Protein AF-A0A2V6HCP4-F1 (afdb_monomer_lite)

Sequence (494 aa):
MQSINIIKKHWSAFLPAAAAILTLVLLTASSTFAGSATWKASPATDDWNTAANWTPRTVPNGPADTATFASSHQTGVFITLDTEVNGIVFKPRASAFTIASEPTLTPAVTISGVGVTNNSGILQNFVINSGGAQIFFLNSATAGSLTAFTSAGTISFGGTSTAGNAAFTNNNLLKFANTSTAGDATFTNNSVLIFEDSSTARNGTFTNAGGLVIFSGIADILTPTAGNGTFTNSGNIFAKGFIIFNSGTAGNATLTNNSGAVSGEFPGETLFNPGDAGNATLIANGGLDGADGGLIVFSSAGGVSTGGTARVEVFGNGKLDISQQSASGLTTGSIAGDGLVFLGANKLTVGANNLSTTFCGLIQDGGIGGGTGGSLTKTGNSELSLTEANTYTGGTILEAGTLLVKNETDSATGSGAVQVNAGTLGGTGKIAGAVTVGTGISIGAFLSPGNSATEPGTLTIDNNTLTFNSASTYKCALDRTTVTASQVTAKGVT

Secondary structure (DSSP, 8-state):
-----SSSSSSTTTHHHHHHHHHHHHHH--------EEE-SS-SSSBTT-GGGEESS----EEEEEEEE-S-S--EEEE-S-EEEEEEEEPTT----EEEE-TT---EEEEEEEEEEE-SSS-EEEEE-STT-EEEE-TT-B--EEEEEEESSEEEE-TT-B-TEEEEEESSEEEE-TT-B-TT-EEEESSEEE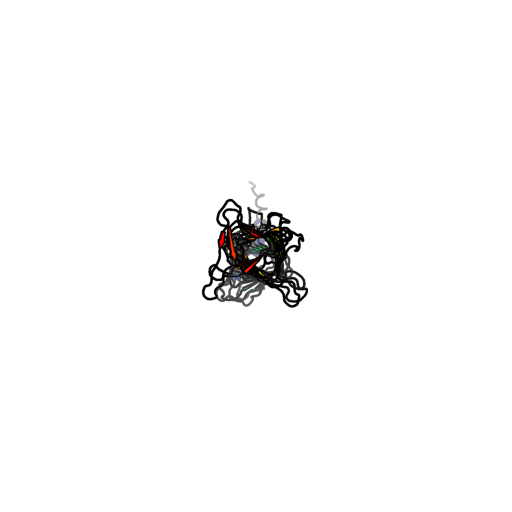EETT-B-TT-EEEEES-EEEEE-BTTTB--B-TT-EEEEE--SS--EEEEEESEE-TT-EEEEPPPSSTT---EEEEESSEE-TT-EEEEPPPSTTPPPPEEEE--TTS--BEEEEEEEE-TT-EEE-TTS-TT-EEEEEEEBSSEEE-TTPEEEE-TT---EEE-SEEES-STT--S--EEEE-SSSEEEE-S-----S-EEE-SSEEEE--SSS-TT-SS-EEESSEEEEESSEE-S-EEE--SS-S-EEEEEBSBTTB--EEEETTSEEEE-TT-EE---EETTTTEE-EEE-SEE-

Foldseek 3Di:
DDDDDDPPPPPPVPVVVVVVVVVVCVVPPPVQPAAAWEFDQEAPDQEQCQLSRTVVSHHNADLDYEYEFAHHPRQEHEYAAAGEHCEYEYDAQGDAHEYEYDQVHAYEYEHAHAAYHYNHPAAHEYEYNYQNHEYEYHAAYEPYASYEYEDSYEYEYYHQYEPAAYEYEAPHEYEYDDAYEPHQYEYEANEEYEYEFQYEPAAYEYEQEQYEYEFAYDAPGGAYEPHQYEYDWFYALPHGREYEYHNYEPAAYEHAWAWHAEANTHIHEYECAPYEPAQYEAEWECYPHNTAIGEYEYAQPRHAHEQHLYEYEAEDAGEYEQLRGDAAAYEYNAYEYAYEYEQAQHEYEYNNVVDAYEHNYEYAHQDPNGHAQYAYEYDHAYEYEQAADYAGAHFYEYPYHEYEDNYPDDASGHQEAYEYQAYEYEYAHEHAHEYEFHPLPDAHTEYEYAPDLAGAHEYEHDAHEYEYHPNYYYRKRAHPVVRDIHYYHYNYYD

Structure (mmCIF, N/CA/C/O backbone):
data_AF-A0A2V6HCP4-F1
#
_entry.id   AF-A0A2V6HCP4-F1
#
loop_
_atom_site.group_PDB
_atom_site.id
_atom_site.type_symbol
_atom_site.label_atom_id
_atom_site.label_alt_id
_atom_site.label_comp_id
_atom_site.label_asym_id
_atom_site.label_entity_id
_atom_site.label_seq_id
_atom_site.pdbx_PDB_ins_code
_atom_site.Cartn_x
_atom_site.Cartn_y
_atom_site.Cartn_z
_atom_site.occupancy
_atom_site.B_iso_or_equiv
_atom_site.auth_seq_id
_atom_site.auth_comp_id
_atom_site.auth_asym_id
_atom_site.auth_atom_id
_atom_site.pdbx_PDB_model_num
ATOM 1 N N . MET A 1 1 ? 28.209 47.543 -85.846 1.00 45.28 1 MET A N 1
ATOM 2 C CA . MET A 1 1 ? 29.571 46.979 -85.725 1.00 45.28 1 MET A CA 1
ATOM 3 C C . MET A 1 1 ? 30.007 47.143 -84.273 1.00 45.28 1 MET A C 1
ATOM 5 O O . MET A 1 1 ? 29.881 48.252 -83.781 1.00 45.28 1 MET A O 1
ATOM 9 N N . GLN A 1 2 ? 30.445 46.051 -83.628 1.00 42.25 2 GLN A N 1
ATOM 10 C CA . GLN A 1 2 ? 30.962 45.930 -82.244 1.00 42.25 2 GLN A CA 1
ATOM 11 C C . GLN A 1 2 ? 29.915 46.061 -81.109 1.00 42.25 2 GLN A C 1
ATOM 13 O O . GLN A 1 2 ? 29.686 47.139 -80.584 1.00 42.25 2 GLN A O 1
ATOM 18 N N . SER A 1 3 ? 29.100 45.033 -80.818 1.00 38.09 3 SER A N 1
ATOM 19 C CA . SER A 1 3 ? 29.410 43.758 -80.111 1.00 38.09 3 SER A CA 1
ATOM 20 C C . SER A 1 3 ? 29.662 43.984 -78.608 1.00 38.09 3 SER A C 1
ATOM 22 O O . SER A 1 3 ? 30.752 44.375 -78.218 1.00 38.09 3 SER A O 1
ATOM 24 N N . ILE A 1 4 ? 28.673 43.848 -77.712 1.00 45.84 4 ILE A N 1
ATOM 25 C CA . ILE A 1 4 ? 28.060 42.582 -77.230 1.00 45.84 4 ILE A CA 1
ATOM 26 C C . ILE A 1 4 ? 29.123 41.521 -76.890 1.00 45.84 4 ILE A C 1
ATOM 28 O O . ILE A 1 4 ? 29.093 40.427 -77.435 1.00 45.84 4 ILE A O 1
ATOM 32 N N . ASN A 1 5 ? 30.103 41.826 -76.026 1.00 43.44 5 ASN A N 1
ATOM 33 C CA . ASN A 1 5 ? 31.057 40.792 -75.584 1.00 43.44 5 ASN A CA 1
ATOM 34 C C . ASN A 1 5 ? 31.627 40.899 -74.157 1.00 43.44 5 ASN A C 1
ATOM 36 O O . ASN A 1 5 ? 32.555 40.164 -73.835 1.00 43.44 5 ASN A O 1
ATOM 40 N N . ILE A 1 6 ? 31.071 41.724 -73.260 1.00 42.31 6 ILE A N 1
ATOM 41 C CA . ILE A 1 6 ? 31.643 41.874 -71.899 1.00 42.31 6 ILE A CA 1
ATOM 42 C C . ILE A 1 6 ? 30.834 41.159 -70.794 1.00 42.31 6 ILE A C 1
ATOM 44 O O . ILE A 1 6 ? 31.314 41.026 -69.677 1.00 42.31 6 ILE A O 1
ATOM 48 N N . ILE A 1 7 ? 29.670 40.561 -71.088 1.00 42.03 7 ILE A N 1
ATOM 49 C CA . ILE A 1 7 ? 28.835 39.910 -70.045 1.00 42.03 7 ILE A CA 1
ATOM 50 C C . ILE A 1 7 ? 28.928 38.365 -70.055 1.00 42.03 7 ILE A C 1
ATOM 52 O O . ILE A 1 7 ? 28.408 37.699 -69.170 1.00 42.03 7 ILE A O 1
ATOM 56 N N . LYS A 1 8 ? 29.662 37.744 -70.993 1.00 40.03 8 LYS A N 1
ATOM 57 C CA . LYS A 1 8 ? 29.755 36.267 -71.072 1.00 40.03 8 LYS A CA 1
ATOM 58 C C . LYS A 1 8 ? 30.960 35.626 -70.370 1.00 40.03 8 LYS A C 1
ATOM 60 O O . LYS A 1 8 ? 31.006 34.404 -70.289 1.00 40.03 8 LYS A O 1
ATOM 65 N N . LYS A 1 9 ? 31.925 36.395 -69.845 1.00 38.38 9 LYS A N 1
ATOM 66 C CA . LYS A 1 9 ? 33.209 35.826 -69.373 1.00 38.38 9 LYS A CA 1
ATOM 67 C C . LYS A 1 9 ? 33.309 35.545 -67.865 1.00 38.38 9 LYS A C 1
ATOM 69 O O . LYS A 1 9 ? 34.293 34.953 -67.442 1.00 38.38 9 LYS A O 1
ATOM 74 N N . HIS A 1 10 ? 32.300 35.896 -67.063 1.00 39.25 10 HIS A N 1
ATOM 75 C CA . HIS A 1 10 ? 32.323 35.663 -65.606 1.00 39.25 10 HIS A CA 1
ATOM 76 C C . HIS A 1 10 ? 31.348 34.583 -65.106 1.00 39.25 10 HIS A C 1
ATOM 78 O O . HIS A 1 10 ? 31.346 34.281 -63.917 1.00 39.25 10 HIS A O 1
ATOM 84 N N . TRP A 1 11 ? 30.562 33.948 -65.984 1.00 38.25 11 TRP A N 1
ATOM 85 C CA . TRP A 1 11 ? 29.607 32.897 -65.583 1.00 38.25 11 TRP A CA 1
ATOM 86 C C . TRP A 1 11 ? 30.026 31.467 -65.939 1.00 38.25 11 TRP A C 1
ATOM 88 O O . TRP A 1 11 ? 29.417 30.518 -65.459 1.00 38.25 11 TRP A O 1
ATOM 98 N N . SER A 1 12 ? 31.105 31.271 -66.700 1.00 47.03 12 SER A N 1
ATOM 99 C CA . SER A 1 12 ? 31.586 29.928 -67.062 1.00 47.03 12 SER A CA 1
ATOM 100 C C . SER A 1 12 ? 32.581 29.313 -66.067 1.00 47.03 12 SER A C 1
ATOM 102 O O . SER A 1 12 ? 32.943 28.153 -66.228 1.00 47.03 12 SER A O 1
ATOM 104 N N . ALA A 1 13 ? 33.005 30.044 -65.029 1.00 45.97 13 ALA A N 1
ATOM 105 C CA . ALA A 1 13 ? 33.904 29.525 -63.986 1.00 45.97 13 ALA A CA 1
ATOM 106 C C . ALA A 1 13 ? 33.199 29.204 -62.653 1.00 45.97 13 ALA A C 1
ATOM 108 O O . ALA A 1 13 ? 33.786 28.543 -61.803 1.00 45.97 13 ALA A O 1
ATOM 109 N N . PHE A 1 14 ? 31.937 29.614 -62.474 1.00 45.28 14 PHE A N 1
ATOM 110 C CA . PHE A 1 14 ? 31.196 29.373 -61.228 1.00 45.28 14 PHE A CA 1
ATOM 111 C C . PHE A 1 14 ? 30.300 28.128 -61.255 1.00 45.28 14 PHE A C 1
ATOM 113 O O . PHE A 1 14 ? 30.007 27.583 -60.195 1.00 45.28 14 PHE A O 1
ATOM 120 N N . LEU A 1 15 ? 29.915 27.615 -62.429 1.00 44.56 15 LEU A N 1
ATOM 121 C CA . LEU A 1 15 ? 29.103 26.394 -62.505 1.00 44.56 15 LEU A CA 1
ATOM 122 C C . LEU A 1 15 ? 29.860 25.081 -62.211 1.00 44.56 15 LEU A C 1
ATOM 124 O O . LEU A 1 15 ? 29.283 24.253 -61.510 1.00 44.56 15 LEU A O 1
ATOM 128 N N . PRO A 1 16 ? 31.119 24.847 -62.646 1.00 48.47 16 PRO A N 1
ATOM 129 C CA . PRO A 1 16 ? 31.791 23.585 -62.329 1.00 48.47 16 PRO A CA 1
ATOM 130 C C . PRO A 1 16 ? 32.318 23.550 -60.888 1.00 48.47 16 PRO A C 1
ATOM 132 O O . PRO A 1 16 ? 32.374 22.478 -60.299 1.00 48.47 16 PRO A O 1
ATOM 135 N N . ALA A 1 17 ? 32.639 24.704 -60.287 1.00 48.44 17 ALA A N 1
ATOM 136 C CA . ALA A 1 17 ? 33.059 24.786 -58.887 1.00 48.44 17 ALA A CA 1
ATOM 137 C C . ALA A 1 17 ? 31.874 24.636 -57.918 1.00 48.44 17 ALA A C 1
ATOM 139 O O . ALA A 1 17 ? 31.987 23.914 -56.932 1.00 48.44 17 ALA A O 1
ATOM 140 N N . ALA A 1 18 ? 30.715 25.234 -58.222 1.00 51.00 18 ALA A N 1
ATOM 141 C CA . ALA A 1 18 ? 29.503 25.040 -57.427 1.00 51.00 18 ALA A CA 1
ATOM 142 C C . ALA A 1 18 ? 28.939 23.617 -57.573 1.00 51.00 18 ALA A C 1
ATOM 144 O O . ALA A 1 18 ? 28.524 23.037 -56.577 1.00 51.00 18 ALA A O 1
ATOM 145 N N . ALA A 1 19 ? 28.986 23.020 -58.771 1.00 51.88 19 ALA A N 1
ATOM 146 C CA . ALA A 1 19 ? 28.588 21.628 -58.970 1.00 51.88 19 ALA A CA 1
ATOM 147 C C . ALA A 1 19 ? 29.555 20.652 -58.287 1.00 51.88 19 ALA A C 1
ATOM 149 O O . ALA A 1 19 ? 29.080 19.734 -57.636 1.00 51.88 19 ALA A O 1
ATOM 150 N N . ALA A 1 20 ? 30.876 20.880 -58.355 1.00 52.78 20 ALA A N 1
ATOM 151 C CA . ALA A 1 20 ? 31.873 20.042 -57.688 1.00 52.78 20 ALA A CA 1
ATOM 152 C C . ALA A 1 20 ? 31.802 20.148 -56.158 1.00 52.78 20 ALA A C 1
ATOM 154 O O . ALA A 1 20 ? 31.901 19.124 -55.491 1.00 52.78 20 ALA A O 1
ATOM 155 N N . ILE A 1 21 ? 31.569 21.342 -55.600 1.00 53.03 21 ILE A N 1
ATOM 156 C CA . ILE A 1 21 ? 31.361 21.537 -54.156 1.00 53.03 21 ILE A CA 1
ATOM 157 C C . ILE A 1 21 ? 30.007 20.956 -53.725 1.00 53.03 21 ILE A C 1
ATOM 159 O O . ILE A 1 21 ? 29.946 20.316 -52.685 1.00 53.03 21 ILE A O 1
ATOM 163 N N . LEU A 1 22 ? 28.949 21.061 -54.537 1.00 46.12 22 LEU A N 1
ATOM 164 C CA . LEU A 1 22 ? 27.655 20.434 -54.250 1.00 46.12 22 LEU A CA 1
ATOM 165 C C . LEU A 1 22 ? 27.746 18.898 -54.323 1.00 46.12 22 LEU A C 1
ATOM 167 O O . LEU A 1 22 ? 27.269 18.237 -53.409 1.00 46.12 22 LEU A O 1
ATOM 171 N N . THR A 1 23 ? 28.434 18.309 -55.312 1.00 50.53 23 THR A N 1
ATOM 172 C CA . THR A 1 23 ? 28.681 16.853 -55.369 1.00 50.53 23 THR A CA 1
ATOM 173 C C . THR A 1 23 ? 29.664 16.365 -54.308 1.00 50.53 23 THR A C 1
ATOM 175 O O . THR A 1 23 ? 29.481 15.264 -53.809 1.00 50.53 23 THR A O 1
ATOM 178 N N . LEU A 1 24 ? 30.669 17.154 -53.909 1.00 45.69 24 LEU A N 1
ATOM 179 C CA . LEU A 1 24 ? 31.612 16.794 -52.839 1.00 45.69 24 LEU A CA 1
ATOM 180 C C . LEU A 1 24 ? 30.962 16.914 -51.447 1.00 45.69 24 LEU A C 1
ATOM 182 O O . LEU A 1 24 ? 31.249 16.103 -50.570 1.00 45.69 24 LEU A O 1
ATOM 186 N N . VAL A 1 25 ? 30.024 17.851 -51.267 1.00 47.53 25 VAL A N 1
ATOM 187 C CA . VAL A 1 25 ? 29.156 17.940 -50.079 1.00 47.53 25 VAL A CA 1
ATOM 188 C C . VAL A 1 25 ? 28.094 16.827 -50.088 1.00 47.53 25 VAL A C 1
ATOM 190 O O . VAL A 1 25 ? 27.834 16.254 -49.039 1.00 47.53 25 VAL A O 1
ATOM 193 N N . LEU A 1 26 ? 27.562 16.409 -51.245 1.00 46.66 26 LEU A N 1
ATOM 194 C CA . LEU A 1 26 ? 26.655 15.246 -51.368 1.00 46.66 26 LEU A CA 1
ATOM 195 C C . LEU A 1 26 ? 27.365 13.880 -51.250 1.00 46.66 26 LEU A C 1
ATOM 197 O O . LEU A 1 26 ? 26.729 12.905 -50.864 1.00 46.66 26 LEU A O 1
ATOM 201 N N . LEU A 1 27 ? 28.668 13.795 -51.544 1.00 42.97 27 LEU A N 1
ATOM 202 C CA . LEU A 1 27 ? 29.486 12.579 -51.377 1.00 42.97 27 LEU A CA 1
ATOM 203 C C . LEU A 1 27 ? 30.044 12.417 -49.952 1.00 42.97 27 LEU A C 1
ATOM 205 O O . LEU A 1 27 ? 30.457 11.318 -49.590 1.00 42.97 27 LEU A O 1
ATOM 209 N N . THR A 1 28 ? 30.052 13.483 -49.144 1.00 43.91 28 THR A N 1
ATOM 210 C CA . THR A 1 28 ? 30.519 13.458 -47.741 1.00 43.91 28 THR A CA 1
ATOM 211 C C . THR A 1 28 ? 29.385 13.600 -46.724 1.00 43.91 28 THR A C 1
ATOM 213 O O . THR A 1 28 ? 29.520 13.129 -45.597 1.00 43.91 28 THR A O 1
ATOM 216 N N . ALA A 1 29 ? 28.230 14.144 -47.118 1.00 41.81 29 ALA A N 1
ATOM 217 C CA . ALA A 1 29 ? 27.015 14.140 -46.314 1.00 41.81 29 ALA A CA 1
ATOM 218 C C . ALA A 1 29 ? 26.173 12.890 -46.605 1.00 41.81 29 ALA A C 1
ATOM 220 O O . ALA A 1 29 ? 25.046 12.980 -47.091 1.00 41.81 29 ALA A O 1
ATOM 221 N N . SER A 1 30 ? 26.658 11.710 -46.211 1.00 42.69 30 SER A N 1
ATOM 222 C CA . SER A 1 30 ? 25.732 10.651 -45.795 1.00 42.69 30 SER A CA 1
ATOM 223 C C . SER A 1 30 ? 25.109 11.070 -44.461 1.00 42.69 30 SER A C 1
ATOM 225 O O . SER A 1 30 ? 25.419 10.511 -43.413 1.00 42.69 30 SER A O 1
ATOM 227 N N . SER A 1 31 ? 24.269 12.107 -44.504 1.00 43.94 31 SER A N 1
ATOM 228 C CA . SER A 1 31 ? 23.292 12.377 -43.458 1.00 43.94 31 SER A CA 1
ATOM 229 C C . SER A 1 31 ? 22.307 11.219 -43.523 1.00 43.94 31 SER A C 1
ATOM 231 O O . SER A 1 31 ? 21.381 11.185 -44.328 1.00 43.94 31 SER A O 1
ATOM 233 N N . THR A 1 32 ? 22.581 10.168 -42.757 1.00 54.41 32 THR A N 1
ATOM 234 C CA . THR A 1 32 ? 21.597 9.114 -42.567 1.00 54.41 32 THR A CA 1
ATOM 235 C C . THR A 1 32 ? 20.488 9.733 -41.733 1.00 54.41 32 THR A C 1
ATOM 237 O O . THR A 1 32 ? 20.649 9.891 -40.525 1.00 54.41 32 THR A O 1
ATOM 240 N N . PHE A 1 33 ? 19.407 10.160 -42.386 1.00 71.00 33 PHE A N 1
ATOM 241 C CA . PHE A 1 33 ? 18.178 10.548 -41.701 1.00 71.00 33 PHE A CA 1
ATOM 242 C C . PHE A 1 33 ? 17.774 9.433 -40.744 1.00 71.00 33 PHE A C 1
ATOM 244 O O . PHE A 1 33 ? 17.957 8.261 -41.088 1.00 71.00 33 PHE A O 1
ATOM 251 N N . ALA A 1 34 ? 17.249 9.800 -39.575 1.00 79.38 34 ALA A N 1
ATOM 252 C CA . ALA A 1 34 ? 16.634 8.847 -38.667 1.00 79.38 34 ALA A CA 1
ATOM 253 C C . ALA A 1 34 ? 15.572 8.027 -39.416 1.00 79.38 34 ALA A C 1
ATOM 255 O O . ALA A 1 34 ? 14.873 8.550 -40.293 1.00 79.38 34 ALA A O 1
ATOM 256 N N . GLY A 1 35 ? 15.544 6.727 -39.155 1.00 92.31 35 GLY A N 1
ATOM 257 C CA . GLY A 1 35 ? 14.671 5.803 -39.853 1.00 92.31 35 GLY A CA 1
ATOM 258 C C . GLY A 1 35 ? 14.575 4.455 -39.155 1.00 92.31 35 GLY A C 1
ATOM 259 O O . GLY A 1 35 ? 15.523 3.968 -38.539 1.00 92.31 35 GLY A O 1
ATOM 260 N N . SER A 1 36 ? 13.423 3.805 -39.308 1.00 97.81 36 SER A N 1
ATOM 261 C CA . SER A 1 36 ? 13.220 2.428 -38.851 1.00 97.81 36 SER A CA 1
ATOM 262 C C . SER A 1 36 ? 14.224 1.470 -39.499 1.00 97.81 36 SER A C 1
ATOM 264 O O . SER A 1 36 ? 14.379 1.450 -40.724 1.00 97.81 36 SER A O 1
ATOM 266 N N . ALA A 1 37 ? 14.869 0.624 -38.694 1.00 98.25 37 ALA A N 1
ATOM 267 C CA . ALA A 1 37 ? 15.871 -0.318 -39.182 1.00 98.25 37 ALA A CA 1
ATOM 268 C C . ALA A 1 37 ? 16.022 -1.559 -38.297 1.00 98.25 37 ALA A C 1
ATOM 270 O O . ALA A 1 37 ? 15.570 -1.613 -37.154 1.00 98.25 37 ALA A O 1
ATOM 271 N N . THR A 1 38 ? 16.669 -2.586 -38.855 1.00 98.69 38 THR A N 1
ATOM 272 C CA . THR A 1 38 ? 16.996 -3.843 -38.170 1.00 98.69 38 THR A CA 1
ATOM 273 C C . THR A 1 38 ? 18.487 -3.930 -37.848 1.00 98.69 38 THR A C 1
ATOM 275 O O . THR A 1 38 ? 19.313 -3.740 -38.745 1.00 98.69 38 THR A O 1
ATOM 278 N N . TRP A 1 39 ? 18.829 -4.252 -36.598 1.00 98.69 39 TRP A N 1
ATOM 279 C CA . TRP A 1 39 ? 20.203 -4.515 -36.165 1.00 98.69 39 TRP A CA 1
ATOM 280 C C . TRP A 1 39 ? 20.770 -5.709 -36.935 1.00 98.69 39 TRP A C 1
ATOM 282 O O . TRP A 1 39 ? 20.108 -6.742 -37.084 1.00 98.69 39 TRP A O 1
ATOM 292 N N . LYS A 1 40 ? 21.975 -5.562 -37.487 1.00 98.31 40 LYS A N 1
ATOM 293 C CA . LYS A 1 40 ? 22.576 -6.583 -38.354 1.00 98.31 40 LYS A CA 1
ATOM 294 C C . LYS A 1 40 ? 22.913 -7.856 -37.584 1.00 98.31 40 LYS A C 1
ATOM 296 O O . LYS A 1 40 ? 23.234 -7.818 -36.406 1.00 98.31 40 LYS A O 1
ATOM 301 N N . ALA A 1 41 ? 22.952 -8.980 -38.303 1.00 97.75 41 ALA A N 1
ATOM 302 C CA . ALA A 1 41 ? 23.457 -10.239 -37.754 1.00 97.75 41 ALA A CA 1
ATOM 303 C C . ALA A 1 41 ? 24.957 -10.171 -37.389 1.00 97.75 41 ALA A C 1
ATOM 305 O O . ALA A 1 41 ? 25.438 -10.905 -36.529 1.00 97.75 41 ALA A O 1
ATOM 306 N N . SER A 1 42 ? 25.703 -9.289 -38.057 1.00 97.00 42 SER A N 1
ATOM 307 C CA . SER A 1 42 ? 27.111 -8.984 -37.789 1.00 97.00 42 SER A CA 1
ATOM 308 C C . SER A 1 42 ? 27.331 -7.477 -37.994 1.00 97.00 42 SER A C 1
ATOM 310 O O . SER A 1 42 ? 27.652 -7.055 -39.109 1.00 97.00 42 SER A O 1
ATOM 312 N N . PRO A 1 43 ? 27.033 -6.643 -36.982 1.00 97.19 43 PRO A N 1
ATOM 313 C CA . PRO A 1 43 ? 27.287 -5.205 -37.037 1.00 97.19 43 PRO A CA 1
ATOM 314 C C . PRO A 1 43 ? 28.797 -4.917 -36.972 1.00 97.19 43 PRO A C 1
ATOM 316 O O . PRO A 1 43 ? 29.591 -5.787 -36.620 1.00 97.19 43 PRO A O 1
ATOM 319 N N . ALA A 1 44 ? 29.198 -3.706 -37.357 1.00 93.94 44 ALA A N 1
ATOM 320 C CA . ALA A 1 44 ? 30.600 -3.290 -37.352 1.00 93.94 44 ALA A CA 1
ATOM 321 C C . ALA A 1 44 ? 31.098 -2.934 -35.942 1.00 93.94 44 ALA A C 1
ATOM 323 O O . ALA A 1 44 ? 32.270 -3.141 -35.637 1.00 93.94 44 ALA A O 1
ATOM 324 N N . THR A 1 45 ? 30.210 -2.399 -35.104 1.00 97.00 45 THR A N 1
ATOM 325 C CA . THR A 1 45 ? 30.451 -2.066 -33.695 1.00 97.00 45 THR A CA 1
ATOM 326 C C . THR A 1 45 ? 29.232 -2.464 -32.856 1.00 97.00 45 THR A C 1
ATOM 328 O O . THR A 1 45 ? 28.240 -2.977 -33.378 1.00 97.00 45 THR A O 1
ATOM 331 N N . ASP A 1 46 ? 29.302 -2.239 -31.551 1.00 97.38 46 ASP A N 1
ATOM 332 C CA . ASP A 1 46 ? 28.212 -2.397 -30.587 1.00 97.38 46 ASP A CA 1
ATOM 333 C C . ASP A 1 46 ? 27.380 -1.118 -30.381 1.00 97.38 46 ASP A C 1
ATOM 335 O O . ASP A 1 46 ? 26.357 -1.155 -29.709 1.00 97.38 46 ASP A O 1
ATOM 339 N N . ASP A 1 47 ? 27.762 0.002 -30.992 1.00 97.44 47 ASP A N 1
ATOM 340 C CA . ASP A 1 47 ? 27.079 1.288 -30.832 1.00 97.44 47 ASP A CA 1
ATOM 341 C C . ASP A 1 47 ? 25.761 1.370 -31.633 1.00 97.44 47 ASP A C 1
ATOM 343 O O . ASP A 1 47 ? 25.739 1.240 -32.866 1.00 97.44 47 ASP A O 1
ATOM 347 N N . TRP A 1 48 ? 24.654 1.640 -30.936 1.00 98.06 48 TRP A N 1
ATOM 348 C CA . TRP A 1 48 ? 23.328 1.909 -31.499 1.00 98.06 48 TRP A CA 1
ATOM 349 C C . TRP A 1 48 ? 23.383 3.065 -32.491 1.00 98.06 48 TRP A C 1
ATOM 351 O O . TRP A 1 48 ? 22.755 3.013 -33.549 1.00 98.06 48 TRP A O 1
ATOM 361 N N . ASN A 1 49 ? 24.145 4.111 -32.175 1.00 95.75 49 ASN A N 1
ATOM 362 C CA . ASN A 1 49 ? 24.144 5.356 -32.933 1.00 95.75 49 ASN A CA 1
ATOM 363 C C . ASN A 1 49 ? 25.010 5.286 -34.210 1.00 95.75 49 ASN A C 1
ATOM 365 O O . ASN A 1 49 ? 25.053 6.240 -34.991 1.00 95.75 49 ASN A O 1
ATOM 369 N N . THR A 1 50 ? 25.619 4.131 -34.505 1.00 96.31 50 THR A N 1
ATOM 370 C CA . THR A 1 50 ? 26.390 3.885 -35.728 1.00 96.31 50 THR A CA 1
ATOM 371 C C . THR A 1 50 ? 25.510 3.300 -36.844 1.00 96.31 50 THR A C 1
ATOM 373 O O . THR A 1 50 ? 25.191 2.110 -36.872 1.00 96.31 50 THR A O 1
ATOM 376 N N . ALA A 1 51 ? 25.182 4.107 -37.864 1.00 96.44 51 ALA A N 1
ATOM 377 C CA . ALA A 1 51 ? 24.314 3.706 -38.988 1.00 96.44 51 ALA A CA 1
ATOM 378 C C . ALA A 1 51 ? 24.778 2.443 -39.744 1.00 96.44 51 ALA A C 1
ATOM 380 O O . ALA A 1 51 ? 23.974 1.742 -40.359 1.00 96.44 51 ALA A O 1
ATOM 381 N N . ALA A 1 52 ? 26.082 2.139 -39.728 1.00 96.56 52 ALA A N 1
ATOM 382 C CA . ALA A 1 52 ? 26.635 0.942 -40.361 1.00 96.56 52 ALA A CA 1
ATOM 383 C C . ALA A 1 52 ? 26.176 -0.371 -39.695 1.00 96.56 52 ALA A C 1
ATOM 385 O O . ALA A 1 52 ? 26.262 -1.418 -40.342 1.00 96.56 52 ALA A O 1
ATOM 386 N N . ASN A 1 53 ? 25.650 -0.326 -38.469 1.00 97.69 53 ASN A N 1
ATOM 387 C CA . ASN A 1 53 ? 25.175 -1.492 -37.718 1.00 97.69 53 ASN A CA 1
ATOM 388 C C . ASN A 1 53 ? 23.729 -1.890 -38.049 1.00 97.69 53 ASN A C 1
ATOM 390 O O . ASN A 1 53 ? 23.277 -2.969 -37.668 1.00 97.69 53 ASN A O 1
ATOM 394 N N . TRP A 1 54 ? 23.029 -1.065 -38.829 1.00 98.25 54 TRP A N 1
ATOM 395 C CA . TRP A 1 54 ? 21.607 -1.199 -39.124 1.00 98.25 54 TRP A CA 1
ATOM 396 C C . TRP A 1 54 ? 21.333 -1.486 -40.607 1.00 98.25 54 TRP A C 1
ATOM 398 O O . TRP A 1 54 ? 22.135 -1.161 -41.490 1.00 98.25 54 TRP A O 1
ATOM 408 N N . THR A 1 55 ? 20.197 -2.132 -40.889 1.00 96.88 55 THR A N 1
ATOM 409 C CA . THR A 1 55 ? 19.672 -2.372 -42.245 1.00 96.88 55 THR A CA 1
ATOM 410 C C . THR A 1 55 ? 18.207 -1.911 -42.349 1.00 96.88 55 THR A C 1
ATOM 412 O O . THR A 1 55 ? 17.376 -2.452 -41.615 1.00 96.88 55 THR A O 1
ATOM 415 N N . PRO A 1 56 ? 17.857 -0.972 -43.256 1.00 96.56 56 PRO A N 1
ATOM 416 C CA . PRO A 1 56 ? 18.764 -0.203 -44.120 1.00 96.56 56 PRO A CA 1
ATOM 417 C C . PRO A 1 56 ? 19.769 0.628 -43.303 1.00 96.56 56 PRO A C 1
ATOM 419 O O . PRO A 1 56 ? 19.648 0.716 -42.086 1.00 96.56 56 PRO A O 1
ATOM 422 N N . ARG A 1 57 ? 20.797 1.187 -43.958 1.00 95.00 57 ARG A N 1
ATOM 423 C CA . ARG A 1 57 ? 21.877 1.949 -43.300 1.00 95.00 57 ARG A CA 1
ATOM 424 C C . ARG A 1 57 ? 21.366 3.313 -42.801 1.00 95.00 57 ARG A C 1
ATOM 426 O O . ARG A 1 57 ? 21.660 4.345 -43.395 1.00 95.00 57 ARG A O 1
ATOM 433 N N . THR A 1 58 ? 20.578 3.284 -41.736 1.00 95.25 58 THR A N 1
ATOM 434 C CA . THR A 1 58 ? 19.990 4.407 -40.995 1.00 95.25 58 THR A CA 1
ATOM 435 C C . THR A 1 58 ? 19.987 4.057 -39.506 1.00 95.25 58 THR A C 1
ATOM 437 O O . THR A 1 58 ? 20.108 2.887 -39.160 1.00 95.25 58 THR A O 1
ATOM 440 N N . VAL A 1 59 ? 19.894 5.048 -38.626 1.00 96.81 59 VAL A N 1
ATOM 441 C CA . VAL A 1 59 ? 19.796 4.839 -37.178 1.00 96.81 59 VAL A CA 1
ATOM 442 C C . VAL A 1 59 ? 18.344 5.078 -36.764 1.00 96.81 59 VAL A C 1
ATOM 444 O O . VAL A 1 59 ? 17.842 6.171 -37.031 1.00 96.81 59 VAL A O 1
ATOM 447 N N . PRO A 1 60 ? 17.678 4.123 -36.093 1.00 98.06 60 PRO A N 1
ATOM 448 C CA . PRO A 1 60 ? 16.408 4.389 -35.427 1.00 98.06 60 PRO A CA 1
ATOM 449 C C . PRO A 1 60 ? 16.619 5.450 -34.341 1.00 98.06 60 PRO A C 1
ATOM 451 O O . PRO A 1 60 ? 17.258 5.169 -33.323 1.00 98.06 60 PRO A O 1
ATOM 454 N N . ASN A 1 61 ? 16.164 6.675 -34.607 1.00 96.94 61 ASN A N 1
ATOM 455 C CA . ASN A 1 61 ? 16.330 7.826 -33.718 1.00 96.94 61 ASN A CA 1
ATOM 456 C C . ASN A 1 61 ? 15.283 8.919 -34.020 1.00 96.94 61 ASN A C 1
ATOM 458 O O . ASN A 1 61 ? 15.616 10.068 -34.320 1.00 96.94 61 ASN A O 1
ATOM 462 N N . GLY A 1 62 ? 14.010 8.538 -34.016 1.00 96.19 62 GLY A N 1
ATOM 463 C CA . GLY A 1 62 ? 12.885 9.440 -34.194 1.00 96.19 62 GLY A CA 1
ATOM 464 C C . GLY A 1 62 ? 11.575 8.855 -33.652 1.00 96.19 62 GLY A C 1
ATOM 465 O O . GLY A 1 62 ? 11.418 7.635 -33.564 1.00 96.19 62 GLY A O 1
ATOM 466 N N . PRO A 1 63 ? 10.572 9.701 -33.354 1.00 96.38 63 PRO A N 1
ATOM 467 C CA . PRO A 1 63 ? 9.299 9.294 -32.735 1.00 96.38 63 PRO A CA 1
ATOM 468 C C . PRO A 1 63 ? 8.443 8.343 -33.593 1.00 96.38 63 PRO A C 1
ATOM 470 O O . PRO A 1 63 ? 7.494 7.728 -33.102 1.00 96.38 63 PRO A O 1
ATOM 473 N N . ALA A 1 64 ? 8.759 8.222 -34.886 1.00 96.50 64 ALA A N 1
ATOM 474 C CA . ALA A 1 64 ? 8.120 7.295 -35.820 1.00 96.50 64 ALA A CA 1
ATOM 475 C C . ALA A 1 64 ? 8.945 6.017 -36.066 1.00 96.50 64 ALA A C 1
ATOM 477 O O . ALA A 1 64 ? 8.469 5.100 -36.736 1.00 96.50 64 ALA A O 1
ATOM 478 N N . ASP A 1 65 ? 10.166 5.935 -35.534 1.00 98.12 65 ASP A N 1
ATOM 479 C CA . ASP A 1 65 ? 11.101 4.874 -35.878 1.00 98.12 65 ASP A CA 1
ATOM 480 C C . ASP A 1 65 ? 10.925 3.629 -35.018 1.00 98.12 65 ASP A C 1
ATOM 482 O O . ASP A 1 65 ? 10.799 3.692 -33.798 1.00 98.12 65 ASP A O 1
ATOM 486 N N . THR A 1 66 ? 10.977 2.468 -35.663 1.00 98.44 66 THR A N 1
ATOM 487 C CA . THR A 1 66 ? 11.029 1.171 -34.994 1.00 98.44 66 THR A CA 1
ATOM 488 C C . THR A 1 66 ? 12.428 0.580 -35.108 1.00 98.44 66 THR A C 1
ATOM 490 O O . THR A 1 66 ? 12.909 0.294 -36.210 1.00 98.44 66 THR A O 1
ATOM 493 N N . ALA A 1 67 ? 13.059 0.332 -33.964 1.00 98.75 67 ALA A N 1
ATOM 494 C CA . ALA A 1 67 ? 14.302 -0.422 -33.880 1.00 98.75 67 ALA A CA 1
ATOM 495 C C . ALA A 1 67 ? 14.002 -1.919 -33.784 1.00 98.75 67 ALA A C 1
ATOM 497 O O . ALA A 1 67 ? 13.299 -2.369 -32.880 1.00 98.75 67 ALA A O 1
ATOM 498 N N . THR A 1 68 ? 14.514 -2.708 -34.724 1.00 98.81 68 THR A N 1
ATOM 499 C CA . THR A 1 68 ? 14.200 -4.138 -34.817 1.00 98.81 68 THR A CA 1
ATOM 500 C C . THR A 1 68 ? 15.422 -5.004 -34.530 1.00 98.81 68 THR A C 1
ATOM 502 O O . THR A 1 68 ? 16.475 -4.828 -35.135 1.00 98.81 68 THR A O 1
ATOM 505 N N . PHE A 1 69 ? 15.259 -6.012 -33.679 1.00 98.81 69 PHE A N 1
ATOM 506 C CA . PHE A 1 69 ? 16.300 -6.953 -33.279 1.00 98.81 69 PHE A CA 1
ATOM 507 C C . PHE A 1 69 ? 15.937 -8.384 -33.695 1.00 98.81 69 PHE A C 1
ATOM 509 O O . PHE A 1 69 ? 14.792 -8.822 -33.573 1.00 98.81 69 PHE A O 1
ATOM 516 N N . ALA A 1 70 ? 16.918 -9.113 -34.226 1.00 98.44 70 ALA A N 1
ATOM 517 C CA . ALA A 1 70 ? 16.793 -10.489 -34.713 1.00 98.44 70 ALA A CA 1
ATOM 518 C C . ALA A 1 70 ? 17.995 -11.326 -34.235 1.00 98.44 70 ALA A C 1
ATOM 520 O O . ALA A 1 70 ? 18.621 -10.991 -33.238 1.00 98.44 70 ALA A O 1
ATOM 521 N N . SER A 1 71 ? 18.337 -12.424 -34.911 1.00 97.88 71 SER A N 1
ATOM 522 C CA . SER A 1 71 ? 19.581 -13.145 -34.610 1.00 97.88 71 SER A CA 1
ATOM 523 C C . SER A 1 71 ? 20.799 -12.265 -34.910 1.00 97.88 71 SER A C 1
ATOM 525 O O . SER A 1 71 ? 20.917 -11.740 -36.017 1.00 97.88 71 SER A O 1
ATOM 527 N N . SER A 1 72 ? 21.708 -12.137 -33.946 1.00 98.44 72 SER A N 1
ATOM 528 C CA . SER A 1 72 ? 22.959 -11.380 -34.070 1.00 98.44 72 SER A CA 1
ATOM 529 C C . SER A 1 72 ? 24.095 -12.037 -33.293 1.00 98.44 72 SER A C 1
ATOM 531 O O . SER A 1 72 ? 23.860 -12.635 -32.241 1.00 98.44 72 SER A O 1
ATOM 533 N N . HIS A 1 73 ? 25.316 -11.905 -33.815 1.00 96.31 73 HIS A N 1
ATOM 534 C CA . HIS A 1 73 ? 26.560 -12.259 -33.123 1.00 96.31 73 HIS A CA 1
ATOM 535 C C . HIS A 1 73 ? 27.004 -11.174 -32.129 1.00 96.31 73 HIS A C 1
ATOM 537 O O . HIS A 1 73 ? 27.788 -11.460 -31.233 1.00 96.31 73 HIS A O 1
ATOM 543 N N . GLN A 1 74 ? 26.490 -9.950 -32.274 1.00 98.19 74 GLN A N 1
ATOM 544 C CA . GLN A 1 74 ? 26.694 -8.842 -31.344 1.00 98.19 74 GLN A CA 1
ATOM 545 C C . GLN A 1 74 ? 25.371 -8.543 -30.643 1.00 98.19 74 GLN A C 1
ATOM 547 O O . GLN A 1 74 ? 24.434 -8.031 -31.269 1.00 98.19 74 GLN A O 1
ATOM 552 N N . THR A 1 75 ? 25.294 -8.898 -29.365 1.00 98.19 75 THR A N 1
ATOM 553 C CA . THR A 1 75 ? 24.071 -8.795 -28.560 1.00 98.19 75 THR A CA 1
ATOM 554 C C . THR A 1 75 ? 24.152 -7.744 -27.458 1.00 98.19 75 THR A C 1
ATOM 556 O O . THR A 1 75 ? 23.113 -7.317 -26.963 1.00 98.19 75 THR A O 1
ATOM 559 N N . GLY A 1 76 ? 25.357 -7.289 -27.107 1.00 98.25 76 GLY A N 1
ATOM 560 C CA . GLY A 1 76 ? 25.549 -6.048 -26.361 1.00 98.25 76 GLY A CA 1
ATOM 561 C C . GLY A 1 76 ? 25.414 -4.865 -27.312 1.00 98.25 76 GLY A C 1
ATOM 562 O O . GLY A 1 76 ? 26.098 -4.838 -28.337 1.00 98.25 76 GLY A O 1
ATOM 563 N N . VAL A 1 77 ? 24.516 -3.937 -26.999 1.00 98.50 77 VAL A N 1
ATOM 564 C CA . VAL A 1 77 ? 24.259 -2.741 -27.804 1.00 98.50 77 VAL A CA 1
ATOM 565 C C . VAL A 1 77 ? 24.323 -1.525 -26.896 1.00 98.50 77 VAL A C 1
ATOM 567 O O . VAL A 1 77 ? 23.532 -1.428 -25.959 1.00 98.50 77 VAL A O 1
ATOM 570 N N . PHE A 1 78 ? 25.244 -0.607 -27.165 1.00 97.44 78 PHE A N 1
ATOM 571 C CA . PHE A 1 78 ? 25.437 0.594 -26.360 1.00 97.44 78 PHE A CA 1
ATOM 572 C C . PHE A 1 78 ? 24.807 1.811 -27.021 1.00 97.44 78 PHE A C 1
ATOM 574 O O . PHE A 1 78 ? 24.947 2.024 -28.219 1.00 97.44 78 PHE A O 1
ATOM 581 N N . ILE A 1 79 ? 24.103 2.615 -26.235 1.00 96.75 79 ILE A N 1
ATOM 582 C CA . ILE A 1 79 ? 23.550 3.897 -26.658 1.00 96.75 79 ILE A CA 1
ATOM 583 C C . ILE A 1 79 ? 24.497 4.982 -26.159 1.00 96.75 79 ILE A C 1
ATOM 585 O O . ILE A 1 79 ? 24.761 5.081 -24.957 1.00 96.75 79 ILE A O 1
ATOM 589 N N . THR A 1 80 ? 25.013 5.780 -27.088 1.00 95.31 80 THR A N 1
ATOM 590 C CA . THR A 1 80 ? 26.026 6.809 -26.823 1.00 95.31 80 THR A CA 1
ATOM 591 C C . THR A 1 80 ? 25.469 8.228 -26.935 1.00 95.31 80 THR A C 1
ATOM 593 O O . THR A 1 80 ? 26.059 9.161 -26.393 1.00 95.31 80 THR A O 1
ATOM 596 N N . LEU A 1 81 ? 24.314 8.398 -27.587 1.00 95.25 81 LEU A N 1
ATOM 597 C CA . LEU A 1 81 ? 23.639 9.680 -27.795 1.00 95.25 81 LEU A CA 1
ATOM 598 C C . LEU A 1 81 ? 22.157 9.599 -27.425 1.00 95.25 81 LEU A C 1
ATOM 600 O O . LEU A 1 81 ? 21.568 8.515 -27.399 1.00 95.25 81 LEU A O 1
ATOM 604 N N . ASP A 1 82 ? 21.542 10.764 -27.218 1.00 96.62 82 ASP A N 1
ATOM 605 C CA . ASP A 1 82 ? 20.094 10.867 -27.056 1.00 96.62 82 ASP A CA 1
ATOM 606 C C . ASP A 1 82 ? 19.382 10.195 -28.231 1.00 96.62 82 ASP A C 1
ATOM 608 O O . ASP A 1 82 ? 19.680 10.443 -29.408 1.00 96.62 82 ASP A O 1
ATOM 612 N N . THR A 1 83 ? 18.476 9.285 -27.886 1.00 96.88 83 THR A N 1
ATOM 613 C CA . THR A 1 83 ? 17.825 8.394 -28.837 1.00 96.88 83 THR A CA 1
ATOM 614 C C . THR A 1 83 ? 16.330 8.363 -28.574 1.00 96.88 83 THR A C 1
ATOM 616 O O . THR A 1 83 ? 15.906 7.992 -27.484 1.00 96.88 83 THR A O 1
ATOM 619 N N . GLU A 1 84 ? 15.515 8.700 -29.569 1.00 97.81 84 GLU A N 1
ATOM 620 C CA . GLU A 1 84 ? 14.063 8.525 -29.516 1.00 97.81 84 GLU A CA 1
ATOM 621 C C . GLU A 1 84 ? 13.610 7.417 -30.471 1.00 97.81 84 GLU A C 1
ATOM 623 O O . GLU A 1 84 ? 14.101 7.308 -31.588 1.00 97.81 84 GLU A O 1
ATOM 628 N N . VAL A 1 85 ? 12.654 6.588 -30.064 1.00 98.50 85 VAL A N 1
ATOM 629 C CA . VAL A 1 85 ? 12.014 5.601 -30.939 1.00 98.50 85 VAL A CA 1
ATOM 630 C C . VAL A 1 85 ? 10.516 5.527 -30.678 1.00 98.50 85 VAL A C 1
ATOM 632 O O . VAL A 1 85 ? 10.041 5.690 -29.553 1.00 98.50 85 VAL A O 1
ATOM 635 N N . ASN A 1 86 ? 9.760 5.184 -31.717 1.00 98.31 86 ASN A N 1
ATOM 636 C CA . ASN A 1 86 ? 8.381 4.741 -31.565 1.00 98.31 86 ASN A CA 1
ATOM 637 C C . ASN A 1 86 ? 8.314 3.441 -30.752 1.00 98.31 86 ASN A C 1
ATOM 639 O O . ASN A 1 86 ? 7.490 3.292 -29.849 1.00 98.31 86 ASN A O 1
ATOM 643 N N . GLY A 1 87 ? 9.193 2.493 -31.070 1.00 98.31 87 GLY A N 1
ATOM 644 C CA . GLY A 1 87 ? 9.214 1.203 -30.406 1.00 98.31 87 GLY A CA 1
ATOM 645 C C . GLY A 1 87 ? 10.450 0.371 -30.707 1.00 98.31 87 GLY A C 1
ATOM 646 O O . GLY A 1 87 ? 11.210 0.630 -31.643 1.00 98.31 87 GLY A O 1
ATOM 647 N N . ILE A 1 88 ? 10.625 -0.662 -29.890 1.00 98.88 88 ILE A N 1
ATOM 648 C CA . ILE A 1 88 ? 11.711 -1.636 -29.994 1.00 98.88 88 ILE A CA 1
ATOM 649 C C . ILE A 1 88 ? 11.080 -3.014 -30.160 1.00 98.88 88 ILE A C 1
ATOM 651 O O . ILE A 1 88 ? 10.284 -3.441 -29.327 1.00 98.88 88 ILE A O 1
ATOM 655 N N . VAL A 1 89 ? 11.420 -3.719 -31.235 1.00 98.88 89 VAL A N 1
ATOM 656 C CA . VAL A 1 89 ? 10.803 -5.004 -31.583 1.00 98.88 89 VAL A CA 1
ATOM 657 C C . VAL A 1 89 ? 11.855 -6.101 -31.636 1.00 98.88 89 VAL A C 1
ATOM 659 O O . VAL A 1 89 ? 12.724 -6.092 -32.506 1.00 98.88 89 VAL A O 1
ATOM 662 N N . PHE A 1 90 ? 11.730 -7.107 -30.772 1.00 98.88 90 PHE A N 1
ATOM 663 C CA . PHE A 1 90 ? 12.495 -8.350 -30.875 1.00 98.88 90 PHE A CA 1
ATOM 664 C C . PHE A 1 90 ? 11.686 -9.376 -31.660 1.00 98.88 90 PHE A C 1
ATOM 666 O O . PHE A 1 90 ? 10.580 -9.755 -31.265 1.00 98.88 90 PHE A O 1
ATOM 673 N N . LYS A 1 91 ? 12.225 -9.824 -32.794 1.00 98.62 91 LYS A N 1
ATOM 674 C CA . LYS A 1 91 ? 11.598 -10.844 -33.644 1.00 98.62 91 LYS A CA 1
ATOM 675 C C . LYS A 1 91 ? 11.581 -12.216 -32.954 1.00 98.62 91 LYS A C 1
ATOM 677 O O . LYS A 1 91 ? 12.395 -12.460 -32.061 1.00 98.62 91 LYS A O 1
ATOM 682 N N . PRO A 1 92 ? 10.713 -13.145 -33.397 1.00 98.44 92 PRO A N 1
ATOM 683 C CA . PRO A 1 92 ? 10.792 -14.543 -32.990 1.00 98.44 92 PRO A CA 1
ATOM 684 C C . PRO A 1 92 ? 12.214 -15.086 -33.091 1.00 98.44 92 PRO A C 1
ATOM 686 O O . PRO A 1 92 ? 12.866 -14.920 -34.124 1.00 98.44 92 PRO A O 1
ATOM 689 N N . ARG A 1 93 ? 12.681 -15.739 -32.018 1.00 95.81 93 ARG A N 1
ATOM 690 C CA . ARG A 1 93 ? 14.029 -16.321 -31.914 1.00 95.81 93 ARG A CA 1
ATOM 691 C C . ARG A 1 93 ? 15.175 -15.305 -32.063 1.00 95.81 93 ARG A C 1
ATOM 693 O O . ARG A 1 93 ? 16.271 -15.693 -32.465 1.00 95.81 93 ARG A O 1
ATOM 700 N N . ALA A 1 94 ? 14.939 -14.020 -31.787 1.00 98.56 94 ALA A N 1
ATOM 701 C CA . ALA A 1 94 ? 16.029 -13.057 -31.653 1.00 98.56 94 ALA A CA 1
ATOM 702 C C . ALA A 1 94 ? 17.022 -13.515 -30.572 1.00 98.56 94 ALA A C 1
ATOM 704 O O . ALA A 1 94 ? 16.638 -14.213 -29.632 1.00 98.56 94 ALA A O 1
ATOM 705 N N . SER A 1 95 ? 18.291 -13.122 -30.709 1.00 98.69 95 SER A N 1
ATOM 706 C CA . SER A 1 95 ? 19.298 -13.377 -29.674 1.00 98.69 95 SER A CA 1
ATOM 707 C C . SER A 1 95 ? 18.907 -12.703 -28.347 1.00 98.69 95 SER A C 1
ATOM 709 O O . SER A 1 95 ? 18.065 -11.805 -28.324 1.00 98.69 95 SER A O 1
ATOM 711 N N . ALA A 1 96 ? 19.513 -13.118 -27.232 1.00 98.44 96 ALA A N 1
ATOM 712 C CA . ALA A 1 96 ? 19.363 -12.419 -25.955 1.00 98.44 96 ALA A CA 1
ATOM 713 C C . ALA A 1 96 ? 20.202 -11.134 -25.989 1.00 98.44 96 ALA A C 1
ATOM 715 O O . ALA A 1 96 ? 21.426 -11.202 -25.862 1.00 98.44 96 ALA A O 1
ATOM 716 N N . PHE A 1 97 ? 19.564 -9.988 -26.214 1.00 98.81 97 PHE A N 1
ATOM 717 C CA . PHE A 1 97 ? 20.224 -8.689 -26.239 1.00 98.81 97 PHE A CA 1
ATOM 718 C C . PHE A 1 97 ? 20.310 -8.069 -24.848 1.00 98.81 97 PHE A C 1
ATOM 720 O O . PHE A 1 97 ? 19.431 -8.239 -23.997 1.00 98.81 97 PHE A O 1
ATOM 727 N N . THR A 1 98 ? 21.365 -7.282 -24.681 1.00 98.56 98 THR A N 1
ATOM 728 C CA . THR A 1 98 ? 21.511 -6.298 -23.618 1.00 98.56 98 THR A CA 1
ATOM 729 C C . THR A 1 98 ? 21.686 -4.941 -24.282 1.00 98.56 98 THR A C 1
ATOM 731 O O . THR A 1 98 ? 22.732 -4.673 -24.870 1.00 98.56 98 THR A O 1
ATOM 734 N N . ILE A 1 99 ? 20.657 -4.101 -24.207 1.00 98.44 99 ILE A N 1
ATOM 735 C CA . ILE A 1 99 ? 20.696 -2.716 -24.680 1.00 98.44 99 ILE A CA 1
ATOM 736 C C . ILE A 1 99 ? 21.034 -1.838 -23.478 1.00 98.44 99 ILE A C 1
ATOM 738 O O . ILE A 1 99 ? 20.297 -1.830 -22.493 1.00 98.44 99 ILE A O 1
ATOM 742 N N . ALA A 1 100 ? 22.151 -1.123 -23.527 1.00 97.19 100 ALA A N 1
ATOM 743 C CA . ALA A 1 100 ? 22.670 -0.396 -22.379 1.00 97.19 100 ALA A CA 1
ATOM 744 C C . ALA A 1 100 ? 23.059 1.046 -22.714 1.00 97.19 100 ALA A C 1
ATOM 746 O O . ALA A 1 100 ? 23.468 1.337 -23.832 1.00 97.19 100 ALA A O 1
ATOM 747 N N . SER A 1 101 ? 22.979 1.956 -21.744 1.00 95.38 101 SER A N 1
ATOM 748 C CA . SER A 1 101 ? 23.638 3.261 -21.868 1.00 95.38 101 SER A CA 1
ATOM 749 C C . SER A 1 101 ? 25.154 3.089 -21.758 1.00 95.38 101 SER A C 1
ATOM 751 O O . SER A 1 101 ? 25.623 2.299 -20.933 1.00 95.38 101 SER A O 1
ATOM 753 N N . GLU A 1 102 ? 25.932 3.863 -22.505 1.00 92.50 102 GLU A N 1
ATOM 754 C CA . GLU A 1 102 ? 27.389 3.846 -22.356 1.00 92.50 102 GLU A CA 1
ATOM 755 C C . GLU A 1 102 ? 27.806 4.245 -20.918 1.00 92.50 102 GLU A C 1
ATOM 757 O O . GLU A 1 102 ? 27.287 5.238 -20.398 1.00 92.50 102 GLU A O 1
ATOM 762 N N . PRO A 1 103 ? 28.712 3.514 -20.233 1.00 89.75 103 PRO A N 1
ATOM 763 C CA . PRO A 1 103 ? 28.993 3.731 -18.806 1.00 89.75 103 PRO A CA 1
ATOM 764 C C . PRO A 1 103 ? 29.537 5.115 -18.436 1.00 89.75 103 PRO A C 1
ATOM 766 O O . PRO A 1 103 ? 29.381 5.551 -17.298 1.00 89.75 103 PRO A O 1
ATOM 769 N N . THR A 1 104 ? 30.193 5.799 -19.374 1.00 90.69 104 THR A N 1
ATOM 770 C CA . THR A 1 104 ? 30.825 7.111 -19.154 1.00 90.69 104 THR A CA 1
ATOM 771 C C . THR A 1 104 ? 29.984 8.282 -19.660 1.00 90.69 104 THR A C 1
ATOM 773 O O . THR A 1 104 ? 30.381 9.434 -19.486 1.00 90.69 104 THR A O 1
ATOM 776 N N . LEU A 1 105 ? 28.826 8.004 -20.266 1.00 94.12 105 LEU A N 1
ATOM 777 C CA . LEU A 1 105 ? 27.934 9.004 -20.850 1.00 94.12 105 LEU A CA 1
ATOM 778 C C . LEU A 1 105 ? 26.588 9.028 -20.113 1.00 94.12 105 LEU A C 1
ATOM 780 O O . LEU A 1 105 ? 26.282 8.169 -19.285 1.00 94.12 105 LEU A O 1
ATOM 784 N N . THR A 1 106 ? 25.775 10.041 -20.404 1.00 96.06 106 THR A N 1
ATOM 785 C CA . THR A 1 106 ? 24.453 10.246 -19.790 1.00 96.06 106 THR A CA 1
ATOM 786 C C . THR A 1 106 ? 23.358 10.425 -20.847 1.00 96.06 106 THR A C 1
ATOM 788 O O . THR A 1 106 ? 22.694 11.460 -20.845 1.00 96.06 106 THR A O 1
ATOM 791 N N . PRO A 1 107 ? 23.187 9.483 -21.794 1.00 96.31 107 PRO A N 1
ATOM 792 C CA . PRO A 1 107 ? 22.175 9.622 -22.835 1.00 96.31 107 PRO A CA 1
ATOM 793 C C . PRO A 1 107 ? 20.759 9.495 -22.261 1.00 96.31 107 PRO A C 1
ATOM 795 O O . PRO A 1 107 ? 20.526 8.760 -21.291 1.00 96.31 107 PRO A O 1
ATOM 798 N N . ALA A 1 108 ? 19.807 10.157 -22.913 1.00 96.50 108 ALA A N 1
ATOM 799 C CA . ALA A 1 108 ? 18.380 9.938 -22.722 1.00 96.50 108 ALA A CA 1
ATOM 800 C C . ALA A 1 108 ? 17.815 9.041 -23.834 1.00 96.50 108 ALA A C 1
ATOM 802 O O . ALA A 1 108 ? 17.923 9.346 -25.023 1.00 96.50 108 ALA A O 1
ATOM 803 N N . VAL A 1 109 ? 17.166 7.942 -23.449 1.00 96.94 109 VAL A N 1
ATOM 804 C CA . VAL A 1 109 ? 16.452 7.049 -24.369 1.00 96.94 109 VAL A CA 1
ATOM 805 C C . VAL A 1 109 ? 14.958 7.264 -24.205 1.00 96.94 109 VAL A C 1
ATOM 807 O O . VAL A 1 109 ? 14.392 6.938 -23.166 1.00 96.94 109 VAL A O 1
ATOM 810 N N . THR A 1 110 ? 14.298 7.791 -25.225 1.00 98.38 110 THR A N 1
ATOM 811 C CA . THR A 1 110 ? 12.855 8.031 -25.213 1.00 98.38 110 THR A CA 1
ATOM 812 C C . THR A 1 110 ? 12.139 7.003 -26.076 1.00 98.38 110 THR A C 1
ATOM 814 O O . THR A 1 110 ? 12.436 6.840 -27.254 1.00 98.38 110 THR A O 1
ATOM 817 N N . ILE A 1 111 ? 11.162 6.316 -25.499 1.00 98.62 111 ILE A N 1
ATOM 818 C CA . ILE A 1 111 ? 10.247 5.420 -26.195 1.00 98.62 111 ILE A CA 1
ATOM 819 C C . ILE A 1 111 ? 8.867 6.074 -26.134 1.00 98.62 111 ILE A C 1
ATOM 821 O O . ILE A 1 111 ? 8.187 6.032 -25.106 1.00 98.62 111 ILE A O 1
ATOM 825 N N . SER A 1 112 ? 8.476 6.742 -27.217 1.00 96.12 112 SER A N 1
ATOM 826 C CA . SER A 1 112 ? 7.312 7.640 -27.244 1.00 96.12 112 SER A CA 1
ATOM 827 C C . SER A 1 112 ? 6.096 7.077 -27.980 1.00 96.12 112 SER A C 1
ATOM 829 O O . SER A 1 112 ? 5.048 7.721 -28.007 1.00 96.12 112 SER A O 1
ATOM 831 N N . GLY A 1 113 ? 6.203 5.887 -28.572 1.00 95.06 113 GLY A N 1
ATOM 832 C CA . GLY A 1 113 ? 5.142 5.274 -29.369 1.00 95.06 113 GLY A CA 1
ATOM 833 C C . GLY A 1 113 ? 4.566 4.002 -28.757 1.00 95.06 113 GLY A C 1
ATOM 834 O O . GLY A 1 113 ? 4.005 4.013 -27.665 1.00 95.06 113 GLY A O 1
ATOM 835 N N . VAL A 1 114 ? 4.670 2.899 -29.500 1.00 97.19 114 VAL A N 1
ATOM 836 C CA . VAL A 1 114 ? 4.139 1.583 -29.118 1.00 97.19 114 VAL A CA 1
ATOM 837 C C . VAL A 1 114 ? 4.829 1.022 -27.872 1.00 97.19 114 VAL A C 1
ATOM 839 O O . VAL A 1 114 ? 4.168 0.403 -27.043 1.00 97.19 114 VAL A O 1
ATOM 842 N N . GLY A 1 115 ? 6.135 1.239 -27.702 1.00 98.50 115 GLY A N 1
ATOM 843 C CA . GLY A 1 115 ? 6.897 0.607 -26.623 1.00 98.50 115 GLY A CA 1
ATOM 844 C C . GLY A 1 115 ? 7.765 -0.567 -27.076 1.00 98.50 115 GLY A C 1
ATOM 845 O O . GLY A 1 115 ? 8.172 -0.665 -28.235 1.00 98.50 115 GLY A O 1
ATOM 846 N N . VAL A 1 116 ? 8.057 -1.477 -26.149 1.00 98.81 116 VAL A N 1
ATOM 847 C CA . VAL A 1 116 ? 8.860 -2.679 -26.390 1.00 98.81 116 VAL A CA 1
ATOM 848 C C . VAL A 1 116 ? 7.952 -3.873 -26.675 1.00 98.81 116 VAL A C 1
ATOM 850 O O . VAL A 1 116 ? 7.122 -4.258 -25.855 1.00 98.81 116 VAL A O 1
ATOM 853 N N . THR A 1 117 ? 8.138 -4.501 -27.834 1.00 98.69 117 THR A N 1
ATOM 854 C CA . THR A 1 117 ? 7.465 -5.747 -28.216 1.00 98.69 117 THR A CA 1
ATOM 855 C C . THR A 1 117 ? 8.488 -6.872 -28.285 1.00 98.69 117 THR A C 1
ATOM 857 O O . THR A 1 117 ? 9.311 -6.919 -29.202 1.00 98.69 117 THR A O 1
ATOM 860 N N . ASN A 1 118 ? 8.438 -7.803 -27.334 1.00 98.62 118 ASN A N 1
ATOM 861 C CA . ASN A 1 118 ? 9.341 -8.947 -27.308 1.00 98.62 118 ASN A CA 1
ATOM 862 C C . ASN A 1 118 ? 8.645 -10.232 -27.781 1.00 98.62 118 ASN A C 1
ATOM 864 O O . ASN A 1 118 ? 7.979 -10.910 -27.007 1.00 98.62 118 ASN A O 1
ATOM 868 N N . ASN A 1 119 ? 8.859 -10.601 -29.045 1.00 98.44 119 ASN A N 1
ATOM 869 C CA . ASN A 1 119 ? 8.366 -11.864 -29.602 1.00 98.44 119 ASN A CA 1
ATOM 870 C C . ASN A 1 119 ? 9.431 -12.972 -29.588 1.00 98.44 119 ASN A C 1
ATOM 872 O O . ASN A 1 119 ? 9.208 -14.034 -30.165 1.00 98.44 119 ASN A O 1
ATOM 876 N N . SER A 1 120 ? 10.604 -12.738 -28.987 1.00 98.44 120 SER A N 1
ATOM 877 C CA . SER A 1 120 ? 11.746 -13.659 -29.079 1.00 98.44 120 SER A CA 1
ATOM 878 C C . SER A 1 120 ? 11.546 -14.972 -28.320 1.00 98.44 120 SER A C 1
ATOM 880 O O . SER A 1 120 ? 12.143 -15.979 -28.699 1.00 98.44 120 SER A O 1
ATOM 882 N N . GLY A 1 121 ? 10.688 -14.968 -27.294 1.00 97.69 121 GLY A N 1
ATOM 883 C CA . GLY A 1 121 ? 10.482 -16.091 -26.375 1.00 97.69 121 GLY A CA 1
ATOM 884 C C . GLY A 1 121 ? 11.530 -16.191 -25.260 1.00 97.69 121 GLY A C 1
ATOM 885 O O . GLY A 1 121 ? 11.491 -17.145 -24.491 1.00 97.69 121 GLY A O 1
ATOM 886 N N . ILE A 1 122 ? 12.454 -15.228 -25.162 1.00 98.44 122 ILE A N 1
ATOM 887 C CA . ILE A 1 122 ? 13.499 -15.163 -24.131 1.00 98.44 122 ILE A CA 1
ATOM 888 C C . ILE A 1 122 ? 13.590 -13.755 -23.531 1.00 98.44 122 ILE A C 1
ATOM 890 O O . ILE A 1 122 ? 13.114 -12.787 -24.128 1.00 98.44 122 ILE A O 1
ATOM 894 N N . LEU A 1 123 ? 14.202 -13.648 -22.349 1.00 98.56 123 LEU A N 1
ATOM 895 C CA . LEU A 1 123 ? 14.392 -12.381 -21.641 1.00 98.56 123 LEU A CA 1
ATOM 896 C C . LEU A 1 123 ? 15.313 -11.434 -22.428 1.00 98.56 123 LEU A C 1
ATOM 898 O O . LEU A 1 123 ? 16.378 -11.848 -22.889 1.00 98.56 123 LEU A O 1
ATOM 902 N N . GLN A 1 124 ? 14.915 -10.167 -22.538 1.00 98.81 124 GLN A N 1
ATOM 903 C CA . GLN A 1 124 ? 15.718 -9.087 -23.125 1.00 98.81 124 GLN A CA 1
ATOM 904 C C . GLN A 1 124 ? 16.081 -8.071 -22.041 1.00 98.81 124 GLN A C 1
ATOM 906 O O . GLN A 1 124 ? 15.228 -7.709 -21.228 1.00 98.81 124 GLN A O 1
ATOM 911 N N . ASN A 1 125 ? 17.333 -7.617 -22.018 1.00 98.56 125 ASN A N 1
ATOM 912 C CA . ASN A 1 125 ? 17.846 -6.776 -20.938 1.00 98.56 125 ASN A CA 1
ATOM 913 C C . ASN A 1 125 ? 18.039 -5.329 -21.398 1.00 98.56 125 ASN A C 1
ATOM 915 O O . ASN A 1 125 ? 18.602 -5.071 -22.462 1.00 98.56 125 ASN A O 1
ATOM 919 N N . PHE A 1 126 ? 17.630 -4.397 -20.546 1.00 98.50 126 PHE A N 1
ATOM 920 C CA . PHE A 1 126 ? 17.863 -2.966 -20.665 1.00 98.50 126 PHE A CA 1
ATOM 921 C C . PHE A 1 126 ? 18.639 -2.492 -19.435 1.00 98.50 126 PHE A C 1
ATOM 923 O O . PHE A 1 126 ? 18.232 -2.760 -18.302 1.00 98.50 126 PHE A O 1
ATOM 930 N N . VAL A 1 127 ? 19.767 -1.811 -19.633 1.00 97.56 127 VAL A N 1
ATOM 931 C CA . VAL A 1 127 ? 20.655 -1.411 -18.531 1.00 97.56 127 VAL A CA 1
ATOM 932 C C . VAL A 1 127 ? 20.995 0.072 -18.612 1.00 97.56 127 VAL A C 1
ATOM 934 O O . VAL A 1 127 ? 21.537 0.544 -19.606 1.00 97.56 127 VAL A O 1
ATOM 937 N N . ILE A 1 128 ? 20.732 0.813 -17.539 1.00 95.31 128 ILE A N 1
ATOM 938 C CA . ILE A 1 128 ? 21.214 2.190 -17.394 1.00 95.31 128 ILE A CA 1
ATOM 939 C C . ILE A 1 128 ? 22.429 2.166 -16.469 1.00 95.31 128 ILE A C 1
ATOM 941 O O . ILE A 1 128 ? 22.282 1.949 -15.268 1.00 95.31 128 ILE A O 1
ATOM 945 N N . ASN A 1 129 ? 23.622 2.361 -17.032 1.00 90.75 129 ASN A N 1
ATOM 946 C CA . ASN A 1 129 ? 24.898 2.230 -16.317 1.00 90.75 129 ASN A CA 1
ATOM 947 C C . ASN A 1 129 ? 25.296 3.490 -15.530 1.00 90.75 129 ASN A C 1
ATOM 949 O O . ASN A 1 129 ? 25.964 3.386 -14.506 1.00 90.75 129 ASN A O 1
ATOM 953 N N . SER A 1 130 ? 24.908 4.675 -16.005 1.00 89.38 130 SER A N 1
ATOM 954 C CA . SER A 1 130 ? 25.307 5.961 -15.423 1.00 89.38 130 SER A CA 1
ATOM 955 C C . SER A 1 130 ? 24.170 6.597 -14.626 1.00 89.38 130 SER A C 1
ATOM 957 O O . SER A 1 130 ? 23.019 6.572 -15.060 1.00 89.38 130 SER A O 1
ATOM 959 N N . GLY A 1 131 ? 24.497 7.235 -13.496 1.00 84.62 131 GLY A N 1
ATOM 960 C CA . GLY A 1 131 ? 23.527 7.925 -12.636 1.00 84.62 131 GLY A CA 1
ATOM 961 C C . GLY A 1 131 ? 22.755 9.054 -13.324 1.00 84.62 131 GLY A C 1
ATOM 962 O O . GLY A 1 131 ? 21.623 9.340 -12.941 1.00 84.62 131 GLY A O 1
ATOM 963 N N . GLY A 1 132 ? 23.349 9.668 -14.354 1.00 90.75 132 GLY A N 1
ATOM 964 C CA . GLY A 1 132 ? 22.719 10.733 -15.138 1.00 90.75 132 GLY A CA 1
ATOM 965 C C . GLY A 1 132 ? 22.000 10.263 -16.406 1.00 90.75 132 GLY A C 1
ATOM 966 O O . GLY A 1 132 ? 21.315 11.068 -17.024 1.00 90.75 132 GLY A O 1
ATOM 967 N N . ALA A 1 133 ? 22.154 9.000 -16.816 1.00 95.25 133 ALA A N 1
ATOM 968 C CA . ALA A 1 133 ? 21.460 8.462 -17.987 1.00 95.25 133 ALA A CA 1
ATOM 969 C C . ALA A 1 133 ? 19.983 8.169 -17.671 1.00 95.25 133 ALA A C 1
ATOM 971 O O . ALA A 1 133 ? 19.609 7.947 -16.512 1.00 95.25 133 ALA A O 1
ATOM 972 N N . GLN A 1 134 ? 19.131 8.188 -18.699 1.00 96.31 134 GLN A N 1
ATOM 973 C CA . GLN A 1 134 ? 17.678 8.134 -18.515 1.00 96.31 134 GLN A CA 1
ATOM 974 C C . GLN A 1 134 ? 16.981 7.250 -19.555 1.00 96.31 134 GLN A C 1
ATOM 976 O O . GLN A 1 134 ? 17.388 7.206 -20.715 1.00 96.31 134 GLN A O 1
ATOM 981 N N . ILE A 1 135 ? 15.889 6.590 -19.155 1.00 98.00 135 ILE A N 1
ATOM 982 C CA . ILE A 1 135 ? 14.898 5.998 -20.065 1.00 98.00 135 ILE A CA 1
ATOM 983 C C . ILE A 1 135 ? 13.531 6.630 -19.788 1.00 98.00 135 ILE A C 1
ATOM 985 O O . ILE A 1 135 ? 13.053 6.627 -18.653 1.00 98.00 135 ILE A O 1
ATOM 989 N N . PHE A 1 136 ? 12.871 7.112 -20.836 1.00 98.50 136 PHE A N 1
ATOM 990 C CA . PHE A 1 136 ? 11.517 7.651 -20.794 1.00 98.50 136 PHE A CA 1
ATOM 991 C C . PHE A 1 136 ? 10.561 6.769 -21.595 1.00 98.50 136 PHE A C 1
ATOM 993 O O . PHE A 1 136 ? 10.783 6.520 -22.775 1.00 98.50 136 PHE A O 1
ATOM 1000 N N . PHE A 1 137 ? 9.461 6.351 -20.977 1.00 98.81 137 PHE A N 1
ATOM 1001 C CA . PHE A 1 137 ? 8.282 5.813 -21.646 1.00 98.81 137 PHE A CA 1
ATOM 1002 C C . PHE A 1 137 ? 7.211 6.898 -21.654 1.00 98.81 137 PHE A C 1
ATOM 1004 O O . PHE A 1 137 ? 6.730 7.308 -20.599 1.00 98.81 137 PHE A O 1
ATOM 1011 N N . LEU A 1 138 ? 6.846 7.389 -22.834 1.00 98.31 138 LEU A N 1
ATOM 1012 C CA . LEU A 1 138 ? 5.887 8.486 -22.982 1.00 98.31 138 LEU A CA 1
ATOM 1013 C C . LEU A 1 138 ? 4.629 8.022 -23.716 1.00 98.31 138 LEU A C 1
ATOM 1015 O O . LEU A 1 138 ? 4.578 6.930 -24.283 1.00 98.31 138 LEU A O 1
ATOM 1019 N N . ASN A 1 139 ? 3.605 8.874 -23.717 1.00 96.88 139 ASN A N 1
ATOM 1020 C CA . ASN A 1 139 ? 2.334 8.627 -24.395 1.00 96.88 139 ASN A CA 1
ATOM 1021 C C . ASN A 1 139 ? 1.708 7.295 -23.955 1.00 96.88 139 ASN A C 1
ATOM 1023 O O . ASN A 1 139 ? 1.324 7.167 -22.799 1.00 96.88 139 ASN A O 1
ATOM 1027 N N . SER A 1 140 ? 1.579 6.312 -24.842 1.00 96.94 140 SER A N 1
ATOM 1028 C CA . SER A 1 140 ? 1.005 4.994 -24.542 1.00 96.94 140 SER A CA 1
ATOM 1029 C C . SER A 1 140 ? 2.046 3.871 -24.535 1.00 96.94 140 SER A C 1
ATOM 1031 O O . SER A 1 140 ? 1.673 2.702 -24.627 1.00 96.94 140 SER A O 1
ATOM 1033 N N . ALA A 1 141 ? 3.340 4.198 -24.473 1.00 98.62 141 ALA A N 1
ATOM 1034 C CA . ALA A 1 141 ? 4.405 3.214 -24.607 1.00 98.62 141 ALA A CA 1
ATOM 1035 C C . ALA A 1 141 ? 4.360 2.161 -23.490 1.00 98.62 141 ALA A C 1
ATOM 1037 O O . ALA A 1 141 ? 4.149 2.482 -22.318 1.00 98.62 141 ALA A O 1
ATOM 1038 N N . THR A 1 142 ? 4.596 0.897 -23.849 1.00 98.75 142 THR A N 1
ATOM 1039 C CA . THR A 1 142 ? 4.772 -0.195 -22.883 1.00 98.75 142 THR A CA 1
ATOM 1040 C C . THR A 1 142 ? 6.239 -0.604 -22.732 1.00 98.75 142 THR A C 1
ATOM 1042 O O . THR A 1 142 ? 6.975 -0.648 -23.716 1.00 98.75 142 THR A O 1
ATOM 1045 N N . ALA A 1 143 ? 6.671 -0.976 -21.526 1.00 98.69 143 ALA A N 1
ATOM 1046 C CA . ALA A 1 143 ? 7.944 -1.678 -21.316 1.00 98.69 143 ALA A CA 1
ATOM 1047 C C . ALA A 1 143 ? 7.903 -3.156 -21.761 1.00 98.69 143 ALA A C 1
ATOM 1049 O O . ALA A 1 143 ? 8.939 -3.827 -21.807 1.00 98.69 143 ALA A O 1
ATOM 1050 N N . GLY A 1 144 ? 6.722 -3.646 -22.147 1.00 97.94 144 GLY A N 1
ATOM 1051 C CA . GLY A 1 144 ? 6.516 -4.963 -22.728 1.00 97.94 144 GLY A CA 1
ATOM 1052 C C . GLY A 1 144 ? 6.424 -6.082 -21.695 1.00 97.94 144 GLY A C 1
ATOM 1053 O O . GLY A 1 144 ? 6.050 -5.879 -20.541 1.00 97.94 144 GLY A O 1
ATOM 1054 N N . SER A 1 145 ? 6.726 -7.292 -22.153 1.00 98.06 145 SER A N 1
ATOM 1055 C CA . SER A 1 145 ? 6.828 -8.503 -21.336 1.00 98.06 145 SER A CA 1
ATOM 1056 C C . SER A 1 145 ? 8.115 -9.239 -21.688 1.00 98.06 145 SER A C 1
ATOM 1058 O O . SER A 1 145 ? 8.678 -9.015 -22.764 1.00 98.06 145 SER A O 1
ATOM 1060 N N . LEU A 1 146 ? 8.592 -10.107 -20.788 1.00 98.38 146 LEU A N 1
ATOM 1061 C CA . LEU A 1 146 ? 9.896 -10.773 -20.930 1.00 98.38 146 LEU A CA 1
ATOM 1062 C C . LEU A 1 146 ? 11.032 -9.765 -21.180 1.00 98.38 146 LEU A C 1
ATOM 1064 O O . LEU A 1 146 ? 11.937 -9.995 -21.983 1.00 98.38 146 LEU A O 1
ATOM 1068 N N . THR A 1 147 ? 10.972 -8.631 -20.495 1.00 98.81 147 THR A N 1
ATOM 1069 C CA . THR A 1 147 ? 11.997 -7.590 -20.492 1.00 98.81 147 THR A CA 1
ATOM 1070 C C . THR A 1 147 ? 12.430 -7.334 -19.054 1.00 98.81 147 THR A C 1
ATOM 1072 O O . THR A 1 147 ? 11.619 -7.419 -18.130 1.00 98.81 147 THR A O 1
ATOM 1075 N N . ALA A 1 148 ? 13.715 -7.054 -18.856 1.00 98.75 148 ALA A N 1
ATOM 1076 C CA . ALA A 1 148 ? 14.273 -6.672 -17.565 1.00 98.75 148 ALA A CA 1
ATOM 1077 C C . ALA A 1 148 ? 14.999 -5.334 -17.683 1.00 98.75 148 ALA A C 1
ATOM 1079 O O . ALA A 1 148 ? 15.787 -5.138 -18.607 1.00 98.75 148 ALA A O 1
ATOM 1080 N N . PHE A 1 149 ? 14.752 -4.437 -16.736 1.00 98.62 149 PHE A N 1
ATOM 1081 C CA . PHE A 1 149 ? 15.354 -3.113 -16.657 1.00 98.62 149 PHE A CA 1
ATOM 1082 C C . PHE A 1 149 ? 16.162 -2.999 -15.369 1.00 98.62 149 PHE A C 1
ATOM 1084 O O . PHE A 1 149 ? 15.599 -3.060 -14.278 1.00 98.62 149 PHE A O 1
ATOM 1091 N N . THR A 1 150 ? 17.470 -2.791 -15.482 1.00 97.31 150 THR A N 1
ATOM 1092 C CA . THR A 1 150 ? 18.347 -2.523 -14.333 1.00 97.31 150 THR A CA 1
ATOM 1093 C C . THR A 1 150 ? 18.837 -1.089 -14.423 1.00 97.31 150 THR A C 1
ATOM 1095 O O . THR A 1 150 ? 19.535 -0.736 -15.374 1.00 97.31 150 THR A O 1
ATOM 1098 N N . SER A 1 151 ? 18.468 -0.254 -13.453 1.00 93.12 151 SER A N 1
ATOM 1099 C CA . SER A 1 151 ? 18.711 1.187 -13.535 1.00 93.12 151 SER A CA 1
ATOM 1100 C C . SER A 1 151 ? 19.606 1.704 -12.422 1.00 93.12 151 SER A C 1
ATOM 1102 O O . SER A 1 151 ? 19.176 1.762 -11.272 1.00 93.12 151 SER A O 1
ATOM 1104 N N . ALA A 1 152 ? 20.821 2.137 -12.771 1.00 94.12 152 ALA A N 1
ATOM 1105 C CA . ALA A 1 152 ? 21.603 3.069 -11.959 1.00 94.12 152 ALA A CA 1
ATOM 1106 C C . ALA A 1 152 ? 21.238 4.537 -12.254 1.00 94.12 152 ALA A C 1
ATOM 1108 O O . ALA A 1 152 ? 21.593 5.418 -11.478 1.00 94.12 152 ALA A O 1
ATOM 1109 N N . GLY A 1 153 ? 20.516 4.808 -13.348 1.00 94.38 153 GLY A N 1
ATOM 1110 C CA . GLY A 1 153 ? 19.994 6.128 -13.716 1.00 94.38 153 GLY A CA 1
ATOM 1111 C C . GLY A 1 153 ? 18.489 6.267 -13.469 1.00 94.38 153 GLY A C 1
ATOM 1112 O O . GLY A 1 153 ? 17.921 5.583 -12.613 1.00 94.38 153 GLY A O 1
ATOM 1113 N N . THR A 1 154 ? 17.823 7.145 -14.219 1.00 97.19 154 THR A N 1
ATOM 1114 C CA . THR A 1 154 ? 16.374 7.375 -14.066 1.00 97.19 154 THR A CA 1
ATOM 1115 C C . THR A 1 154 ? 15.557 6.592 -15.093 1.00 97.19 154 THR A C 1
ATOM 1117 O O . THR A 1 154 ? 15.837 6.662 -16.286 1.00 97.19 154 THR A O 1
ATOM 1120 N N . ILE A 1 155 ? 14.490 5.922 -14.659 1.00 98.44 155 ILE A N 1
ATOM 1121 C CA . ILE A 1 155 ? 13.425 5.431 -15.547 1.00 98.44 155 ILE A CA 1
ATOM 1122 C C . ILE A 1 155 ? 12.148 6.212 -15.240 1.00 98.44 155 ILE A C 1
ATOM 1124 O O . ILE A 1 155 ? 11.779 6.379 -14.080 1.00 98.44 155 ILE A O 1
ATOM 1128 N N . SER A 1 156 ? 11.459 6.714 -16.261 1.00 98.50 156 SER A N 1
ATOM 1129 C CA . SER A 1 156 ? 10.227 7.491 -16.091 1.00 98.50 156 SER A CA 1
ATOM 1130 C C . SER A 1 156 ? 9.130 7.056 -17.056 1.00 98.50 156 SER A C 1
ATOM 1132 O O . SER A 1 156 ? 9.365 6.929 -18.253 1.00 98.50 156 SER A O 1
ATOM 1134 N N . PHE A 1 157 ? 7.922 6.881 -16.529 1.00 98.88 157 PHE A N 1
ATOM 1135 C CA . PHE A 1 157 ? 6.687 6.609 -17.257 1.00 98.88 157 PHE A CA 1
ATOM 1136 C C . PHE A 1 157 ? 5.779 7.844 -17.190 1.00 98.88 157 PHE A C 1
ATOM 1138 O O . PHE A 1 157 ? 5.408 8.292 -16.105 1.00 98.88 157 PHE A O 1
ATOM 1145 N N . GLY A 1 158 ? 5.433 8.411 -18.346 1.00 98.31 158 GLY A N 1
ATOM 1146 C CA . GLY A 1 158 ? 4.555 9.578 -18.491 1.00 98.31 158 GLY A CA 1
ATOM 1147 C C . GLY A 1 158 ? 3.353 9.314 -19.403 1.00 98.31 158 GLY A C 1
ATOM 1148 O O . GLY A 1 158 ? 3.300 8.308 -20.117 1.00 98.31 158 GLY A O 1
ATOM 1149 N N . GLY A 1 159 ? 2.369 10.215 -19.386 1.00 97.56 159 GLY A N 1
ATOM 1150 C CA . GLY A 1 159 ? 1.125 10.074 -20.149 1.00 97.56 159 GLY A CA 1
ATOM 1151 C C . GLY A 1 159 ? 0.249 8.913 -19.661 1.00 97.56 159 GLY A C 1
ATOM 1152 O O . GLY A 1 159 ? -0.183 8.875 -18.511 1.00 97.56 159 GLY A O 1
ATOM 1153 N N . THR A 1 160 ? -0.028 7.969 -20.552 1.00 97.94 160 THR A N 1
ATOM 1154 C CA . THR A 1 160 ? -0.795 6.728 -20.319 1.00 97.94 160 THR A CA 1
ATOM 1155 C C . THR A 1 160 ? 0.088 5.472 -20.398 1.00 97.94 160 THR A C 1
ATOM 1157 O O . THR A 1 160 ? -0.419 4.365 -20.569 1.00 97.94 160 THR A O 1
ATOM 1160 N N . SER A 1 161 ? 1.414 5.635 -20.347 1.00 98.81 161 SER A N 1
ATOM 1161 C CA . SER A 1 161 ? 2.385 4.550 -20.530 1.00 98.81 161 SER A CA 1
ATOM 1162 C C . SER A 1 161 ? 2.290 3.481 -19.439 1.00 98.81 161 SER A C 1
ATOM 1164 O O . SER A 1 161 ? 1.721 3.697 -18.364 1.00 98.81 161 SER A O 1
ATOM 1166 N N . THR A 1 162 ? 2.845 2.298 -19.711 1.00 98.81 162 THR A N 1
ATOM 1167 C CA . THR A 1 162 ? 2.783 1.169 -18.780 1.00 98.81 162 THR A CA 1
ATOM 1168 C C . THR A 1 162 ? 4.089 0.394 -18.667 1.00 98.81 162 THR A C 1
ATOM 1170 O O . THR A 1 162 ? 4.732 0.080 -19.665 1.00 98.81 162 THR A O 1
ATOM 1173 N N . ALA A 1 163 ? 4.439 -0.018 -17.449 1.00 98.75 163 ALA A N 1
ATOM 1174 C CA . ALA A 1 163 ? 5.525 -0.967 -17.213 1.00 98.75 163 ALA A CA 1
ATOM 1175 C C . ALA A 1 163 ? 5.194 -2.400 -17.692 1.00 98.75 163 ALA A C 1
ATOM 1177 O O . ALA A 1 163 ? 6.068 -3.264 -17.698 1.00 98.75 163 ALA A O 1
ATOM 1178 N N . GLY A 1 164 ? 3.957 -2.651 -18.143 1.00 98.25 164 GLY A N 1
ATOM 1179 C CA . GLY A 1 164 ? 3.546 -3.925 -18.728 1.00 98.25 164 GLY A CA 1
ATOM 1180 C C . GLY A 1 164 ? 3.682 -5.080 -17.737 1.00 98.25 164 GLY A C 1
ATOM 1181 O O . GLY A 1 164 ? 3.152 -5.013 -16.634 1.00 98.25 164 GLY A O 1
ATOM 1182 N N . ASN A 1 165 ? 4.390 -6.128 -18.154 1.00 98.25 165 ASN A N 1
ATOM 1183 C CA . ASN A 1 165 ? 4.762 -7.291 -17.342 1.00 98.25 165 ASN A CA 1
ATOM 1184 C C . ASN A 1 165 ? 6.289 -7.487 -17.425 1.00 98.25 165 ASN A C 1
ATOM 1186 O O . ASN A 1 165 ? 6.802 -8.550 -17.781 1.00 98.25 165 ASN A O 1
ATOM 1190 N N . ALA A 1 166 ? 7.019 -6.389 -17.239 1.00 98.69 166 ALA A N 1
ATOM 1191 C CA . ALA A 1 166 ? 8.474 -6.379 -17.199 1.00 98.69 166 ALA A CA 1
ATOM 1192 C C . ALA A 1 166 ? 8.986 -6.576 -15.761 1.00 98.69 166 ALA A C 1
ATOM 1194 O O . ALA A 1 166 ? 8.227 -6.490 -14.795 1.00 98.69 166 ALA A O 1
ATOM 1195 N N . ALA A 1 167 ? 10.286 -6.826 -15.624 1.00 98.75 167 ALA A N 1
ATOM 1196 C CA . ALA A 1 167 ? 10.983 -6.830 -14.342 1.00 98.75 167 ALA A CA 1
ATOM 1197 C C . ALA A 1 167 ? 11.858 -5.577 -14.212 1.00 98.75 167 ALA A C 1
ATOM 1199 O O . ALA A 1 167 ? 12.574 -5.220 -15.149 1.00 98.75 167 ALA A O 1
ATOM 1200 N N . PHE A 1 168 ? 11.841 -4.925 -13.053 1.00 98.69 168 PHE A N 1
ATOM 1201 C CA . PHE A 1 168 ? 12.621 -3.719 -12.782 1.00 98.69 168 PHE A CA 1
ATOM 1202 C C . PHE A 1 168 ? 13.478 -3.890 -11.532 1.00 98.69 168 PHE A C 1
ATOM 1204 O O . PHE A 1 168 ? 12.961 -4.169 -10.455 1.00 98.69 168 PHE A O 1
ATOM 1211 N N . THR A 1 169 ? 14.772 -3.618 -11.658 1.00 98.06 169 THR A N 1
ATOM 1212 C CA . THR A 1 169 ? 15.688 -3.397 -10.536 1.00 98.06 169 THR A CA 1
ATOM 1213 C C . THR A 1 169 ? 16.040 -1.916 -10.510 1.00 98.06 169 THR A C 1
ATOM 1215 O O . THR A 1 169 ? 16.857 -1.440 -11.306 1.00 98.06 169 THR A O 1
ATOM 1218 N N . ASN A 1 170 ? 15.395 -1.169 -9.617 1.00 97.00 170 ASN A N 1
ATOM 1219 C CA . ASN A 1 170 ? 15.618 0.263 -9.456 1.00 97.00 170 ASN A CA 1
ATOM 1220 C C . ASN A 1 170 ? 16.690 0.525 -8.393 1.00 97.00 170 ASN A C 1
ATOM 1222 O O . ASN A 1 170 ? 16.432 0.344 -7.204 1.00 97.00 170 ASN A O 1
ATOM 1226 N N . ASN A 1 171 ? 17.862 1.003 -8.815 1.00 95.62 171 ASN A N 1
ATOM 1227 C CA . ASN A 1 171 ? 18.962 1.389 -7.926 1.00 95.62 171 ASN A CA 1
ATOM 1228 C C . ASN A 1 171 ? 19.150 2.914 -7.839 1.00 95.62 171 ASN A C 1
ATOM 1230 O O . ASN A 1 171 ? 20.120 3.368 -7.238 1.00 95.62 171 ASN A O 1
ATOM 1234 N N . ASN A 1 172 ? 18.255 3.712 -8.432 1.00 96.19 172 ASN A N 1
ATOM 1235 C CA . ASN A 1 172 ? 18.312 5.172 -8.365 1.00 96.19 172 ASN A CA 1
ATOM 1236 C C . ASN A 1 172 ? 16.901 5.784 -8.343 1.00 96.19 172 ASN A C 1
ATOM 1238 O O . ASN A 1 172 ? 16.307 5.855 -7.270 1.00 96.19 172 ASN A O 1
ATOM 1242 N N . LEU A 1 173 ? 16.337 6.182 -9.488 1.00 97.38 173 LEU A N 1
ATOM 1243 C CA . LEU A 1 173 ? 14.993 6.760 -9.548 1.00 97.38 173 LEU A CA 1
ATOM 1244 C C . LEU A 1 173 ? 14.123 6.040 -10.581 1.00 97.38 173 LEU A C 1
ATOM 1246 O O . LEU A 1 173 ? 14.454 5.995 -11.766 1.00 97.38 173 LEU A O 1
ATOM 1250 N N . LEU A 1 174 ? 12.965 5.553 -10.142 1.00 98.50 174 LEU A N 1
ATOM 1251 C CA . LEU A 1 174 ? 11.887 5.082 -11.008 1.00 98.50 174 LEU A CA 1
ATOM 1252 C C . LEU A 1 174 ? 10.635 5.920 -10.736 1.00 98.50 174 LEU A C 1
ATOM 1254 O O . LEU A 1 174 ? 10.223 6.065 -9.588 1.00 98.50 174 LEU A O 1
ATOM 1258 N N . LYS A 1 175 ? 10.028 6.484 -11.779 1.00 98.56 175 LYS A N 1
ATOM 1259 C CA . LYS A 1 175 ? 8.894 7.404 -11.641 1.00 98.56 175 LYS A CA 1
ATOM 1260 C C . LYS A 1 175 ? 7.733 7.043 -12.563 1.00 98.56 175 LYS A C 1
ATOM 1262 O O . LYS A 1 175 ? 7.941 6.785 -13.744 1.00 98.56 175 LYS A O 1
ATOM 1267 N N . PHE A 1 176 ? 6.517 7.108 -12.032 1.00 98.88 176 PHE A N 1
ATOM 1268 C CA . PHE A 1 176 ? 5.253 7.068 -12.763 1.00 98.88 176 PHE A CA 1
ATOM 1269 C C . PHE A 1 176 ? 4.526 8.401 -12.565 1.00 98.88 176 PHE A C 1
ATOM 1271 O O . PHE A 1 176 ? 4.329 8.839 -11.435 1.00 98.88 176 PHE A O 1
ATOM 1278 N N . ALA A 1 177 ? 4.142 9.058 -13.657 1.00 97.88 177 ALA A N 1
ATOM 1279 C CA . ALA A 1 177 ? 3.432 10.337 -13.649 1.00 97.88 177 ALA A CA 1
ATOM 1280 C C . ALA A 1 177 ? 2.189 10.305 -14.553 1.00 97.88 177 ALA A C 1
ATOM 1282 O O . ALA A 1 177 ? 1.948 9.339 -15.288 1.00 97.88 177 ALA A O 1
ATOM 1283 N N . ASN A 1 178 ? 1.402 11.377 -14.515 1.00 96.81 178 ASN A N 1
ATOM 1284 C CA . ASN A 1 178 ? 0.129 11.538 -15.211 1.00 96.81 178 ASN A CA 1
ATOM 1285 C C . ASN A 1 178 ? -0.868 10.409 -14.905 1.00 96.81 178 ASN A C 1
ATOM 1287 O O . ASN A 1 178 ? -1.344 10.304 -13.785 1.00 96.81 178 ASN A O 1
ATOM 1291 N N . THR A 1 179 ? -1.205 9.577 -15.887 1.00 97.56 179 THR A N 1
ATOM 1292 C CA . THR A 1 179 ? -2.114 8.423 -15.752 1.00 97.56 179 THR A CA 1
ATOM 1293 C C . THR A 1 179 ? -1.398 7.107 -16.062 1.00 97.56 179 THR A C 1
ATOM 1295 O O . THR A 1 179 ? -2.028 6.108 -16.407 1.00 97.56 179 THR A O 1
ATOM 1298 N N . SER A 1 180 ? -0.063 7.111 -16.001 1.00 98.75 180 SER A N 1
ATOM 1299 C CA . SER A 1 180 ? 0.756 5.934 -16.279 1.00 98.75 180 SER A CA 1
ATOM 1300 C C . SER A 1 180 ? 0.577 4.851 -15.217 1.00 98.75 180 SER A C 1
ATOM 1302 O O . SER A 1 180 ? 0.024 5.076 -14.133 1.00 98.75 180 SER A O 1
ATOM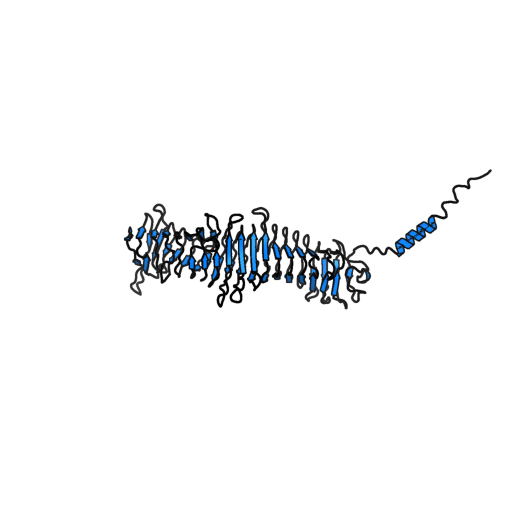 1304 N N . THR A 1 181 ? 1.035 3.640 -15.531 1.00 98.81 181 THR A N 1
ATOM 1305 C CA . THR A 1 181 ? 0.845 2.510 -14.631 1.00 98.81 181 THR A CA 1
ATOM 1306 C C . THR A 1 181 ? 1.992 1.514 -14.565 1.00 98.81 181 THR A C 1
ATOM 1308 O O . THR A 1 181 ? 2.575 1.137 -15.578 1.00 98.81 181 THR A O 1
ATOM 1311 N N . ALA A 1 182 ? 2.230 0.984 -13.365 1.00 98.69 182 ALA A N 1
ATOM 1312 C CA . ALA A 1 182 ? 3.112 -0.157 -13.154 1.00 98.69 182 ALA A CA 1
ATOM 1313 C C . ALA A 1 182 ? 2.610 -1.465 -13.805 1.00 98.69 182 ALA A C 1
ATOM 1315 O O . ALA A 1 182 ? 3.391 -2.396 -13.963 1.00 98.69 182 ALA A O 1
ATOM 1316 N N . GLY A 1 183 ? 1.342 -1.542 -14.231 1.00 98.25 183 GLY A N 1
ATOM 1317 C CA . GLY A 1 183 ? 0.795 -2.738 -14.878 1.00 98.25 183 GLY A CA 1
ATOM 1318 C C . GLY A 1 183 ? 0.788 -3.952 -13.945 1.00 98.25 183 GLY A C 1
ATOM 1319 O O . GLY A 1 183 ? 0.325 -3.852 -12.809 1.00 98.25 183 GLY A O 1
ATOM 1320 N N . ASP A 1 184 ? 1.298 -5.075 -14.447 1.00 98.56 184 ASP A N 1
ATOM 1321 C CA . ASP A 1 184 ? 1.492 -6.339 -13.722 1.00 98.56 184 ASP A CA 1
ATOM 1322 C C . ASP A 1 184 ? 2.997 -6.635 -13.522 1.00 98.56 184 ASP A C 1
ATOM 1324 O O . ASP A 1 184 ? 3.401 -7.781 -13.333 1.00 98.56 184 ASP A O 1
ATOM 1328 N N . ALA A 1 185 ? 3.849 -5.611 -13.632 1.00 98.75 185 ALA A N 1
ATOM 1329 C CA . ALA A 1 185 ? 5.299 -5.747 -13.559 1.00 98.75 185 ALA A CA 1
ATOM 1330 C C . ALA A 1 185 ? 5.800 -6.068 -12.140 1.00 98.75 185 ALA A C 1
ATOM 1332 O O . ALA A 1 185 ? 5.123 -5.831 -11.132 1.00 98.75 185 ALA A O 1
ATOM 1333 N N . THR A 1 186 ? 7.027 -6.585 -12.068 1.00 98.75 186 THR A N 1
ATOM 1334 C CA . THR A 1 186 ? 7.730 -6.862 -10.811 1.00 98.75 186 THR A CA 1
ATOM 1335 C C . THR A 1 186 ? 8.841 -5.844 -10.582 1.00 98.75 186 THR A C 1
ATOM 1337 O O . THR A 1 186 ? 9.572 -5.479 -11.502 1.00 98.75 186 THR A O 1
ATOM 1340 N N . PHE A 1 187 ? 8.971 -5.367 -9.347 1.00 98.62 187 PHE A N 1
ATOM 1341 C CA . PHE A 1 187 ? 9.887 -4.292 -8.984 1.00 98.62 187 PHE A CA 1
ATOM 1342 C C . PHE A 1 187 ? 10.698 -4.679 -7.753 1.00 98.62 187 PHE A C 1
ATOM 1344 O O . PHE A 1 187 ? 10.147 -4.914 -6.681 1.00 98.62 187 PHE A O 1
ATOM 1351 N N . THR A 1 188 ? 12.017 -4.669 -7.884 1.00 97.75 188 THR A N 1
ATOM 1352 C CA . THR A 1 188 ? 12.952 -4.587 -6.764 1.00 97.75 188 THR A CA 1
ATOM 1353 C C . THR A 1 188 ? 13.390 -3.135 -6.636 1.00 97.75 188 THR A C 1
ATOM 1355 O O . THR A 1 188 ? 14.105 -2.611 -7.494 1.00 97.75 188 THR A O 1
ATOM 1358 N N . ASN A 1 189 ? 12.922 -2.465 -5.587 1.00 96.75 189 ASN A N 1
ATOM 1359 C CA . ASN A 1 189 ? 13.244 -1.073 -5.309 1.00 96.75 189 ASN A CA 1
ATOM 1360 C C . ASN A 1 189 ? 14.334 -0.982 -4.235 1.00 96.75 189 ASN A C 1
ATOM 1362 O O . ASN A 1 189 ? 14.078 -1.253 -3.062 1.00 96.75 189 ASN A O 1
ATOM 1366 N N . ASN A 1 190 ? 15.533 -0.571 -4.650 1.00 94.44 190 ASN A N 1
ATOM 1367 C CA . ASN A 1 190 ? 16.701 -0.381 -3.782 1.00 94.44 190 ASN A CA 1
ATOM 1368 C C . ASN A 1 190 ? 17.000 1.106 -3.517 1.00 94.44 190 ASN A C 1
ATOM 1370 O O . ASN A 1 190 ? 17.958 1.427 -2.821 1.00 94.44 190 ASN A O 1
ATOM 1374 N N . SER A 1 191 ? 16.224 2.016 -4.112 1.00 95.19 191 SER A N 1
ATOM 1375 C CA . SER A 1 191 ? 16.365 3.465 -3.943 1.00 95.19 191 SER A CA 1
ATOM 1376 C C . SER A 1 191 ? 14.982 4.124 -3.987 1.00 95.19 191 SER A C 1
ATOM 1378 O O . SER A 1 191 ? 14.132 3.744 -3.186 1.00 95.19 191 SER A O 1
ATOM 1380 N N . VAL A 1 192 ? 14.705 5.077 -4.882 1.00 97.25 192 VAL A N 1
ATOM 1381 C CA . VAL A 1 192 ? 13.456 5.854 -4.864 1.00 97.25 192 VAL A CA 1
ATOM 1382 C C . VAL A 1 192 ? 12.513 5.450 -6.000 1.00 97.25 192 VAL A C 1
ATOM 1384 O O . VAL A 1 192 ? 12.865 5.539 -7.177 1.00 97.25 192 VAL A O 1
ATOM 1387 N N . LEU A 1 193 ? 11.287 5.061 -5.645 1.00 98.50 193 LEU A N 1
ATOM 1388 C CA . LEU A 1 193 ? 10.161 4.827 -6.549 1.00 98.50 193 LEU A CA 1
ATOM 1389 C C . LEU A 1 193 ? 9.049 5.840 -6.256 1.00 98.50 193 LEU A C 1
ATOM 1391 O O . LEU A 1 193 ? 8.575 5.922 -5.126 1.00 98.50 193 LEU A O 1
ATOM 1395 N N . ILE A 1 194 ? 8.604 6.593 -7.260 1.00 98.69 194 ILE A N 1
ATOM 1396 C CA . ILE A 1 194 ? 7.583 7.636 -7.088 1.00 98.69 194 ILE A CA 1
ATOM 1397 C C . ILE A 1 194 ? 6.394 7.392 -8.019 1.00 98.69 194 ILE A C 1
ATOM 1399 O O . ILE A 1 194 ? 6.567 7.214 -9.224 1.00 98.69 194 ILE A O 1
ATOM 1403 N N . PHE A 1 195 ? 5.192 7.446 -7.456 1.00 98.75 195 PHE A N 1
ATOM 1404 C CA . PHE A 1 195 ? 3.922 7.586 -8.160 1.00 98.75 195 PHE A CA 1
ATOM 1405 C C . PHE A 1 195 ? 3.381 8.996 -7.915 1.00 98.75 195 PHE A C 1
ATOM 1407 O O . PHE A 1 195 ? 3.106 9.372 -6.774 1.00 98.75 195 PHE A O 1
ATOM 1414 N N . GLU A 1 196 ? 3.234 9.774 -8.981 1.00 97.25 196 GLU A N 1
ATOM 1415 C CA . GLU A 1 196 ? 2.683 11.132 -8.956 1.00 97.25 196 GLU A CA 1
ATOM 1416 C C . GLU A 1 196 ? 1.409 11.225 -9.800 1.00 97.25 196 GLU A C 1
ATOM 1418 O O . GLU A 1 196 ? 1.042 10.295 -10.528 1.00 97.25 196 GLU A O 1
ATOM 1423 N N . ASP A 1 197 ? 0.748 12.375 -9.725 1.00 96.19 197 ASP A N 1
ATOM 1424 C CA . ASP A 1 197 ? -0.489 12.683 -10.430 1.00 96.19 197 ASP A CA 1
ATOM 1425 C C . ASP A 1 197 ? -1.594 11.633 -10.176 1.00 96.19 197 ASP A C 1
ATOM 1427 O O . ASP A 1 197 ? -1.894 11.310 -9.038 1.00 96.19 197 ASP A O 1
ATOM 1431 N N . SER A 1 198 ? -2.230 11.098 -11.221 1.00 96.75 198 SER A N 1
ATOM 1432 C CA . SER A 1 198 ? -3.236 10.025 -11.156 1.00 96.75 198 SER A CA 1
ATOM 1433 C C . SER A 1 198 ? -2.653 8.664 -11.566 1.00 96.75 198 SER A C 1
ATOM 1435 O O . SER A 1 198 ? -3.365 7.811 -12.103 1.00 96.75 198 SER A O 1
ATOM 1437 N N . SER A 1 199 ? -1.343 8.462 -11.384 1.00 98.56 199 SER A N 1
ATOM 1438 C CA . SER A 1 199 ? -0.687 7.200 -11.735 1.00 98.56 199 SER A CA 1
ATOM 1439 C C . SER A 1 199 ? -1.088 6.065 -10.788 1.00 98.56 199 SER A C 1
ATOM 1441 O O . SER A 1 199 ? -1.560 6.281 -9.667 1.00 98.56 199 SER A O 1
ATOM 1443 N N . THR A 1 200 ? -0.927 4.821 -11.245 1.00 98.69 200 THR A N 1
ATOM 1444 C CA . THR A 1 200 ? -1.369 3.651 -10.477 1.00 98.69 200 THR A CA 1
ATOM 1445 C C . THR A 1 200 ? -0.386 2.489 -10.506 1.00 98.69 200 THR A C 1
ATOM 1447 O O . THR A 1 200 ? 0.088 2.063 -11.565 1.00 98.69 200 THR A O 1
ATOM 1450 N N . ALA A 1 201 ? -0.153 1.896 -9.336 1.00 98.62 201 ALA A N 1
ATOM 1451 C CA . ALA A 1 201 ? 0.609 0.661 -9.212 1.00 98.62 201 ALA A CA 1
ATOM 1452 C C . ALA A 1 201 ? -0.130 -0.581 -9.768 1.00 98.62 201 ALA A C 1
ATOM 1454 O O . ALA A 1 201 ? 0.493 -1.625 -9.936 1.00 98.62 201 ALA A O 1
ATOM 1455 N N . ARG A 1 202 ? -1.432 -0.474 -10.094 1.00 98.38 202 ARG A N 1
ATOM 1456 C CA . ARG A 1 202 ? -2.301 -1.567 -10.589 1.00 98.38 202 ARG A CA 1
ATOM 1457 C C . ARG A 1 202 ? -2.079 -2.876 -9.839 1.00 98.38 202 ARG A C 1
ATOM 1459 O O . ARG A 1 202 ? -2.378 -2.886 -8.658 1.00 98.38 202 ARG A O 1
ATOM 1466 N N . ASN A 1 203 ? -1.624 -3.947 -10.487 1.00 98.56 203 ASN A N 1
ATOM 1467 C CA . ASN A 1 203 ? -1.379 -5.242 -9.848 1.00 98.56 203 ASN A CA 1
ATOM 1468 C C . ASN A 1 203 ? 0.128 -5.523 -9.728 1.00 98.56 203 ASN A C 1
ATOM 1470 O O . ASN A 1 203 ? 0.535 -6.677 -9.597 1.00 98.56 203 ASN A O 1
ATOM 1474 N N . GLY A 1 204 ? 0.967 -4.486 -9.814 1.00 98.69 204 GLY A N 1
ATOM 1475 C CA . GLY A 1 204 ? 2.410 -4.626 -9.709 1.00 98.69 204 GLY A CA 1
ATOM 1476 C C . GLY A 1 204 ? 2.824 -5.262 -8.381 1.00 98.69 204 GLY A C 1
ATOM 1477 O O . GLY A 1 204 ? 2.159 -5.104 -7.351 1.00 98.69 204 GLY A O 1
ATOM 1478 N N . THR A 1 205 ? 3.942 -5.982 -8.412 1.00 98.81 205 THR A N 1
ATOM 1479 C CA . THR A 1 205 ? 4.542 -6.602 -7.224 1.00 98.81 205 THR A CA 1
ATOM 1480 C C . THR A 1 205 ? 5.841 -5.890 -6.882 1.00 98.81 205 THR A C 1
ATOM 1482 O O . THR A 1 205 ? 6.753 -5.839 -7.704 1.00 98.81 205 THR A O 1
ATOM 1485 N N . PHE A 1 206 ? 5.937 -5.355 -5.670 1.00 98.75 206 PHE A N 1
ATOM 1486 C CA . PHE A 1 206 ? 7.016 -4.475 -5.241 1.00 98.75 206 PHE A CA 1
ATOM 1487 C C . PHE A 1 206 ? 7.720 -5.061 -4.021 1.00 98.75 206 PHE A C 1
ATOM 1489 O O . PHE A 1 206 ? 7.128 -5.203 -2.953 1.00 98.75 206 PHE A O 1
ATOM 1496 N N . THR A 1 207 ? 9.005 -5.357 -4.165 1.00 97.94 207 THR A N 1
ATOM 1497 C CA . THR A 1 207 ? 9.907 -5.647 -3.053 1.00 97.94 207 THR A CA 1
ATOM 1498 C C . THR A 1 207 ? 10.733 -4.403 -2.776 1.00 97.94 207 THR A C 1
ATOM 1500 O O . THR A 1 207 ? 11.562 -4.002 -3.592 1.00 97.94 207 THR A O 1
ATOM 1503 N N . ASN A 1 208 ? 10.493 -3.786 -1.625 1.00 95.50 208 ASN A N 1
ATOM 1504 C CA . ASN A 1 208 ? 11.184 -2.591 -1.171 1.00 95.50 208 ASN A CA 1
ATOM 1505 C C . ASN A 1 208 ? 12.109 -2.960 -0.004 1.00 95.50 208 ASN A C 1
ATOM 1507 O O . ASN A 1 208 ? 11.637 -3.156 1.114 1.00 95.50 208 ASN A O 1
ATOM 1511 N N . ALA A 1 209 ? 13.408 -3.103 -0.280 1.00 88.44 209 ALA A N 1
ATOM 1512 C CA . ALA A 1 209 ? 14.408 -3.610 0.666 1.00 88.44 209 ALA A CA 1
ATOM 1513 C C . ALA A 1 209 ? 15.368 -2.487 1.099 1.00 88.44 209 ALA A C 1
ATOM 1515 O O . ALA A 1 209 ? 16.497 -2.388 0.622 1.00 88.44 209 ALA A O 1
ATOM 1516 N N . GLY A 1 210 ? 14.893 -1.596 1.972 1.00 88.94 210 GLY A N 1
ATOM 1517 C CA . GLY A 1 210 ? 15.591 -0.360 2.352 1.00 88.94 210 GLY A CA 1
ATOM 1518 C C . GLY A 1 210 ? 15.459 0.791 1.349 1.00 88.94 210 GLY A C 1
ATOM 1519 O O . GLY A 1 210 ? 16.151 1.798 1.483 1.00 88.94 210 GLY A O 1
ATOM 1520 N N . GLY A 1 211 ? 14.602 0.638 0.336 1.00 94.62 211 GLY A N 1
ATOM 1521 C CA . GLY A 1 211 ? 14.222 1.712 -0.575 1.00 94.62 211 GLY A CA 1
ATOM 1522 C C . GLY A 1 211 ? 13.065 2.564 -0.040 1.00 94.62 211 GLY A C 1
ATOM 1523 O O . GLY A 1 211 ? 12.459 2.281 0.999 1.00 94.62 211 GLY A O 1
ATOM 1524 N N . LEU A 1 212 ? 12.725 3.603 -0.796 1.00 97.62 212 LEU A N 1
ATOM 1525 C CA . LEU A 1 212 ? 11.615 4.514 -0.550 1.00 97.62 212 LEU A CA 1
ATOM 1526 C C . LEU A 1 212 ? 10.604 4.443 -1.701 1.00 97.62 212 LEU A C 1
ATOM 1528 O O . LEU A 1 212 ? 10.966 4.642 -2.860 1.00 97.62 212 LEU A O 1
ATOM 1532 N N . VAL A 1 213 ? 9.335 4.215 -1.371 1.00 98.62 213 VAL A N 1
ATOM 1533 C CA . VAL A 1 213 ? 8.195 4.325 -2.287 1.00 98.62 213 VAL A CA 1
ATOM 1534 C C . VAL A 1 213 ? 7.334 5.514 -1.868 1.00 98.62 213 VAL A C 1
ATOM 1536 O O . VAL A 1 213 ? 6.946 5.616 -0.706 1.00 98.62 213 VAL A O 1
ATOM 1539 N N . ILE A 1 214 ? 7.010 6.407 -2.799 1.00 98.44 214 ILE A N 1
ATOM 1540 C CA . ILE A 1 214 ? 6.223 7.614 -2.526 1.00 98.44 214 ILE A CA 1
ATOM 1541 C C . ILE A 1 214 ? 5.013 7.661 -3.454 1.00 98.44 214 ILE A C 1
ATOM 1543 O O . ILE A 1 214 ? 5.164 7.647 -4.671 1.00 98.44 214 ILE A O 1
ATOM 1547 N N . PHE A 1 215 ? 3.821 7.787 -2.880 1.00 98.25 215 PHE A N 1
ATOM 1548 C CA . PHE A 1 215 ? 2.599 8.171 -3.580 1.00 98.25 215 PHE A CA 1
ATOM 1549 C C . PHE A 1 215 ? 2.331 9.642 -3.272 1.00 98.25 215 PHE A C 1
ATOM 1551 O O . PHE A 1 215 ? 1.839 9.959 -2.191 1.00 98.25 215 PHE A O 1
ATOM 1558 N N . SER A 1 216 ? 2.707 10.531 -4.192 1.00 94.88 216 SER A N 1
ATOM 1559 C CA . SER A 1 216 ? 2.643 11.984 -4.008 1.00 94.88 216 SER A CA 1
ATOM 1560 C C . SER A 1 216 ? 1.591 12.604 -4.920 1.00 94.88 216 SER A C 1
ATOM 1562 O O . SER A 1 216 ? 1.819 12.783 -6.115 1.00 94.88 216 SER A O 1
ATOM 1564 N N . GLY A 1 217 ? 0.436 12.928 -4.352 1.00 89.00 217 GLY A N 1
ATOM 1565 C CA . GLY A 1 217 ? -0.673 13.554 -5.062 1.00 89.00 217 GLY A CA 1
ATOM 1566 C C . GLY A 1 217 ? -0.849 15.034 -4.755 1.00 89.00 217 GLY A C 1
ATOM 1567 O O . GLY A 1 217 ? -0.172 15.620 -3.910 1.00 89.00 217 GLY A O 1
ATOM 1568 N N . ILE A 1 218 ? -1.838 15.615 -5.424 1.00 83.38 218 ILE A N 1
ATOM 1569 C CA . ILE A 1 218 ? -2.502 16.848 -5.008 1.00 83.38 218 ILE A CA 1
ATOM 1570 C C . ILE A 1 218 ? -3.901 16.420 -4.571 1.00 83.38 218 ILE A C 1
ATOM 1572 O O . ILE A 1 218 ? -4.683 15.961 -5.409 1.00 83.38 218 ILE A O 1
ATOM 1576 N N . ALA A 1 219 ? -4.185 16.520 -3.268 1.00 74.75 219 ALA A N 1
ATOM 1577 C CA . ALA A 1 219 ? -5.433 16.044 -2.672 1.00 74.75 219 ALA A CA 1
ATOM 1578 C C . ALA A 1 219 ? -6.661 16.495 -3.485 1.00 74.75 219 ALA A C 1
ATOM 1580 O O . ALA A 1 219 ? -6.736 17.649 -3.907 1.00 74.75 219 ALA A O 1
ATOM 1581 N N . ASP A 1 220 ? -7.581 15.560 -3.733 1.00 75.81 220 ASP A N 1
ATOM 1582 C CA . ASP A 1 220 ? -8.840 15.744 -4.474 1.00 75.81 220 ASP A CA 1
ATOM 1583 C C . ASP A 1 220 ? -8.728 16.210 -5.942 1.00 75.81 220 ASP A C 1
ATOM 1585 O O . ASP A 1 220 ? -9.748 16.451 -6.590 1.00 75.81 220 ASP A O 1
ATOM 1589 N N . ILE A 1 221 ? -7.517 16.314 -6.503 1.00 85.31 221 ILE A N 1
ATOM 1590 C CA . ILE A 1 221 ? -7.295 16.722 -7.903 1.00 85.31 221 ILE A CA 1
ATOM 1591 C C . ILE A 1 221 ? -6.560 15.626 -8.670 1.00 85.31 221 ILE A C 1
ATOM 1593 O O . ILE A 1 221 ? -7.009 15.193 -9.730 1.00 85.31 221 ILE A O 1
ATOM 1597 N N . LEU A 1 222 ? -5.423 15.181 -8.139 1.00 91.50 222 LEU A N 1
ATOM 1598 C CA . LEU A 1 222 ? -4.576 14.160 -8.738 1.00 91.50 222 LEU A CA 1
ATOM 1599 C C . LEU A 1 222 ? -4.110 13.219 -7.633 1.00 91.50 222 LEU A C 1
ATOM 1601 O O . LEU A 1 222 ? -3.220 13.560 -6.853 1.00 91.50 222 LEU A O 1
ATOM 1605 N N . THR A 1 223 ? -4.748 12.057 -7.547 1.00 95.06 223 THR A N 1
ATOM 1606 C CA . THR A 1 223 ? -4.521 11.106 -6.458 1.00 95.06 223 THR A CA 1
ATOM 1607 C C . THR A 1 223 ? -3.854 9.846 -7.000 1.00 95.06 223 THR A C 1
ATOM 1609 O O . THR A 1 223 ? -4.530 9.029 -7.636 1.00 95.06 223 THR A O 1
ATOM 1612 N N . PRO A 1 224 ? -2.551 9.640 -6.742 1.00 98.00 224 PRO A N 1
ATOM 1613 C CA . PRO A 1 224 ? -1.893 8.415 -7.141 1.00 98.00 224 PRO A CA 1
ATOM 1614 C C . PRO A 1 224 ? -2.375 7.284 -6.237 1.00 98.00 224 PRO A C 1
ATOM 1616 O O . PRO A 1 224 ? -2.660 7.481 -5.049 1.00 98.00 224 PRO A O 1
ATOM 1619 N N . THR A 1 225 ? -2.477 6.083 -6.802 1.00 98.44 225 THR A N 1
ATOM 1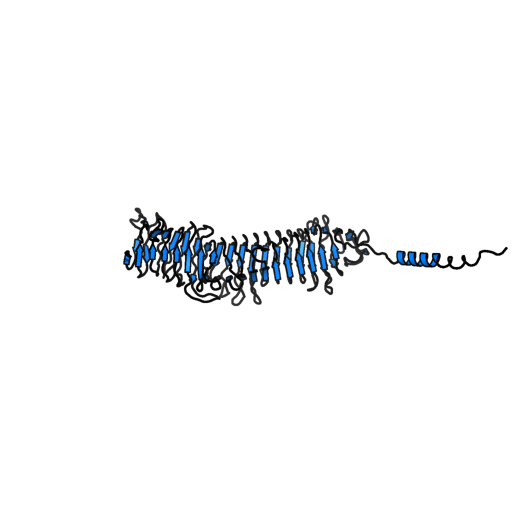620 C CA . THR A 1 225 ? -3.031 4.931 -6.087 1.00 98.44 225 THR A CA 1
ATOM 1621 C C . THR A 1 225 ? -2.131 3.706 -6.141 1.00 98.44 225 THR A C 1
ATOM 1623 O O . THR A 1 225 ? -1.630 3.320 -7.201 1.00 98.44 225 THR A O 1
ATOM 1626 N N . ALA A 1 226 ? -1.996 3.024 -5.003 1.00 98.62 226 ALA A N 1
ATOM 1627 C CA . ALA A 1 226 ? -1.380 1.702 -4.950 1.00 98.62 226 ALA A CA 1
ATOM 1628 C C . ALA A 1 226 ? -2.236 0.616 -5.642 1.00 98.62 226 ALA A C 1
ATOM 1630 O O . ALA A 1 226 ? -1.763 -0.502 -5.833 1.00 98.62 226 ALA A O 1
ATOM 1631 N N . GLY A 1 227 ? -3.460 0.933 -6.090 1.00 98.25 227 GLY A N 1
ATOM 1632 C CA . GLY A 1 227 ? -4.296 0.027 -6.877 1.00 98.25 227 GLY A CA 1
ATOM 1633 C C . GLY A 1 227 ? -4.595 -1.269 -6.126 1.00 98.25 227 GLY A C 1
ATOM 1634 O O . GLY A 1 227 ? -5.032 -1.224 -4.986 1.00 98.25 227 GLY A O 1
ATOM 1635 N N . ASN A 1 228 ? -4.347 -2.411 -6.763 1.00 98.69 228 ASN A N 1
ATOM 1636 C CA . ASN A 1 228 ? -4.358 -3.743 -6.146 1.00 98.69 228 ASN A CA 1
ATOM 1637 C C . ASN A 1 228 ? -2.919 -4.274 -5.960 1.00 98.69 228 ASN A C 1
ATOM 1639 O O . ASN A 1 228 ? -2.690 -5.483 -5.994 1.00 98.69 228 ASN A O 1
ATOM 1643 N N . GLY A 1 229 ? -1.932 -3.380 -5.864 1.00 98.69 229 GLY A N 1
ATOM 1644 C CA . GLY A 1 229 ? -0.525 -3.750 -5.848 1.00 98.69 229 GLY A CA 1
ATOM 1645 C C . GLY A 1 229 ? -0.171 -4.546 -4.597 1.00 98.69 229 GLY A C 1
ATOM 1646 O O . GLY A 1 229 ? -0.811 -4.420 -3.550 1.00 98.69 229 GLY A O 1
ATOM 1647 N N . THR A 1 230 ? 0.869 -5.365 -4.703 1.00 98.88 230 THR A N 1
ATOM 1648 C CA . THR A 1 230 ? 1.419 -6.105 -3.564 1.00 98.88 230 THR A CA 1
ATOM 1649 C C . THR A 1 230 ? 2.768 -5.514 -3.200 1.00 98.88 230 THR A C 1
ATOM 1651 O O . THR A 1 230 ? 3.694 -5.545 -4.007 1.00 98.88 230 THR A O 1
ATOM 1654 N N . PHE A 1 231 ? 2.882 -4.980 -1.989 1.00 98.81 231 PHE A N 1
ATOM 1655 C CA . PHE A 1 231 ? 4.092 -4.343 -1.487 1.00 98.81 231 PHE A CA 1
ATOM 1656 C C . PHE A 1 231 ? 4.641 -5.146 -0.315 1.00 98.81 231 PHE A C 1
ATOM 1658 O O . PHE A 1 231 ? 3.979 -5.304 0.710 1.00 98.81 231 PHE A O 1
ATOM 1665 N N . THR A 1 232 ? 5.870 -5.627 -0.454 1.00 98.38 232 THR A N 1
ATOM 1666 C CA . THR A 1 232 ? 6.651 -6.204 0.637 1.00 98.38 232 THR A CA 1
ATOM 1667 C C . THR A 1 232 ? 7.753 -5.232 0.995 1.00 98.38 232 THR A C 1
ATOM 1669 O O . THR A 1 232 ? 8.639 -4.946 0.190 1.00 98.38 232 THR A O 1
ATOM 1672 N N . ASN A 1 233 ? 7.673 -4.722 2.210 1.00 96.56 233 ASN A N 1
ATOM 1673 C CA . ASN A 1 233 ? 8.495 -3.646 2.693 1.00 96.56 233 ASN A CA 1
ATOM 1674 C C . ASN A 1 233 ? 9.352 -4.147 3.852 1.00 96.56 233 ASN A C 1
ATOM 1676 O O . ASN A 1 233 ? 8.832 -4.514 4.905 1.00 96.56 233 ASN A O 1
ATOM 1680 N N . SER A 1 234 ? 10.660 -4.175 3.639 1.00 94.06 234 SER A N 1
ATOM 1681 C CA . SER A 1 234 ? 11.643 -4.650 4.608 1.00 94.06 234 SER A CA 1
ATOM 1682 C C . SER A 1 234 ? 12.745 -3.610 4.727 1.00 94.06 234 SER A C 1
ATOM 1684 O O . SER A 1 234 ? 13.214 -3.088 3.715 1.00 94.06 234 SER A O 1
ATOM 1686 N N . GLY A 1 235 ? 13.165 -3.292 5.948 1.00 90.06 235 GLY A N 1
ATOM 1687 C CA . GLY A 1 235 ? 14.388 -2.521 6.136 1.00 90.06 235 GLY A CA 1
ATOM 1688 C C . GLY A 1 235 ? 15.641 -3.374 6.006 1.00 90.06 235 GLY A C 1
ATOM 1689 O O . GLY A 1 235 ? 15.605 -4.536 5.600 1.00 90.06 235 GLY A O 1
ATOM 1690 N N . ASN A 1 236 ? 16.765 -2.739 6.294 1.00 87.50 236 ASN A N 1
ATOM 1691 C CA . ASN A 1 236 ? 18.087 -3.331 6.387 1.00 87.50 236 ASN A CA 1
ATOM 1692 C C . ASN A 1 236 ? 18.889 -2.588 7.475 1.00 87.50 236 ASN A C 1
ATOM 1694 O O . ASN A 1 236 ? 18.350 -1.748 8.198 1.00 87.50 236 ASN A O 1
ATOM 1698 N N . ILE A 1 237 ? 20.188 -2.866 7.594 1.00 86.19 237 ILE A N 1
ATOM 1699 C CA . ILE A 1 237 ? 21.065 -2.227 8.594 1.00 86.19 237 ILE A CA 1
ATOM 1700 C C . ILE A 1 237 ? 21.274 -0.712 8.394 1.00 86.19 237 ILE A C 1
ATOM 1702 O O . ILE A 1 237 ? 21.756 -0.038 9.300 1.00 86.19 237 ILE A O 1
ATOM 1706 N N . PHE A 1 238 ? 20.950 -0.166 7.219 1.00 86.31 238 PHE A N 1
ATOM 1707 C CA . PHE A 1 238 ? 21.173 1.240 6.867 1.00 86.31 238 PHE A CA 1
ATOM 1708 C C . PHE A 1 238 ? 19.882 2.060 6.794 1.00 86.31 238 PHE A C 1
ATOM 1710 O O . PHE A 1 238 ? 19.915 3.261 7.056 1.00 86.31 238 PHE A O 1
ATOM 1717 N N . ALA A 1 239 ? 18.763 1.443 6.410 1.00 90.19 239 ALA A N 1
ATOM 1718 C CA . ALA A 1 239 ? 17.515 2.144 6.144 1.00 90.19 239 ALA A CA 1
ATOM 1719 C C . ALA A 1 239 ? 16.286 1.259 6.365 1.00 90.19 239 ALA A C 1
ATOM 1721 O O . ALA A 1 239 ? 16.316 0.044 6.167 1.00 90.19 239 ALA A O 1
ATOM 1722 N N . LYS A 1 240 ? 15.170 1.904 6.706 1.00 90.88 240 LYS A N 1
ATOM 1723 C CA . LYS A 1 240 ? 13.839 1.294 6.656 1.00 90.88 240 LYS A CA 1
ATOM 1724 C C . LYS A 1 240 ? 13.475 0.982 5.212 1.00 90.88 240 LYS A C 1
ATOM 1726 O O . LYS A 1 240 ? 13.790 1.758 4.312 1.00 90.88 240 LYS A O 1
ATOM 1731 N N . GLY A 1 241 ? 12.721 -0.088 5.003 1.00 94.50 241 GLY A N 1
ATOM 1732 C CA . GLY A 1 241 ? 11.857 -0.136 3.839 1.00 94.50 241 GLY A CA 1
ATOM 1733 C C . GLY A 1 241 ? 10.751 0.866 4.122 1.00 94.50 241 GLY A C 1
ATOM 1734 O O . GLY A 1 241 ? 10.092 0.748 5.155 1.00 94.50 241 GLY A O 1
ATOM 1735 N N . PHE A 1 242 ? 10.560 1.875 3.280 1.00 97.38 242 PHE A N 1
ATOM 1736 C CA . PHE A 1 242 ? 9.598 2.929 3.579 1.00 97.38 242 PHE A CA 1
ATOM 1737 C C . PHE A 1 242 ? 8.614 3.178 2.441 1.00 97.38 242 PHE A C 1
ATOM 1739 O O . PHE A 1 242 ? 9.016 3.380 1.298 1.00 97.38 242 PHE A O 1
ATOM 1746 N N . ILE A 1 243 ? 7.321 3.190 2.765 1.00 98.56 243 ILE A N 1
ATOM 1747 C CA . ILE A 1 243 ? 6.241 3.611 1.871 1.00 98.56 243 ILE A CA 1
ATOM 1748 C C . ILE A 1 243 ? 5.569 4.843 2.473 1.00 98.56 243 ILE A C 1
ATOM 1750 O O . ILE A 1 243 ? 5.172 4.821 3.637 1.00 98.56 243 ILE A O 1
ATOM 1754 N N . ILE A 1 244 ? 5.404 5.896 1.675 1.00 97.88 244 ILE A N 1
ATOM 1755 C CA . ILE A 1 244 ? 4.728 7.129 2.082 1.00 97.88 244 ILE A CA 1
ATOM 1756 C C . ILE A 1 244 ? 3.557 7.406 1.145 1.00 97.88 244 ILE A C 1
ATOM 1758 O O . ILE A 1 244 ? 3.741 7.566 -0.062 1.00 97.88 244 ILE A O 1
ATOM 1762 N N . PHE A 1 245 ? 2.366 7.542 1.717 1.00 97.75 245 PHE A N 1
ATOM 1763 C CA . PHE A 1 245 ? 1.220 8.160 1.061 1.00 97.75 245 PHE A CA 1
ATOM 1764 C C . PHE A 1 245 ? 1.140 9.622 1.490 1.00 97.75 245 PHE A C 1
ATOM 1766 O O . PHE A 1 245 ? 0.870 9.917 2.654 1.00 97.75 245 PHE A O 1
ATOM 1773 N N . ASN A 1 246 ? 1.389 10.519 0.539 1.00 94.88 246 ASN A N 1
ATOM 1774 C CA . ASN A 1 246 ? 1.274 11.965 0.675 1.00 94.88 246 ASN A CA 1
ATOM 1775 C C . ASN A 1 246 ? 0.241 12.465 -0.343 1.00 94.88 246 ASN A C 1
ATOM 1777 O O . ASN A 1 246 ? 0.531 12.641 -1.522 1.00 94.88 246 ASN A O 1
ATOM 1781 N N . SER A 1 247 ? -0.993 12.650 0.105 1.00 93.25 247 SER A N 1
ATOM 1782 C CA . SER A 1 247 ? -2.183 12.887 -0.714 1.00 93.25 247 SER A CA 1
ATOM 1783 C C . SER A 1 247 ? -2.456 11.785 -1.756 1.00 93.25 247 SER A C 1
ATOM 1785 O O . SER A 1 247 ? -3.054 12.047 -2.798 1.00 93.25 247 SER A O 1
ATOM 1787 N N . GLY A 1 248 ? -2.014 10.551 -1.485 1.00 95.88 248 GLY A N 1
ATOM 1788 C CA . GLY A 1 248 ? -2.306 9.346 -2.271 1.00 95.88 248 GLY A CA 1
ATOM 1789 C C . GLY A 1 248 ? -3.214 8.363 -1.524 1.00 95.88 248 GLY A C 1
ATOM 1790 O O . GLY A 1 248 ? -3.447 8.517 -0.322 1.00 95.88 248 GLY A O 1
ATOM 1791 N N . THR A 1 249 ? -3.692 7.330 -2.227 1.00 97.56 249 THR A N 1
ATOM 1792 C CA . THR A 1 249 ? -4.516 6.256 -1.637 1.00 97.56 249 THR A CA 1
ATOM 1793 C C . THR A 1 249 ? -3.882 4.874 -1.794 1.00 97.56 249 THR A C 1
ATOM 1795 O O . THR A 1 249 ? -3.378 4.521 -2.864 1.00 97.56 249 THR A O 1
ATOM 1798 N N . ALA A 1 250 ? -3.950 4.046 -0.752 1.00 98.56 250 ALA A N 1
ATOM 1799 C CA . ALA A 1 250 ? -3.545 2.646 -0.831 1.00 98.56 250 ALA A CA 1
ATOM 1800 C C . ALA A 1 250 ? -4.529 1.787 -1.654 1.00 98.56 250 ALA A C 1
ATOM 1802 O O . ALA A 1 250 ? -4.204 0.654 -1.999 1.00 98.56 250 ALA A O 1
ATOM 1803 N N . GLY A 1 251 ? -5.700 2.313 -2.040 1.00 98.06 251 GLY A N 1
ATOM 1804 C CA . GLY A 1 251 ? -6.644 1.589 -2.898 1.00 98.06 251 GLY A CA 1
ATOM 1805 C C . GLY A 1 251 ? -7.077 0.260 -2.271 1.00 98.06 251 GLY A C 1
ATOM 1806 O O . GLY A 1 251 ? -7.534 0.246 -1.137 1.00 98.06 251 GLY A O 1
ATOM 1807 N N . ASN A 1 252 ? -6.923 -0.852 -2.990 1.00 98.69 252 ASN A N 1
ATOM 1808 C CA . ASN A 1 252 ? -7.148 -2.216 -2.489 1.00 98.69 252 ASN A CA 1
ATOM 1809 C C . ASN A 1 252 ? -5.826 -3.001 -2.353 1.00 98.69 252 ASN A C 1
ATOM 1811 O O . ASN A 1 252 ? -5.815 -4.228 -2.455 1.00 98.69 252 ASN A O 1
ATOM 1815 N N . ALA A 1 253 ? -4.697 -2.308 -2.213 1.00 98.88 253 ALA A N 1
ATOM 1816 C CA . ALA A 1 253 ? -3.387 -2.939 -2.190 1.00 98.88 253 ALA A CA 1
ATOM 1817 C C . ALA A 1 253 ? -3.192 -3.817 -0.945 1.00 98.88 253 ALA A C 1
ATOM 1819 O O . ALA A 1 253 ? -3.858 -3.654 0.081 1.00 98.88 253 ALA A O 1
ATOM 1820 N N . THR A 1 254 ? -2.231 -4.733 -1.026 1.00 98.94 254 THR A N 1
ATOM 1821 C CA . THR A 1 254 ? -1.707 -5.451 0.141 1.00 98.94 254 THR A CA 1
ATOM 1822 C C . THR A 1 254 ? -0.338 -4.885 0.483 1.00 98.94 254 THR A C 1
ATOM 1824 O O . THR A 1 254 ? 0.584 -4.962 -0.330 1.00 98.94 254 THR A O 1
ATOM 1827 N N . LEU A 1 255 ? -0.201 -4.305 1.674 1.00 98.94 255 LEU A N 1
ATOM 1828 C CA . LEU A 1 255 ? 1.030 -3.683 2.152 1.00 98.94 255 LEU A CA 1
ATOM 1829 C C . LEU A 1 255 ? 1.536 -4.452 3.364 1.00 98.94 255 LEU A C 1
ATOM 1831 O O . LEU A 1 255 ? 0.917 -4.424 4.423 1.00 98.94 255 LEU A O 1
ATOM 1835 N N . THR A 1 256 ? 2.664 -5.136 3.204 1.00 98.81 256 THR A N 1
ATOM 1836 C CA . THR A 1 256 ? 3.309 -5.910 4.267 1.00 98.81 256 THR A CA 1
ATOM 1837 C C . THR A 1 256 ? 4.574 -5.213 4.729 1.00 98.81 256 THR A C 1
ATOM 1839 O O . THR A 1 256 ? 5.542 -5.123 3.978 1.00 98.81 256 THR A O 1
ATOM 1842 N N . ASN A 1 257 ? 4.574 -4.760 5.977 1.00 98.44 257 ASN A N 1
ATOM 1843 C CA . ASN A 1 257 ? 5.738 -4.237 6.672 1.00 98.44 257 ASN A CA 1
ATOM 1844 C C . ASN A 1 257 ? 6.360 -5.363 7.498 1.00 98.44 257 ASN A C 1
ATOM 1846 O O . ASN A 1 257 ? 5.794 -5.798 8.502 1.00 98.44 257 ASN A O 1
ATOM 1850 N N . ASN A 1 258 ? 7.511 -5.852 7.051 1.00 96.31 258 ASN A N 1
ATOM 1851 C CA . ASN A 1 258 ? 8.273 -6.863 7.769 1.00 96.31 258 ASN A CA 1
ATOM 1852 C C . ASN A 1 258 ? 9.071 -6.237 8.911 1.00 96.31 258 ASN A C 1
ATOM 1854 O O . ASN A 1 258 ? 9.357 -5.040 8.908 1.00 96.31 258 ASN A O 1
ATOM 1858 N N . SER A 1 259 ? 9.454 -7.057 9.879 1.00 92.88 259 SER A N 1
ATOM 1859 C CA . SER A 1 259 ? 10.411 -6.662 10.905 1.00 92.88 259 SER A CA 1
ATOM 1860 C C . SER A 1 259 ? 11.810 -6.422 10.327 1.00 92.88 259 SER A C 1
ATOM 1862 O O . SER A 1 259 ? 12.092 -6.780 9.179 1.00 92.88 259 SER A O 1
ATOM 1864 N N . GLY A 1 260 ? 12.714 -5.892 11.153 1.00 85.88 260 GLY A N 1
ATOM 1865 C CA . GLY A 1 260 ? 14.148 -6.104 10.932 1.00 85.88 260 GLY A CA 1
ATOM 1866 C C . GLY A 1 260 ? 14.475 -7.606 10.956 1.00 85.88 260 GLY A C 1
ATOM 1867 O O . GLY A 1 260 ? 13.782 -8.377 11.632 1.00 85.88 260 GLY A O 1
ATOM 1868 N N . ALA A 1 261 ? 15.491 -8.051 10.210 1.00 83.31 261 ALA A N 1
ATOM 1869 C CA . ALA A 1 261 ? 15.870 -9.468 10.182 1.00 83.31 261 ALA A CA 1
ATOM 1870 C C . ALA A 1 261 ? 16.652 -9.884 11.439 1.00 83.31 261 ALA A C 1
ATOM 1872 O O . ALA A 1 261 ? 16.631 -11.055 11.815 1.00 83.31 261 ALA A O 1
ATOM 1873 N N . VAL A 1 262 ? 17.323 -8.931 12.094 1.00 82.69 262 VAL A N 1
ATOM 1874 C CA . VAL A 1 262 ? 18.048 -9.119 13.360 1.00 82.69 262 VAL A CA 1
ATOM 1875 C C . VAL A 1 262 ? 17.857 -7.921 14.295 1.00 82.69 262 VAL A C 1
ATOM 1877 O O . VAL A 1 262 ? 17.405 -6.851 13.882 1.00 82.69 262 VAL A O 1
ATOM 1880 N N . SER A 1 263 ? 18.226 -8.085 15.568 1.00 85.38 263 SER A N 1
ATOM 1881 C CA . SER A 1 263 ? 18.222 -7.001 16.557 1.00 85.38 263 SER A CA 1
ATOM 1882 C C . SER A 1 263 ? 18.965 -5.761 16.044 1.00 85.38 263 SER A C 1
ATOM 1884 O O . SER A 1 263 ? 20.147 -5.831 15.707 1.00 85.38 263 SER A O 1
ATOM 1886 N N . GLY A 1 264 ? 18.287 -4.611 16.057 1.00 79.69 264 GLY A N 1
ATOM 1887 C CA . GLY A 1 264 ? 18.840 -3.320 15.637 1.00 79.69 264 GLY A CA 1
ATOM 1888 C C . GLY A 1 264 ? 18.726 -3.012 14.141 1.00 79.69 264 GLY A C 1
ATOM 1889 O O . GLY A 1 264 ? 19.091 -1.909 13.739 1.00 79.69 264 GLY A O 1
ATOM 1890 N N . GLU A 1 265 ? 18.211 -3.933 13.321 1.00 88.00 265 GLU A N 1
ATOM 1891 C CA . GLU A 1 265 ? 17.834 -3.601 11.946 1.00 88.00 265 GLU A CA 1
ATOM 1892 C C . GLU A 1 265 ? 16.544 -2.790 11.895 1.00 88.00 265 GLU A C 1
ATOM 1894 O O . GLU A 1 265 ? 15.609 -3.005 12.670 1.00 88.00 265 GLU A O 1
ATOM 1899 N N . PHE A 1 266 ? 16.486 -1.875 10.928 1.00 89.81 266 PHE A N 1
ATOM 1900 C CA . PHE A 1 266 ? 15.283 -1.107 10.674 1.00 89.81 266 PHE A CA 1
ATOM 1901 C C . PHE A 1 266 ? 14.170 -2.009 10.116 1.00 89.81 266 PHE A C 1
ATOM 1903 O O . PHE A 1 266 ? 14.441 -2.867 9.272 1.00 89.81 266 PHE A O 1
ATOM 1910 N N . PRO A 1 267 ? 12.907 -1.798 10.519 1.00 94.56 267 PRO A N 1
ATOM 1911 C CA . PRO A 1 267 ? 11.780 -2.535 9.968 1.00 94.56 267 PRO A CA 1
ATOM 1912 C C . PRO A 1 267 ? 11.295 -1.928 8.644 1.00 94.56 267 PRO A C 1
ATOM 1914 O O . PRO A 1 267 ? 11.766 -0.884 8.180 1.00 94.56 267 PRO A O 1
ATOM 1917 N N . GLY A 1 268 ? 10.308 -2.581 8.039 1.00 97.12 268 GLY A N 1
ATOM 1918 C CA . GLY A 1 268 ? 9.406 -1.948 7.090 1.00 97.12 268 GLY A CA 1
ATOM 1919 C C . GLY A 1 268 ? 8.458 -0.973 7.791 1.00 97.12 268 GLY A C 1
ATOM 1920 O O . GLY A 1 268 ? 7.939 -1.250 8.873 1.00 97.12 268 GLY A O 1
ATOM 1921 N N . GLU A 1 269 ? 8.198 0.160 7.151 1.00 97.94 269 GLU A N 1
ATOM 1922 C CA . GLU A 1 269 ? 7.230 1.165 7.578 1.00 97.94 269 GLU A CA 1
ATOM 1923 C C . GLU A 1 269 ? 6.311 1.615 6.431 1.00 97.94 269 GLU A C 1
ATOM 1925 O O . GLU A 1 269 ? 6.764 1.891 5.318 1.00 97.94 269 GLU A O 1
ATOM 1930 N N . THR A 1 270 ? 5.016 1.748 6.716 1.00 98.69 270 THR A N 1
ATOM 1931 C CA . THR A 1 270 ? 4.054 2.461 5.863 1.00 98.69 270 THR A CA 1
ATOM 1932 C C . THR A 1 270 ? 3.506 3.672 6.612 1.00 98.69 270 THR A C 1
ATOM 1934 O O . THR A 1 270 ? 2.925 3.515 7.685 1.00 98.69 270 THR A O 1
ATOM 1937 N N . LEU A 1 271 ? 3.647 4.863 6.029 1.00 98.06 271 LEU A N 1
ATOM 1938 C CA . LEU A 1 271 ? 3.173 6.132 6.582 1.00 98.06 271 LEU A CA 1
ATOM 1939 C C . LEU A 1 271 ? 2.103 6.765 5.687 1.00 98.06 271 LEU A C 1
ATOM 1941 O O . LEU A 1 271 ? 2.321 6.971 4.494 1.00 98.06 271 LEU A O 1
ATOM 1945 N N . PHE A 1 272 ? 0.990 7.173 6.291 1.00 97.56 272 PHE A N 1
ATOM 1946 C CA . PHE A 1 272 ? -0.012 8.056 5.687 1.00 97.56 272 PHE A CA 1
ATOM 1947 C C . PHE A 1 272 ? 0.138 9.475 6.265 1.00 97.56 272 PHE A C 1
ATOM 1949 O O . PHE A 1 272 ? -0.009 9.652 7.480 1.00 97.56 272 PHE A O 1
ATOM 1956 N N . ASN A 1 273 ? 0.481 10.472 5.429 1.00 93.12 273 ASN A N 1
ATOM 1957 C CA . ASN A 1 273 ? 0.720 11.860 5.860 1.00 93.12 273 ASN A CA 1
ATOM 1958 C C . ASN A 1 273 ? 0.659 12.934 4.733 1.00 93.12 273 ASN A C 1
ATOM 1960 O O . ASN A 1 273 ? 1.692 13.245 4.134 1.00 93.12 273 ASN A O 1
ATOM 1964 N N . PRO A 1 274 ? -0.498 13.588 4.518 1.00 91.50 274 PRO A N 1
ATOM 1965 C CA . PRO A 1 274 ? -1.818 12.993 4.694 1.00 91.50 274 PRO A CA 1
ATOM 1966 C C . PRO A 1 274 ? -1.997 11.840 3.696 1.00 91.50 274 PRO A C 1
ATOM 1968 O O . PRO A 1 274 ? -1.405 11.861 2.627 1.00 91.50 274 PRO A O 1
ATOM 1971 N N . GLY A 1 275 ? -2.806 10.832 3.987 1.00 93.88 275 GLY A N 1
ATOM 1972 C CA . GLY A 1 275 ? -3.081 9.765 3.021 1.00 93.88 275 GLY A CA 1
ATOM 1973 C C . GLY A 1 275 ? -4.335 8.974 3.361 1.00 93.88 275 GLY A C 1
ATOM 1974 O O . GLY A 1 275 ? -4.833 9.040 4.486 1.00 93.88 275 GLY A O 1
ATOM 1975 N N . ASP A 1 276 ? -4.840 8.224 2.388 1.00 95.31 276 ASP A N 1
ATOM 1976 C CA . ASP A 1 276 ? -6.004 7.353 2.557 1.00 95.31 276 ASP A CA 1
ATOM 1977 C C . ASP A 1 276 ? -5.606 5.877 2.423 1.00 95.31 276 ASP A C 1
ATOM 1979 O O . ASP A 1 276 ? -5.001 5.473 1.432 1.00 95.31 276 ASP A O 1
ATOM 1983 N N . ALA A 1 277 ? -5.951 5.046 3.405 1.00 98.12 277 ALA A N 1
ATOM 1984 C CA . ALA A 1 277 ? -5.726 3.605 3.316 1.00 98.12 277 ALA A CA 1
ATOM 1985 C C . ALA A 1 277 ? -6.732 2.882 2.400 1.00 98.12 277 ALA A C 1
ATOM 1987 O O . ALA A 1 277 ? -6.519 1.716 2.066 1.00 98.12 277 ALA A O 1
ATOM 1988 N N . GLY A 1 278 ? -7.813 3.542 1.974 1.00 97.75 278 GLY A N 1
ATOM 1989 C CA . GLY A 1 278 ? -8.807 2.969 1.073 1.00 97.75 278 GLY A CA 1
ATOM 1990 C C . GLY A 1 278 ? -9.418 1.687 1.644 1.00 97.75 278 GLY A C 1
ATOM 1991 O O . GLY A 1 278 ? -9.892 1.661 2.777 1.00 97.75 278 GLY A O 1
ATOM 1992 N N . ASN A 1 279 ? -9.387 0.610 0.864 1.00 98.50 279 ASN A N 1
ATOM 1993 C CA . ASN A 1 279 ? -9.806 -0.740 1.255 1.00 98.50 279 ASN A CA 1
ATOM 1994 C C . ASN A 1 279 ? -8.604 -1.700 1.354 1.00 98.50 279 ASN A C 1
ATOM 1996 O O . ASN A 1 279 ? -8.754 -2.908 1.160 1.00 98.50 279 ASN A O 1
ATOM 2000 N N . ALA A 1 280 ? -7.398 -1.174 1.580 1.00 98.88 280 ALA A N 1
ATOM 2001 C CA . ALA A 1 280 ? -6.175 -1.963 1.580 1.00 98.88 280 ALA A CA 1
ATOM 2002 C C . ALA A 1 280 ? -6.145 -3.005 2.710 1.00 98.88 280 ALA A C 1
ATOM 2004 O O . ALA A 1 280 ? -6.811 -2.872 3.739 1.00 98.88 280 ALA A O 1
ATOM 2005 N N . THR A 1 281 ? -5.308 -4.026 2.537 1.00 98.88 281 THR A N 1
ATOM 2006 C CA . THR A 1 281 ? -4.862 -4.883 3.641 1.00 98.88 281 THR A CA 1
ATOM 2007 C C . THR A 1 281 ? -3.491 -4.398 4.097 1.00 98.88 281 THR A C 1
ATOM 2009 O O . THR A 1 281 ? -2.526 -4.449 3.334 1.00 98.88 281 THR A O 1
ATOM 2012 N N . LEU A 1 282 ? -3.413 -3.892 5.325 1.00 98.94 282 LEU A N 1
ATOM 2013 C CA . LEU A 1 282 ? -2.196 -3.367 5.937 1.00 98.94 282 LEU A CA 1
ATOM 2014 C C . LEU A 1 282 ? -1.696 -4.366 6.978 1.00 98.94 282 LEU A C 1
ATOM 2016 O O . LEU A 1 282 ? -2.419 -4.673 7.921 1.00 98.94 282 LEU A O 1
ATOM 2020 N N . ILE A 1 283 ? -0.471 -4.853 6.818 1.00 98.94 283 ILE A N 1
ATOM 2021 C CA . ILE A 1 283 ? 0.119 -5.890 7.664 1.00 98.94 283 ILE A CA 1
ATOM 2022 C C . ILE A 1 283 ? 1.403 -5.350 8.291 1.00 98.94 283 ILE A C 1
ATOM 2024 O O . ILE A 1 283 ? 2.279 -4.849 7.583 1.00 98.94 283 ILE A O 1
ATOM 2028 N N . ALA A 1 284 ? 1.532 -5.470 9.608 1.00 98.69 284 ALA A N 1
ATOM 2029 C CA . ALA A 1 284 ? 2.760 -5.206 10.348 1.00 98.69 284 ALA A CA 1
ATOM 2030 C C . ALA A 1 284 ? 3.195 -6.469 11.096 1.00 98.69 284 ALA A C 1
ATOM 2032 O O . ALA A 1 284 ? 2.589 -6.859 12.096 1.00 98.69 284 ALA A O 1
ATOM 2033 N N . ASN A 1 285 ? 4.252 -7.108 10.604 1.00 97.81 285 ASN A N 1
ATOM 2034 C CA . ASN A 1 285 ? 4.765 -8.348 11.176 1.00 97.81 285 ASN A CA 1
ATOM 2035 C C . ASN A 1 285 ? 5.667 -8.070 12.381 1.00 97.81 285 ASN A C 1
ATOM 2037 O O . ASN A 1 285 ? 6.476 -7.142 12.359 1.00 97.81 285 ASN A O 1
ATOM 2041 N N . GLY A 1 286 ? 5.566 -8.904 13.411 1.00 95.12 286 GLY A N 1
ATOM 2042 C CA . GLY A 1 286 ? 6.489 -8.881 14.540 1.00 95.12 286 GLY A CA 1
ATOM 2043 C C . GLY A 1 286 ? 7.874 -9.404 14.157 1.00 95.12 286 GLY A C 1
ATOM 2044 O O . GLY A 1 286 ? 8.003 -10.254 13.277 1.00 95.12 286 GLY A O 1
ATOM 2045 N N . GLY A 1 287 ? 8.905 -8.886 14.817 1.00 87.94 287 GLY A N 1
ATOM 2046 C CA . GLY A 1 287 ? 10.286 -9.333 14.698 1.00 87.94 287 GLY A CA 1
ATOM 2047 C C . GLY A 1 287 ? 10.655 -10.445 15.668 1.00 87.94 287 GLY A C 1
ATOM 2048 O O . GLY A 1 287 ? 10.030 -10.628 16.713 1.00 87.94 287 GLY A O 1
ATOM 2049 N N . LEU A 1 288 ? 11.707 -11.180 15.310 1.00 80.94 288 LEU A N 1
ATOM 2050 C CA . LEU A 1 288 ? 12.350 -12.180 16.160 1.00 80.94 288 LEU A CA 1
ATOM 2051 C C . LEU A 1 288 ? 13.513 -11.546 16.937 1.00 80.94 288 LEU A C 1
ATOM 2053 O O . LEU A 1 288 ? 14.066 -10.530 16.521 1.00 80.94 288 LEU A O 1
ATOM 2057 N N . ASP A 1 289 ? 13.888 -12.150 18.067 1.00 76.94 289 ASP A N 1
ATOM 2058 C CA . ASP A 1 289 ? 15.141 -11.872 18.788 1.00 76.94 289 ASP A CA 1
ATOM 2059 C C . ASP A 1 289 ? 15.422 -10.386 19.101 1.00 76.94 289 ASP A C 1
ATOM 2061 O O . ASP A 1 289 ? 16.564 -9.930 19.078 1.00 76.94 289 ASP A O 1
ATOM 2065 N N . GLY A 1 290 ? 14.375 -9.613 19.406 1.00 76.69 290 GLY A N 1
ATOM 2066 C CA . GLY A 1 290 ? 14.494 -8.194 19.761 1.00 76.69 290 GLY A CA 1
ATOM 2067 C C . GLY A 1 290 ? 14.600 -7.232 18.572 1.00 76.69 290 GLY A C 1
ATOM 2068 O O . GLY A 1 290 ? 14.795 -6.038 18.791 1.00 76.69 290 GLY A O 1
ATOM 2069 N N . ALA A 1 291 ? 14.449 -7.712 17.333 1.00 87.38 291 ALA A N 1
ATOM 2070 C CA . ALA A 1 291 ? 14.282 -6.850 16.165 1.00 87.38 291 ALA A CA 1
ATOM 2071 C C . ALA A 1 291 ? 12.992 -6.023 16.267 1.00 87.38 291 ALA A C 1
ATOM 2073 O O . ALA A 1 291 ? 11.967 -6.512 16.755 1.00 87.38 291 ALA A O 1
ATOM 2074 N N . ASP A 1 292 ? 13.021 -4.788 15.765 1.00 89.88 292 ASP A N 1
ATOM 2075 C CA . ASP A 1 292 ? 11.814 -3.971 15.659 1.00 89.88 292 ASP A CA 1
ATOM 2076 C C . ASP A 1 292 ? 10.808 -4.634 14.707 1.00 89.88 292 ASP A C 1
ATOM 2078 O O . ASP A 1 292 ? 11.165 -5.100 13.621 1.00 89.88 292 ASP A O 1
ATOM 2082 N N . GLY A 1 293 ? 9.540 -4.673 15.118 1.00 95.00 293 GLY A N 1
ATOM 2083 C CA . GLY A 1 293 ? 8.439 -5.108 14.264 1.00 95.00 293 GLY A CA 1
ATOM 2084 C C . GLY A 1 293 ? 8.113 -4.082 13.177 1.00 95.00 293 GLY A C 1
ATOM 2085 O O . GLY A 1 293 ? 8.459 -2.902 13.284 1.00 95.00 293 GLY A O 1
ATOM 2086 N N . GLY A 1 294 ? 7.408 -4.533 12.142 1.00 97.44 294 GLY A N 1
ATOM 2087 C CA . GLY A 1 294 ? 6.839 -3.676 11.109 1.00 97.44 294 GLY A CA 1
ATOM 2088 C C . GLY A 1 294 ? 5.969 -2.566 11.701 1.00 97.44 294 GLY A C 1
ATOM 2089 O O . GLY A 1 294 ? 5.378 -2.723 12.774 1.00 97.44 294 GLY A O 1
ATOM 2090 N N . LEU A 1 295 ? 5.880 -1.440 10.999 1.00 97.88 295 LEU A N 1
ATOM 2091 C CA . LEU A 1 295 ? 5.189 -0.253 11.494 1.00 97.88 295 LEU A CA 1
ATOM 2092 C C . LEU A 1 295 ? 4.199 0.303 10.463 1.00 97.88 295 LEU A C 1
ATOM 2094 O O . LEU A 1 295 ? 4.531 0.518 9.299 1.00 97.88 295 LEU A O 1
ATOM 2098 N N . ILE A 1 296 ? 2.976 0.572 10.911 1.00 98.81 296 ILE A N 1
ATOM 2099 C CA . ILE A 1 296 ? 1.954 1.315 10.172 1.00 98.81 296 ILE A CA 1
ATOM 2100 C C . ILE A 1 296 ? 1.675 2.599 10.949 1.00 98.81 296 ILE A C 1
ATOM 2102 O O . ILE A 1 296 ? 1.287 2.532 12.114 1.00 98.81 296 ILE A O 1
ATOM 2106 N N . VAL A 1 297 ? 1.843 3.758 10.313 1.00 98.19 297 VAL A N 1
ATOM 2107 C CA . VAL A 1 297 ? 1.634 5.068 10.943 1.00 98.19 297 VAL A CA 1
ATOM 2108 C C . VAL A 1 297 ? 0.588 5.867 10.186 1.00 98.19 297 VAL A C 1
ATOM 2110 O O . VAL A 1 297 ? 0.675 6.049 8.970 1.00 98.19 297 VAL A O 1
ATOM 2113 N N . PHE A 1 298 ? -0.357 6.428 10.929 1.00 97.50 298 PHE A N 1
ATOM 2114 C CA . PHE A 1 298 ? -1.217 7.496 10.442 1.00 97.50 298 PHE A CA 1
ATOM 2115 C C . PHE A 1 298 ? -0.827 8.788 11.153 1.00 97.50 298 PHE A C 1
ATOM 2117 O O . PHE A 1 298 ? -1.029 8.932 12.360 1.00 97.50 298 PHE A O 1
ATOM 2124 N N . SER A 1 299 ? -0.359 9.780 10.398 1.00 94.50 299 SER A N 1
ATOM 2125 C CA . SER A 1 299 ? -0.043 11.118 10.911 1.00 94.50 299 SER A CA 1
ATOM 2126 C C . SER A 1 299 ? -0.967 12.173 10.312 1.00 94.50 299 SER A C 1
ATOM 2128 O O . SER A 1 299 ? -1.498 11.988 9.211 1.00 94.50 299 SER A O 1
ATOM 2130 N N . SER A 1 300 ? -1.176 13.268 11.046 1.00 88.44 300 SER A N 1
ATOM 2131 C CA . SER A 1 300 ? -1.880 14.447 10.549 1.00 88.44 300 SER A CA 1
ATOM 2132 C C . SER A 1 300 ? -0.998 15.691 10.394 1.00 88.44 300 SER A C 1
ATOM 2134 O O . SER A 1 300 ? -1.512 16.809 10.339 1.00 88.44 300 SER A O 1
ATOM 2136 N N . ALA A 1 301 ? 0.329 15.529 10.358 1.00 82.62 301 ALA A N 1
ATOM 2137 C CA . ALA A 1 301 ? 1.271 16.651 10.294 1.00 82.62 301 ALA A CA 1
ATOM 2138 C C . ALA A 1 301 ? 1.128 17.501 9.012 1.00 82.62 301 ALA A C 1
ATOM 2140 O O . ALA A 1 301 ? 1.434 18.692 9.041 1.00 82.62 301 ALA A O 1
ATOM 2141 N N . GLY A 1 302 ? 0.649 16.912 7.909 1.00 78.06 302 GLY A N 1
ATOM 2142 C CA . GLY A 1 302 ? 0.418 17.592 6.625 1.00 78.06 302 GLY A CA 1
ATOM 2143 C C . GLY A 1 302 ? -1.050 17.716 6.189 1.00 78.06 302 GLY A C 1
ATOM 2144 O O . GLY A 1 302 ? -1.306 18.144 5.068 1.00 78.06 302 GLY A O 1
ATOM 2145 N N . GLY A 1 303 ? -2.011 17.320 7.027 1.00 85.81 303 GLY A N 1
ATOM 2146 C CA . GLY A 1 303 ? -3.436 17.209 6.679 1.00 85.81 303 GLY A CA 1
ATOM 2147 C C . GLY A 1 303 ? -4.076 15.993 7.350 1.00 85.81 303 GLY A C 1
ATOM 2148 O O . GLY A 1 303 ? -3.402 15.279 8.076 1.00 85.81 303 GLY A O 1
ATOM 2149 N N . VAL A 1 304 ? -5.364 15.726 7.139 1.00 85.38 304 VAL A N 1
ATOM 2150 C CA . VAL A 1 304 ? -6.021 14.554 7.751 1.00 85.38 304 VAL A CA 1
ATOM 2151 C C . VAL A 1 304 ? -5.704 13.290 6.949 1.00 85.38 304 VAL A C 1
ATOM 2153 O O . VAL A 1 304 ? -5.875 13.278 5.733 1.00 85.38 304 VAL A O 1
ATOM 2156 N N . SER A 1 305 ? -5.281 12.226 7.634 1.00 93.19 305 SER A N 1
ATOM 2157 C CA . SER A 1 305 ? -5.191 10.882 7.052 1.00 93.19 305 SER A CA 1
ATOM 2158 C C . SER A 1 305 ? -6.426 10.065 7.424 1.00 93.19 305 SER A C 1
ATOM 2160 O O . SER A 1 305 ? -6.977 10.236 8.511 1.00 93.19 305 SER A O 1
ATOM 2162 N N . THR A 1 306 ? -6.867 9.161 6.550 1.00 94.00 306 THR A N 1
ATOM 2163 C CA . THR A 1 306 ? -8.039 8.309 6.812 1.00 94.00 306 THR A CA 1
ATOM 2164 C C . THR A 1 306 ? -7.711 6.835 6.605 1.00 94.00 306 THR A C 1
ATOM 2166 O O . THR A 1 306 ? -6.884 6.485 5.767 1.00 94.00 306 THR A O 1
ATOM 2169 N N . GLY A 1 307 ? -8.335 5.959 7.394 1.00 96.12 307 GLY A N 1
ATOM 2170 C CA . GLY A 1 307 ? -8.154 4.510 7.289 1.00 96.12 307 GLY A CA 1
ATOM 2171 C C . GLY A 1 307 ? -9.153 3.839 6.342 1.00 96.12 307 GLY A C 1
ATOM 2172 O O . GLY A 1 307 ? -9.073 2.629 6.148 1.00 96.12 307 GLY A O 1
ATOM 2173 N N . GLY A 1 308 ? -10.106 4.594 5.783 1.00 96.50 308 GLY A N 1
ATOM 2174 C CA . GLY A 1 308 ? -11.148 4.078 4.898 1.00 96.50 308 GLY A CA 1
ATOM 2175 C C . GLY A 1 308 ? -11.862 2.846 5.470 1.00 96.50 308 GLY A C 1
ATOM 2176 O O . GLY A 1 308 ? -12.315 2.836 6.618 1.00 96.50 308 GLY A O 1
ATOM 2177 N N . THR A 1 309 ? -11.939 1.790 4.662 1.00 98.31 309 THR A N 1
ATOM 2178 C CA . THR A 1 309 ? -12.416 0.459 5.065 1.00 98.31 309 THR A CA 1
ATOM 2179 C C . THR A 1 309 ? -11.280 -0.573 5.137 1.00 98.31 309 THR A C 1
ATOM 2181 O O . THR A 1 309 ? -11.518 -1.783 5.107 1.00 98.31 309 THR A O 1
ATOM 2184 N N . ALA A 1 310 ? -10.034 -0.110 5.279 1.00 98.81 310 ALA A N 1
ATOM 2185 C CA . ALA A 1 310 ? -8.857 -0.967 5.302 1.00 98.81 310 ALA A CA 1
ATOM 2186 C C . ALA A 1 310 ? -8.902 -2.011 6.429 1.00 98.81 310 ALA A C 1
ATOM 2188 O O . ALA A 1 310 ? -9.425 -1.788 7.527 1.00 98.81 310 ALA A O 1
ATOM 2189 N N . ARG A 1 311 ? -8.313 -3.172 6.156 1.00 98.81 311 ARG A N 1
ATOM 2190 C CA . ARG A 1 311 ? -8.087 -4.225 7.143 1.00 98.81 311 ARG A CA 1
ATOM 2191 C C . ARG A 1 311 ? -6.665 -4.100 7.667 1.00 98.81 311 ARG A C 1
ATOM 2193 O O . ARG A 1 311 ? -5.725 -4.231 6.892 1.00 98.81 311 ARG A O 1
ATOM 2200 N N . VAL A 1 312 ? -6.518 -3.867 8.966 1.00 98.94 312 VAL A N 1
ATOM 2201 C CA . VAL A 1 312 ? -5.215 -3.757 9.625 1.00 98.94 312 VAL A CA 1
ATOM 2202 C C . VAL A 1 312 ? -4.925 -5.024 10.421 1.00 98.94 312 VAL A C 1
ATOM 2204 O O . VAL A 1 312 ? -5.719 -5.430 11.268 1.00 98.94 312 VAL A O 1
ATOM 2207 N N . GLU A 1 313 ? -3.776 -5.631 10.163 1.00 98.88 313 GLU A N 1
ATOM 2208 C CA . GLU A 1 313 ? -3.244 -6.773 10.895 1.00 98.88 313 GLU A CA 1
ATOM 2209 C C . GLU A 1 313 ? -1.906 -6.400 11.518 1.00 98.88 313 GLU A C 1
ATOM 2211 O O . GLU A 1 313 ? -0.984 -5.974 10.821 1.00 98.88 313 GLU A O 1
ATOM 2216 N N . VAL A 1 314 ? -1.790 -6.564 12.830 1.00 98.81 314 VAL A N 1
ATOM 2217 C CA . VAL A 1 314 ? -0.538 -6.332 13.554 1.00 98.81 314 VAL A CA 1
ATOM 2218 C C . VAL A 1 314 ? -0.205 -7.575 14.362 1.00 98.81 314 VAL A C 1
ATOM 2220 O O . VAL A 1 314 ? -1.088 -8.136 15.011 1.00 98.81 314 VAL A O 1
ATOM 2223 N N . PHE A 1 315 ? 1.053 -8.008 14.319 1.00 98.12 315 PHE A N 1
ATOM 2224 C CA . PHE A 1 315 ? 1.486 -9.259 14.943 1.00 98.12 315 PHE A CA 1
ATOM 2225 C C . PHE A 1 315 ? 2.689 -9.058 15.866 1.00 98.12 315 PHE A C 1
ATOM 2227 O O . PHE A 1 315 ? 3.593 -8.294 15.530 1.00 98.12 315 PHE A O 1
ATOM 2234 N N . GLY A 1 316 ? 2.738 -9.757 17.001 1.00 96.69 316 GLY A N 1
ATOM 2235 C CA . GLY A 1 316 ? 3.858 -9.721 17.951 1.00 96.69 316 GLY A CA 1
ATOM 2236 C C . GLY A 1 316 ? 4.235 -8.303 18.411 1.00 96.69 316 GLY A C 1
ATOM 2237 O O . GLY A 1 316 ? 3.462 -7.620 19.071 1.00 96.69 316 GLY A O 1
ATOM 2238 N N . ASN A 1 317 ? 5.439 -7.829 18.078 1.00 95.44 317 ASN A N 1
ATOM 2239 C CA . ASN A 1 317 ? 5.853 -6.443 18.353 1.00 95.44 317 ASN A CA 1
ATOM 2240 C C . ASN A 1 317 ? 5.662 -5.483 17.155 1.00 95.44 317 ASN A C 1
ATOM 2242 O O . ASN A 1 317 ? 6.161 -4.355 17.202 1.00 95.44 317 ASN A O 1
ATOM 2246 N N . GLY A 1 318 ? 4.967 -5.919 16.098 1.00 98.00 318 GLY A N 1
ATOM 2247 C CA . GLY A 1 318 ? 4.501 -5.088 14.987 1.00 98.00 318 GLY A CA 1
ATOM 2248 C C . GLY A 1 318 ? 3.415 -4.110 15.439 1.00 98.00 318 GLY A C 1
ATOM 2249 O O . GLY A 1 318 ? 2.661 -4.389 16.375 1.00 98.00 318 GLY A O 1
ATOM 2250 N N . LYS A 1 319 ? 3.371 -2.928 14.816 1.00 98.38 319 LYS A N 1
ATOM 2251 C CA . LYS A 1 319 ? 2.693 -1.753 15.383 1.00 98.38 319 LYS A CA 1
ATOM 2252 C C . LYS A 1 319 ? 1.753 -1.077 14.391 1.00 98.38 319 LYS A C 1
ATOM 2254 O O . LYS A 1 319 ? 2.125 -0.822 13.246 1.00 98.38 319 LYS A O 1
ATOM 2259 N N . LEU A 1 320 ? 0.583 -0.685 14.886 1.00 98.81 320 LEU A N 1
ATOM 2260 C CA . LEU A 1 320 ? -0.234 0.398 14.345 1.00 98.81 320 LEU A CA 1
ATOM 2261 C C . LEU A 1 320 ? -0.090 1.606 15.275 1.00 98.81 320 LEU A C 1
ATOM 2263 O O . LEU A 1 320 ? -0.372 1.498 16.465 1.00 98.81 320 LEU A O 1
ATOM 2267 N N . ASP A 1 321 ? 0.303 2.756 14.741 1.00 98.44 321 ASP A N 1
ATOM 2268 C CA . ASP A 1 321 ? 0.427 4.000 15.498 1.00 98.44 321 ASP A CA 1
ATOM 2269 C C . ASP A 1 321 ? -0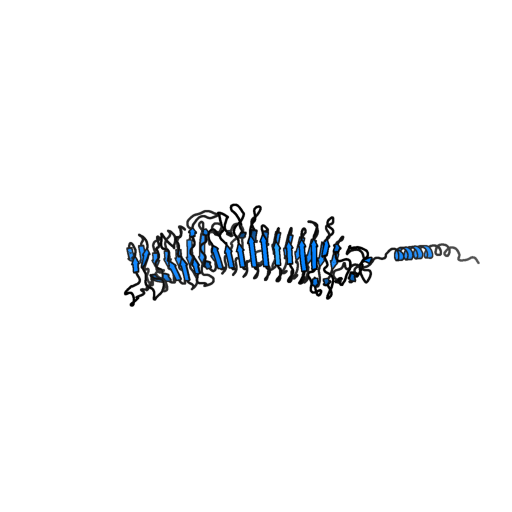.445 5.106 14.886 1.00 98.44 321 ASP A C 1
ATOM 2271 O O . ASP A 1 321 ? -0.283 5.492 13.724 1.00 98.44 321 ASP A O 1
ATOM 2275 N N . ILE A 1 322 ? -1.387 5.611 15.684 1.00 97.94 322 ILE A N 1
ATOM 2276 C CA . ILE A 1 322 ? -2.261 6.738 15.335 1.00 97.94 322 ILE A CA 1
ATOM 2277 C C . ILE A 1 322 ? -2.069 7.929 16.280 1.00 97.94 322 ILE A C 1
ATOM 2279 O O . ILE A 1 322 ? -2.843 8.884 16.238 1.00 97.94 322 ILE A O 1
ATOM 2283 N N . SER A 1 323 ? -1.062 7.892 17.152 1.00 96.94 323 SER A N 1
ATOM 2284 C CA . SER A 1 323 ? -0.807 8.916 18.177 1.00 96.94 323 SER A CA 1
ATOM 2285 C C . SER A 1 323 ? -0.497 10.297 17.593 1.00 96.94 323 SER A C 1
ATOM 2287 O O . SER A 1 323 ? -0.646 11.310 18.270 1.00 96.94 323 SER A O 1
ATOM 2289 N N . GLN A 1 324 ? -0.133 10.348 16.310 1.00 94.75 324 GLN A N 1
ATOM 2290 C CA . GLN A 1 324 ? 0.135 11.574 15.559 1.00 94.75 324 GLN A CA 1
ATOM 2291 C C . GLN A 1 324 ? -1.071 12.077 14.742 1.00 94.75 324 GLN A C 1
ATOM 2293 O O . GLN A 1 324 ? -0.903 12.970 13.910 1.00 94.75 324 GLN A O 1
ATOM 2298 N N . GLN A 1 325 ? -2.268 11.509 14.931 1.00 92.06 325 GLN A N 1
ATOM 2299 C CA . GLN A 1 325 ? -3.515 12.039 14.366 1.00 92.06 325 GLN A CA 1
ATOM 2300 C C . GLN A 1 325 ? -3.980 13.319 15.075 1.00 92.06 325 GLN A C 1
ATOM 2302 O O . GLN A 1 325 ? -3.540 13.648 16.176 1.00 92.06 325 GLN A O 1
ATOM 2307 N N . SER A 1 326 ? -4.907 14.031 14.430 1.00 81.75 326 SER A N 1
ATOM 2308 C CA . SER A 1 326 ? -5.638 15.146 15.026 1.00 81.75 326 SER A CA 1
ATOM 2309 C C . SER A 1 326 ? -6.818 14.633 15.862 1.00 81.75 326 SER A C 1
ATOM 2311 O O . SER A 1 326 ? -7.190 13.461 15.794 1.00 81.75 326 SER A O 1
ATOM 2313 N N . ALA A 1 327 ? -7.457 15.528 16.622 1.00 66.00 327 ALA A N 1
ATOM 2314 C CA . ALA A 1 327 ? -8.502 15.183 17.592 1.00 66.00 327 ALA A CA 1
ATOM 2315 C C . ALA A 1 327 ? -9.699 14.378 17.031 1.00 66.00 327 ALA A C 1
ATOM 2317 O O . ALA A 1 327 ? -10.415 13.741 17.802 1.00 66.00 327 ALA A O 1
ATOM 2318 N N . SER A 1 328 ? -9.942 14.378 15.712 1.00 78.69 328 SER A N 1
ATOM 2319 C CA . SER A 1 328 ? -10.984 13.539 15.097 1.00 78.69 328 SER A CA 1
ATOM 2320 C C . SER A 1 328 ? -10.682 12.037 15.175 1.00 78.69 328 SER A C 1
ATOM 2322 O O . SER A 1 328 ? -11.610 11.229 15.079 1.00 78.69 328 SER A O 1
ATOM 2324 N N . GLY A 1 329 ? -9.416 11.666 15.384 1.00 90.44 329 GLY A N 1
ATOM 2325 C CA . GLY A 1 329 ? -8.962 10.283 15.410 1.00 90.44 329 GLY A CA 1
ATOM 2326 C C . GLY A 1 329 ? -8.923 9.629 14.027 1.00 90.44 329 GLY A C 1
ATOM 2327 O O . GLY A 1 329 ? -9.008 10.305 13.003 1.00 90.44 329 GLY A O 1
ATOM 2328 N N . LEU A 1 330 ? -8.808 8.300 14.009 1.00 96.75 330 LEU A N 1
ATOM 2329 C CA . LEU A 1 330 ? -8.769 7.473 12.802 1.00 96.75 330 LEU A CA 1
ATOM 2330 C C . LEU A 1 330 ? -10.021 6.595 12.719 1.00 96.75 330 LEU A C 1
ATOM 2332 O O . LEU A 1 330 ? -10.366 5.922 13.686 1.00 96.75 330 LEU A O 1
ATOM 2336 N N . THR A 1 331 ? -10.662 6.534 11.551 1.00 97.19 331 THR A N 1
ATOM 2337 C CA . THR A 1 331 ? -11.643 5.482 11.226 1.00 97.19 331 THR A CA 1
ATOM 2338 C C . THR A 1 331 ? -11.031 4.511 10.228 1.00 97.19 331 THR A C 1
ATOM 2340 O O . THR A 1 331 ? -10.483 4.956 9.223 1.00 97.19 331 THR A O 1
ATOM 2343 N N . THR A 1 332 ? -11.119 3.211 10.509 1.00 98.06 332 THR A N 1
ATOM 2344 C CA . THR A 1 332 ? -10.630 2.128 9.645 1.00 98.06 332 THR A CA 1
ATOM 2345 C C . THR A 1 332 ? -11.639 0.978 9.570 1.00 98.06 332 THR A C 1
ATOM 2347 O O . THR A 1 332 ? -12.598 0.904 10.350 1.00 98.06 332 THR A O 1
ATOM 2350 N N . GLY A 1 333 ? -11.428 0.062 8.627 1.00 98.56 333 GLY A N 1
ATOM 2351 C CA . GLY A 1 333 ? -12.284 -1.097 8.410 1.00 98.56 333 GLY A CA 1
ATOM 2352 C C . GLY A 1 333 ? -12.295 -2.041 9.600 1.00 98.56 333 GLY A C 1
ATOM 2353 O O . GLY A 1 333 ? -13.326 -2.196 10.242 1.00 98.56 333 GLY A O 1
ATOM 2354 N N . SER A 1 334 ? -11.164 -2.658 9.923 1.00 98.81 334 SER A N 1
ATOM 2355 C CA . SER A 1 334 ? -11.065 -3.627 11.023 1.00 98.81 334 SER A CA 1
ATOM 2356 C C . SER A 1 334 ? -9.632 -3.760 11.527 1.00 98.81 334 SER A C 1
ATOM 2358 O O . SER A 1 334 ? -8.699 -3.525 10.763 1.00 98.81 334 SER A O 1
ATOM 2360 N N . ILE A 1 335 ? -9.467 -4.218 12.769 1.00 98.88 335 ILE A N 1
ATOM 2361 C CA . ILE A 1 335 ? -8.171 -4.600 13.352 1.00 98.88 335 ILE A CA 1
ATOM 2362 C C . ILE A 1 335 ? -8.163 -6.092 13.707 1.00 98.88 335 ILE A C 1
ATOM 2364 O O . ILE A 1 335 ? -9.193 -6.624 14.129 1.00 98.88 335 ILE A O 1
ATOM 2368 N N . ALA A 1 336 ? -7.026 -6.761 13.530 1.00 98.81 336 ALA A N 1
ATOM 2369 C CA . ALA A 1 336 ? -6.815 -8.160 13.900 1.00 98.81 336 ALA A CA 1
ATOM 2370 C C . ALA A 1 336 ? -5.343 -8.434 14.261 1.00 98.81 336 ALA A C 1
ATOM 2372 O O . ALA A 1 336 ? -4.463 -7.626 13.957 1.00 98.81 336 ALA A O 1
ATOM 2373 N N . GLY A 1 337 ? -5.100 -9.590 14.882 1.00 98.69 337 GLY A N 1
ATOM 2374 C CA . GLY A 1 337 ? -3.768 -10.053 15.277 1.00 98.69 337 GLY A CA 1
ATOM 2375 C C . GLY A 1 337 ? -3.463 -9.834 16.760 1.00 98.69 337 GLY A C 1
ATOM 2376 O O . GLY A 1 337 ? -4.356 -9.503 17.540 1.00 98.69 337 GLY A O 1
ATOM 2377 N N . ASP A 1 338 ? -2.213 -10.076 17.140 1.00 98.50 338 ASP A N 1
ATOM 2378 C CA . ASP A 1 338 ? -1.692 -10.067 18.514 1.00 98.50 338 ASP A CA 1
ATOM 2379 C C . ASP A 1 338 ? -0.621 -8.980 18.749 1.00 98.50 338 ASP A C 1
ATOM 2381 O O . ASP A 1 338 ? 0.123 -9.021 19.725 1.00 98.50 338 ASP A O 1
ATOM 2385 N N . GLY A 1 339 ? -0.538 -8.005 17.839 1.00 98.44 339 GLY A N 1
ATOM 2386 C CA . GLY A 1 339 ? 0.434 -6.915 17.873 1.00 98.44 339 GLY A CA 1
ATOM 2387 C C . GLY A 1 339 ? 0.079 -5.736 18.784 1.00 98.44 339 GLY A C 1
ATOM 2388 O O . GLY A 1 339 ? -0.741 -5.822 19.699 1.00 98.44 339 GLY A O 1
ATOM 2389 N N . LEU A 1 340 ? 0.697 -4.586 18.509 1.00 98.69 340 LEU A N 1
ATOM 2390 C CA . LEU A 1 340 ? 0.559 -3.369 19.311 1.00 98.69 340 LEU A CA 1
ATOM 2391 C C . LEU A 1 340 ? -0.221 -2.280 18.562 1.00 98.69 340 LEU A C 1
ATOM 2393 O O . LEU A 1 340 ? 0.038 -2.005 17.390 1.00 98.69 340 LEU A O 1
ATOM 2397 N N . VAL A 1 341 ? -1.127 -1.601 19.263 1.00 98.88 341 VAL A N 1
ATOM 2398 C CA . VAL A 1 341 ? -1.856 -0.424 18.771 1.00 98.88 341 VAL A CA 1
ATOM 2399 C C . VAL A 1 341 ? -1.617 0.752 19.716 1.00 98.88 341 VAL A C 1
ATOM 2401 O O . VAL A 1 341 ? -1.985 0.700 20.888 1.00 98.88 341 VAL A O 1
ATOM 2404 N N . PHE A 1 342 ? -1.026 1.828 19.200 1.00 98.69 342 PHE A N 1
ATOM 2405 C CA . PHE A 1 342 ? -0.738 3.056 19.940 1.00 98.69 342 PHE A CA 1
ATOM 2406 C C . PHE A 1 342 ? -1.711 4.167 19.547 1.00 98.69 342 PHE A C 1
ATOM 2408 O O . PHE A 1 342 ? -1.752 4.602 18.393 1.00 98.69 342 PHE A O 1
ATOM 2415 N N . LEU A 1 343 ? -2.503 4.625 20.515 1.00 98.25 343 LEU A N 1
ATOM 2416 C CA . LEU A 1 343 ? -3.563 5.610 20.309 1.00 98.25 343 LEU A CA 1
ATOM 2417 C C . LEU A 1 343 ? -3.119 7.048 20.594 1.00 98.25 343 LEU A C 1
ATOM 2419 O O . LEU A 1 343 ? -3.693 7.990 20.047 1.00 98.25 343 LEU A O 1
ATOM 2423 N N . GLY A 1 344 ? -2.133 7.241 21.469 1.00 96.62 344 GLY A N 1
ATOM 2424 C CA . GLY A 1 344 ? -1.837 8.547 22.051 1.00 96.62 344 GLY A CA 1
ATOM 2425 C C . GLY A 1 344 ? -3.051 9.113 22.787 1.00 96.62 344 GLY A C 1
ATOM 2426 O O . GLY A 1 344 ? -3.614 8.458 23.659 1.00 96.62 344 GLY A O 1
ATOM 2427 N N . ALA A 1 345 ? -3.472 10.319 22.406 1.00 95.38 345 ALA A N 1
ATOM 2428 C CA . ALA A 1 345 ? -4.716 10.943 22.870 1.00 95.38 345 ALA A CA 1
ATOM 2429 C C . ALA A 1 345 ? -5.881 10.806 21.862 1.00 95.38 345 ALA A C 1
ATOM 2431 O O . ALA A 1 345 ? -6.891 11.501 21.978 1.00 95.38 345 ALA A O 1
ATOM 2432 N N . ASN A 1 346 ? -5.737 9.960 20.835 1.00 96.38 346 ASN A N 1
ATOM 2433 C CA . ASN A 1 346 ? -6.651 9.909 19.695 1.00 96.38 346 ASN A CA 1
ATOM 2434 C C . ASN A 1 346 ? -7.682 8.780 19.801 1.00 96.38 346 ASN A C 1
ATOM 2436 O O . ASN A 1 346 ? -7.507 7.778 20.496 1.00 96.38 346 ASN A O 1
ATOM 2440 N N . LYS A 1 347 ? -8.782 8.944 19.065 1.00 97.00 347 LYS A N 1
ATOM 2441 C CA . LYS A 1 347 ? -9.844 7.942 18.952 1.00 97.00 347 LYS A CA 1
ATOM 2442 C C . LYS A 1 347 ? -9.589 7.004 17.773 1.00 97.00 347 LYS A C 1
ATOM 2444 O O . LYS A 1 347 ? -9.449 7.469 16.645 1.00 97.00 347 LYS A O 1
ATOM 2449 N N . LEU A 1 348 ? -9.619 5.697 18.000 1.00 98.50 348 LEU A N 1
ATOM 2450 C CA . LEU A 1 348 ? -9.665 4.691 16.941 1.00 98.50 348 LEU A CA 1
ATOM 2451 C C . LEU A 1 348 ? -11.106 4.208 16.753 1.00 98.50 348 LEU A C 1
ATOM 2453 O O . LEU A 1 348 ? -11.719 3.695 17.683 1.00 98.50 348 LEU A O 1
ATOM 2457 N N . THR A 1 349 ? -11.649 4.348 15.548 1.00 98.56 349 THR A N 1
ATOM 2458 C CA . THR A 1 349 ? -12.956 3.805 15.158 1.00 98.56 349 THR A CA 1
ATOM 2459 C C . THR A 1 349 ? -12.765 2.616 14.221 1.00 98.56 349 THR A C 1
ATOM 2461 O O . THR A 1 349 ? -12.099 2.742 13.194 1.00 98.56 349 THR A O 1
ATOM 2464 N N . VAL A 1 350 ? -13.353 1.467 14.558 1.00 98.69 350 VAL A N 1
ATOM 2465 C CA . VAL A 1 350 ? -13.224 0.205 13.808 1.00 98.69 350 VAL A CA 1
ATOM 2466 C C . VAL A 1 350 ? -14.586 -0.393 13.475 1.00 98.69 350 VAL A C 1
ATOM 2468 O O . VAL A 1 350 ? -15.551 -0.226 14.219 1.00 98.69 350 VAL A O 1
ATOM 2471 N N . GLY A 1 351 ? -14.650 -1.135 12.375 1.00 98.44 351 GLY A N 1
ATOM 2472 C CA . GLY A 1 351 ? -15.831 -1.844 11.880 1.00 98.44 351 GLY A CA 1
ATOM 2473 C C . GLY A 1 351 ? -16.403 -1.282 10.577 1.00 98.44 351 GLY A C 1
ATOM 2474 O O . GLY A 1 351 ? -17.449 -1.749 10.127 1.00 98.44 351 GLY A O 1
ATOM 2475 N N . ALA A 1 352 ? -15.732 -0.316 9.937 1.00 97.81 352 ALA A N 1
ATOM 2476 C CA . ALA A 1 352 ? -16.216 0.320 8.708 1.00 97.81 352 ALA A CA 1
ATOM 2477 C C . ALA A 1 352 ? -16.333 -0.645 7.507 1.00 97.81 352 ALA A C 1
ATOM 2479 O O . ALA A 1 352 ? -17.057 -0.349 6.560 1.00 97.81 352 ALA A O 1
ATOM 2480 N N . ASN A 1 353 ? -15.676 -1.810 7.551 1.00 98.00 353 ASN A N 1
ATOM 2481 C CA . ASN A 1 353 ? -15.767 -2.850 6.517 1.00 98.00 353 ASN A CA 1
ATOM 2482 C C . ASN A 1 353 ? -16.730 -3.999 6.870 1.00 98.00 353 ASN A C 1
ATOM 2484 O O . ASN A 1 353 ? -16.862 -4.938 6.089 1.00 98.00 353 ASN A O 1
ATOM 2488 N N . ASN A 1 354 ? -17.397 -3.948 8.031 1.00 97.31 354 ASN A N 1
ATOM 2489 C CA . ASN A 1 354 ? -18.260 -5.020 8.541 1.00 97.31 354 ASN A CA 1
ATOM 2490 C C . ASN A 1 354 ? -17.597 -6.416 8.562 1.00 97.31 354 ASN A C 1
ATOM 2492 O O . ASN A 1 354 ? -18.290 -7.429 8.457 1.00 97.31 354 ASN A O 1
ATOM 2496 N N . LEU A 1 355 ? -16.274 -6.488 8.729 1.00 98.50 355 LEU A N 1
ATOM 2497 C CA . LEU A 1 355 ? -15.565 -7.746 8.942 1.00 98.50 355 LEU A CA 1
ATOM 2498 C C . LEU A 1 355 ? -15.552 -8.086 10.434 1.00 98.50 355 LEU A C 1
ATOM 2500 O O . LEU A 1 355 ? -15.252 -7.222 11.262 1.00 98.50 355 LEU A O 1
ATOM 2504 N N . SER A 1 356 ? -15.894 -9.328 10.780 1.00 98.56 356 SER A N 1
ATOM 2505 C CA . SER A 1 356 ? -15.748 -9.810 12.154 1.00 98.56 356 SER A CA 1
ATOM 2506 C C . SER A 1 356 ? -14.298 -10.199 12.422 1.00 98.56 356 SER A C 1
ATOM 2508 O O . SER A 1 356 ? -13.713 -10.941 11.630 1.00 98.56 356 SER A O 1
ATOM 2510 N N . THR A 1 357 ? -13.720 -9.715 13.519 1.00 98.69 357 THR A N 1
ATOM 2511 C CA . THR A 1 357 ? -12.313 -9.961 13.860 1.00 98.69 357 THR A CA 1
ATOM 2512 C C . THR A 1 357 ? -12.100 -10.242 15.344 1.00 98.69 357 THR A C 1
ATOM 2514 O O . THR A 1 357 ? -12.874 -9.824 16.206 1.00 98.69 357 THR A O 1
ATOM 2517 N N . THR A 1 358 ? -10.996 -10.929 15.632 1.00 98.69 358 THR A N 1
ATOM 2518 C CA . THR A 1 358 ? -10.436 -11.061 16.977 1.00 98.69 358 THR A CA 1
ATOM 2519 C C . THR A 1 358 ? -9.130 -10.281 17.036 1.00 98.69 358 THR A C 1
ATOM 2521 O O . THR A 1 358 ? -8.288 -10.411 16.142 1.00 98.69 358 THR A O 1
ATOM 2524 N N . PHE A 1 359 ? -8.969 -9.482 18.085 1.00 98.88 359 PHE A N 1
ATOM 2525 C CA . PHE A 1 359 ? -7.724 -8.812 18.418 1.00 98.88 359 PHE A CA 1
ATOM 2526 C C . PHE A 1 359 ? -7.226 -9.328 19.773 1.00 98.88 359 PHE A C 1
ATOM 2528 O O . PHE A 1 359 ? -7.891 -9.156 20.799 1.00 98.88 359 PHE A O 1
ATOM 2535 N N . CYS A 1 360 ? -6.063 -9.973 19.741 1.00 98.25 360 CYS A N 1
ATOM 2536 C CA . CYS A 1 360 ? -5.385 -10.586 20.883 1.00 98.25 360 CYS A CA 1
ATOM 2537 C C . CYS A 1 360 ? -4.128 -9.797 21.279 1.00 98.25 360 CYS A C 1
ATOM 2539 O O . CYS A 1 360 ? -3.203 -10.358 21.851 1.00 98.25 360 CYS A O 1
ATOM 2541 N N . GLY A 1 361 ? -4.035 -8.535 20.863 1.00 98.50 361 GLY A N 1
ATOM 2542 C CA . GLY A 1 361 ? -2.881 -7.681 21.111 1.00 98.50 361 GLY A CA 1
ATOM 2543 C C . GLY A 1 361 ? -3.141 -6.639 22.193 1.00 98.50 361 GLY A C 1
ATOM 2544 O O . GLY A 1 361 ? -4.183 -6.645 22.850 1.00 98.50 361 GLY A O 1
ATOM 2545 N N . LEU A 1 362 ? -2.212 -5.690 22.315 1.00 98.75 362 LEU A N 1
ATOM 2546 C CA . LEU A 1 362 ? -2.292 -4.575 23.259 1.00 98.75 362 LEU A CA 1
ATOM 2547 C C . LEU A 1 362 ? -2.652 -3.264 22.549 1.00 98.75 362 LEU A C 1
ATOM 2549 O O . LEU A 1 362 ? -1.894 -2.759 21.721 1.00 98.75 362 LEU A O 1
ATOM 2553 N N . ILE A 1 363 ? -3.774 -2.670 22.942 1.00 98.94 363 ILE A N 1
ATOM 2554 C CA . ILE A 1 363 ? -4.184 -1.300 22.631 1.00 98.94 363 ILE A CA 1
ATOM 2555 C C . ILE A 1 363 ? -3.831 -0.412 23.827 1.00 98.94 363 ILE A C 1
ATOM 2557 O O . ILE A 1 363 ? -4.246 -0.680 24.960 1.00 98.94 363 ILE A O 1
ATOM 2561 N N . GLN A 1 364 ? -3.087 0.661 23.579 1.00 98.75 364 GLN A N 1
ATOM 2562 C CA . GLN A 1 364 ? -2.551 1.521 24.631 1.00 98.75 364 GLN A CA 1
ATOM 2563 C C . GLN A 1 364 ? -2.449 2.990 24.219 1.00 98.75 364 GLN A C 1
ATOM 2565 O O . GLN A 1 364 ? -2.460 3.337 23.038 1.00 98.75 364 GLN A O 1
ATOM 2570 N N . ASP A 1 365 ? -2.320 3.851 25.225 1.00 98.25 365 ASP A N 1
ATOM 2571 C CA . ASP A 1 365 ? -1.903 5.243 25.057 1.00 98.25 365 ASP A CA 1
ATOM 2572 C C . ASP A 1 365 ? -0.425 5.328 24.603 1.00 98.25 365 ASP A C 1
ATOM 2574 O O . ASP A 1 365 ? 0.277 4.323 24.470 1.00 98.25 365 ASP A O 1
ATOM 2578 N N . GLY A 1 366 ? 0.085 6.540 24.376 1.00 96.75 366 GLY A N 1
ATOM 2579 C CA . GLY A 1 366 ? 1.454 6.751 23.905 1.00 96.75 366 GLY A CA 1
ATOM 2580 C C . GLY A 1 366 ? 1.626 6.470 22.410 1.00 96.75 366 GLY A C 1
ATOM 2581 O O . GLY A 1 366 ? 0.699 6.656 21.632 1.00 96.75 366 GLY A O 1
ATOM 2582 N N . GLY A 1 367 ? 2.825 6.051 22.006 1.00 96.94 367 GLY A N 1
ATOM 2583 C CA . GLY A 1 367 ? 3.248 5.983 20.600 1.00 96.94 367 GLY A CA 1
ATOM 2584 C C . GLY A 1 367 ? 4.250 7.084 20.262 1.00 96.94 367 GLY A C 1
ATOM 2585 O O . GLY A 1 367 ? 4.735 7.784 21.154 1.00 96.94 367 GLY A O 1
ATOM 2586 N N . ILE A 1 368 ? 4.558 7.252 18.979 1.00 95.75 368 ILE A N 1
ATOM 2587 C CA . ILE A 1 368 ? 5.523 8.244 18.474 1.00 95.75 368 ILE A CA 1
ATOM 2588 C C . ILE A 1 368 ? 5.137 9.671 18.894 1.00 95.75 368 ILE A C 1
ATOM 2590 O O . ILE A 1 368 ? 6.000 10.463 19.270 1.00 95.75 368 ILE A O 1
ATOM 2594 N N . GLY A 1 369 ? 3.844 10.001 18.853 1.00 94.56 369 GLY A N 1
ATOM 2595 C CA . GLY A 1 369 ? 3.297 11.292 19.277 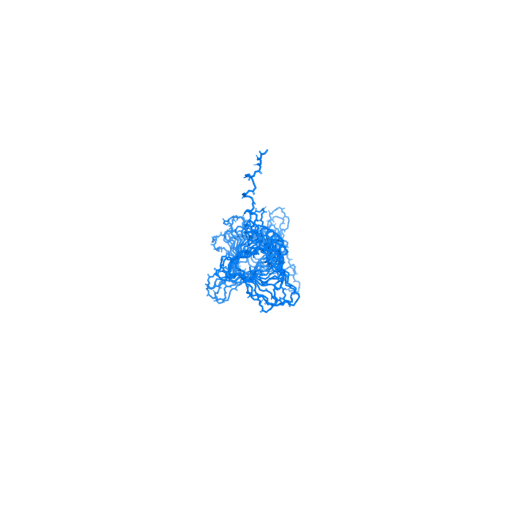1.00 94.56 369 GLY A CA 1
ATOM 2596 C C . GLY A 1 369 ? 3.095 11.429 20.790 1.00 94.56 369 GLY A C 1
ATOM 2597 O O . GLY A 1 369 ? 2.842 12.533 21.269 1.00 94.56 369 GLY A O 1
ATOM 2598 N N . GLY A 1 370 ? 3.219 10.338 21.553 1.00 95.06 370 GLY A N 1
ATOM 2599 C CA . GLY A 1 370 ? 2.888 10.308 22.977 1.00 95.06 370 GLY A CA 1
ATOM 2600 C C . GLY A 1 370 ? 1.401 10.580 23.254 1.00 95.06 370 GLY A C 1
ATOM 2601 O O . GLY A 1 370 ? 0.544 10.384 22.398 1.00 95.06 370 GLY A O 1
ATOM 2602 N N . GLY A 1 371 ? 1.096 11.046 24.467 1.00 95.50 371 GLY A N 1
ATOM 2603 C CA . GLY A 1 371 ? -0.260 11.421 24.886 1.00 95.50 371 GLY A CA 1
ATOM 2604 C C . GLY A 1 371 ? -1.013 10.324 25.642 1.00 95.50 371 GLY A C 1
ATOM 2605 O O . GLY A 1 371 ? -0.648 9.152 25.591 1.00 95.50 371 GLY A O 1
ATOM 2606 N N . THR A 1 372 ? -2.055 10.743 26.361 1.00 96.50 372 THR A N 1
ATOM 2607 C CA . THR A 1 372 ? -2.972 9.888 27.125 1.00 96.50 372 THR A CA 1
ATOM 2608 C C . THR A 1 372 ? -4.421 10.217 26.774 1.00 96.50 372 THR A C 1
ATOM 2610 O O . THR A 1 372 ? -4.712 11.301 26.263 1.00 96.50 372 THR A O 1
ATOM 2613 N N . GLY A 1 373 ? -5.339 9.302 27.071 1.00 96.56 373 GLY A N 1
ATOM 2614 C CA . GLY A 1 373 ? -6.769 9.462 26.793 1.00 96.56 373 GLY A CA 1
ATOM 2615 C C . GLY A 1 373 ? -7.202 8.873 25.452 1.00 96.56 373 GLY A C 1
ATOM 2616 O O . GLY A 1 373 ? -8.282 9.210 24.960 1.00 96.56 373 GLY A O 1
ATOM 2617 N N . GLY A 1 374 ? -6.384 7.996 24.864 1.00 97.81 374 GLY A N 1
ATOM 2618 C CA . GLY A 1 374 ? -6.736 7.249 23.667 1.00 97.81 374 GLY A CA 1
ATOM 2619 C C . GLY A 1 374 ? -8.018 6.448 23.884 1.00 97.81 374 GLY A C 1
ATOM 2620 O O . GLY A 1 374 ? -8.245 5.902 24.961 1.00 97.81 374 GLY A O 1
ATOM 2621 N N . SER A 1 375 ? -8.893 6.412 22.881 1.00 98.56 375 SER A N 1
ATOM 2622 C CA . SER A 1 375 ? -10.228 5.806 23.002 1.00 98.56 375 SER A CA 1
ATOM 2623 C C . SER A 1 375 ? -10.563 4.899 21.826 1.00 98.56 375 SER A C 1
ATOM 2625 O O . SER A 1 375 ? -10.034 5.064 20.726 1.00 98.56 375 SER A O 1
ATOM 2627 N N . LEU A 1 376 ? -11.475 3.952 22.052 1.00 98.81 376 LEU A N 1
ATOM 2628 C CA . LEU A 1 376 ? -11.933 2.999 21.042 1.00 98.81 376 LEU A CA 1
ATOM 2629 C C . LEU A 1 376 ? -13.418 3.214 20.740 1.00 98.81 376 LEU A C 1
ATOM 2631 O O . LEU A 1 376 ? -14.240 3.376 21.638 1.00 98.81 376 LEU A O 1
ATOM 2635 N N . THR A 1 377 ? -13.792 3.183 19.466 1.00 98.75 377 THR A N 1
ATOM 2636 C CA . THR A 1 377 ? -15.187 3.126 19.025 1.00 98.75 377 THR A CA 1
ATOM 2637 C C . THR A 1 377 ? -15.390 1.945 18.090 1.00 98.75 377 THR A C 1
ATOM 2639 O O . THR A 1 377 ? -14.731 1.834 17.058 1.00 98.75 377 THR A O 1
ATOM 2642 N N . LYS A 1 378 ? -16.332 1.068 18.422 1.00 98.75 378 LYS A N 1
ATOM 2643 C CA . LYS A 1 378 ? -16.771 -0.021 17.551 1.00 98.75 378 LYS A CA 1
ATOM 2644 C C . LYS A 1 378 ? -18.048 0.399 16.825 1.00 98.75 378 LYS A C 1
ATOM 2646 O O . LYS A 1 378 ? -19.050 0.730 17.454 1.00 98.75 378 LYS A O 1
ATOM 2651 N N . THR A 1 379 ? -18.004 0.368 15.499 1.00 98.50 379 THR A N 1
ATOM 2652 C CA . THR A 1 379 ? -19.126 0.639 14.592 1.00 98.50 379 THR A CA 1
ATOM 2653 C C . THR A 1 379 ? -19.331 -0.532 13.627 1.00 98.50 379 THR A C 1
ATOM 2655 O O . THR A 1 379 ? -18.640 -1.547 13.721 1.00 98.50 379 THR A O 1
ATOM 2658 N N . GLY A 1 380 ? -20.283 -0.419 12.704 1.00 98.06 380 GLY A N 1
ATOM 2659 C CA . GLY A 1 380 ? -20.633 -1.477 11.757 1.00 98.06 380 GLY A CA 1
ATOM 2660 C C . GLY A 1 380 ? -21.291 -2.691 12.419 1.00 98.06 380 GLY A C 1
ATOM 2661 O O . GLY A 1 380 ? -21.304 -2.845 13.636 1.00 98.06 380 GLY A O 1
ATOM 2662 N N . ASN A 1 381 ? -21.844 -3.583 11.606 1.00 97.00 381 ASN A N 1
ATOM 2663 C CA . ASN A 1 381 ? -22.681 -4.692 12.074 1.00 97.00 381 ASN A CA 1
ATOM 2664 C C . ASN A 1 381 ? -21.886 -5.916 12.553 1.00 97.00 381 ASN A C 1
ATOM 2666 O O . ASN A 1 381 ? -22.476 -6.855 13.082 1.00 97.00 381 ASN A O 1
ATOM 2670 N N . SER A 1 382 ? -20.568 -5.927 12.352 1.00 97.69 382 SER A N 1
ATOM 2671 C CA . SER A 1 382 ? -19.714 -7.078 12.649 1.00 97.69 382 SER A CA 1
ATOM 2672 C C . SER A 1 382 ? -19.361 -7.225 14.125 1.00 97.69 382 SER A C 1
ATOM 2674 O O . SER A 1 382 ? -19.651 -6.353 14.950 1.00 97.69 382 SER A O 1
ATOM 2676 N N . GLU A 1 383 ? -18.703 -8.334 14.449 1.00 98.31 383 GLU A N 1
ATOM 2677 C CA . GLU A 1 383 ? -18.138 -8.602 15.768 1.00 98.31 383 GLU A CA 1
ATOM 2678 C C . GLU A 1 383 ? -16.682 -8.126 15.868 1.00 98.31 383 GLU A C 1
ATOM 2680 O O . GLU A 1 383 ? -15.881 -8.358 14.968 1.00 98.31 383 GLU A O 1
ATOM 2685 N N . LEU A 1 384 ? -16.326 -7.494 16.983 1.00 98.81 384 LEU A N 1
ATOM 2686 C CA . LEU A 1 384 ? -14.940 -7.368 17.429 1.00 98.81 384 LEU A CA 1
ATOM 2687 C C . LEU A 1 384 ? -14.797 -8.115 18.754 1.00 98.81 384 LEU A C 1
ATOM 2689 O O . LEU A 1 384 ? -15.499 -7.791 19.710 1.00 98.81 384 LEU A O 1
ATOM 2693 N N . SER A 1 385 ? -13.888 -9.081 18.822 1.00 98.62 385 SER A N 1
ATOM 2694 C CA . SER A 1 385 ? -13.540 -9.781 20.061 1.00 98.62 385 SER A CA 1
ATOM 2695 C C . SER A 1 385 ? -12.185 -9.298 20.575 1.00 98.62 385 SER A C 1
ATOM 2697 O O . SER A 1 385 ? -11.184 -9.446 19.878 1.00 98.62 385 SER A O 1
ATOM 2699 N N . LEU A 1 386 ? -12.148 -8.755 21.793 1.00 98.81 386 LEU A N 1
ATOM 2700 C CA . LEU A 1 386 ? -10.922 -8.371 22.502 1.00 98.81 386 LEU A CA 1
ATOM 2701 C C . LEU A 1 386 ? -10.601 -9.445 23.543 1.00 98.81 386 LEU A C 1
ATOM 2703 O O . LEU A 1 386 ? -11.385 -9.647 24.474 1.00 98.81 386 LEU A O 1
ATOM 2707 N N . THR A 1 387 ? -9.489 -10.158 23.372 1.00 98.50 387 THR A N 1
ATOM 2708 C CA . THR A 1 387 ? -9.146 -11.319 24.219 1.00 98.50 387 THR A CA 1
ATOM 2709 C C . THR A 1 387 ? -8.009 -11.055 25.195 1.00 98.50 387 THR A C 1
ATOM 2711 O O . THR A 1 387 ? -7.759 -11.899 26.040 1.00 98.50 387 THR A O 1
ATOM 2714 N N . GLU A 1 388 ? -7.354 -9.899 25.115 1.00 98.50 388 GLU A N 1
ATOM 2715 C CA . GLU A 1 388 ? -6.261 -9.516 26.011 1.00 98.50 388 GLU A CA 1
ATOM 2716 C C . GLU A 1 388 ? -6.560 -8.208 26.748 1.00 98.50 388 GLU A C 1
ATOM 2718 O O . GLU A 1 388 ? -7.497 -7.472 26.412 1.00 98.50 388 GLU A O 1
ATOM 2723 N N . ALA A 1 389 ? -5.770 -7.941 27.789 1.00 98.38 389 ALA A N 1
ATOM 2724 C CA . ALA A 1 389 ? -5.831 -6.698 28.545 1.00 98.38 389 ALA A CA 1
ATOM 2725 C C . ALA A 1 389 ? -5.339 -5.506 27.710 1.00 98.38 389 ALA A C 1
ATOM 2727 O O . ALA A 1 389 ? -4.278 -5.553 27.091 1.00 98.38 389 ALA A O 1
ATOM 2728 N N . ASN A 1 390 ? -6.083 -4.403 27.765 1.00 98.75 390 ASN A N 1
ATOM 2729 C CA . ASN A 1 390 ? -5.758 -3.142 27.111 1.00 98.75 390 ASN A CA 1
ATOM 2730 C C . ASN A 1 390 ? -5.541 -2.033 28.147 1.00 98.75 390 ASN A C 1
ATOM 2732 O O . ASN A 1 390 ? -6.161 -2.032 29.212 1.00 98.75 390 ASN A O 1
ATOM 2736 N N . THR A 1 391 ? -4.667 -1.072 27.839 1.00 98.50 391 THR A N 1
ATOM 2737 C CA . THR A 1 391 ? -4.189 -0.065 28.810 1.00 98.50 391 THR A CA 1
ATOM 2738 C C . THR A 1 391 ? -4.456 1.381 28.398 1.00 98.50 391 THR A C 1
ATOM 2740 O O . THR A 1 391 ? -4.040 2.301 29.104 1.00 98.50 391 THR A O 1
ATOM 2743 N N . TYR A 1 392 ? -5.171 1.613 27.294 1.00 98.69 392 TYR A N 1
ATOM 2744 C CA . TYR A 1 392 ? -5.625 2.959 26.941 1.00 98.69 392 TYR A CA 1
ATOM 2745 C C . TYR A 1 392 ? -6.554 3.532 28.022 1.00 98.69 392 TYR A C 1
ATOM 2747 O O . TYR A 1 392 ? -7.307 2.802 28.680 1.00 98.69 392 TYR A O 1
ATOM 2755 N N . THR A 1 393 ? -6.476 4.845 28.239 1.00 98.31 393 THR A N 1
ATOM 2756 C CA . THR A 1 393 ? -7.152 5.488 29.383 1.00 98.31 393 THR A CA 1
ATOM 2757 C C . THR A 1 393 ? -8.446 6.212 29.023 1.00 98.31 393 THR A C 1
ATOM 2759 O O . THR A 1 393 ? -9.244 6.530 29.907 1.00 98.31 393 THR A O 1
ATOM 2762 N N . GLY A 1 394 ? -8.693 6.454 27.734 1.00 98.31 394 GLY A N 1
ATOM 2763 C CA . GLY A 1 394 ? -9.971 6.957 27.243 1.00 98.31 394 GLY A CA 1
ATOM 2764 C C . GLY A 1 394 ? -11.067 5.888 27.247 1.00 98.31 394 GLY A C 1
ATOM 2765 O O . GLY A 1 394 ? -10.847 4.718 27.557 1.00 98.31 394 GLY A O 1
ATOM 2766 N N . GLY A 1 395 ? -12.292 6.311 26.931 1.00 98.12 395 GLY A N 1
ATOM 2767 C CA . GLY A 1 395 ? -13.463 5.433 26.951 1.00 98.12 395 GLY A CA 1
ATOM 2768 C C . GLY A 1 395 ? -13.554 4.468 25.765 1.00 98.12 395 GLY A C 1
ATOM 2769 O O . GLY A 1 395 ? -12.881 4.627 24.744 1.00 98.12 395 GLY A O 1
ATOM 2770 N N . THR A 1 396 ? -14.456 3.498 25.890 1.00 98.88 396 THR A N 1
ATOM 2771 C CA . THR A 1 396 ? -14.866 2.603 24.800 1.00 98.88 396 THR A CA 1
ATOM 2772 C C . THR A 1 396 ? -16.325 2.860 24.444 1.00 98.88 396 THR A C 1
ATOM 2774 O O . THR A 1 396 ? -17.190 2.823 25.316 1.00 98.88 396 THR A O 1
ATOM 2777 N N . ILE A 1 397 ? -16.619 3.103 23.168 1.00 98.81 397 ILE A N 1
ATOM 2778 C CA . ILE A 1 397 ? -17.982 3.341 22.680 1.00 98.81 397 ILE A CA 1
ATOM 2779 C C . ILE A 1 397 ? -18.385 2.224 21.719 1.00 98.81 397 ILE A C 1
ATOM 2781 O O . ILE A 1 397 ? -17.660 1.914 20.774 1.00 98.81 397 ILE A O 1
ATOM 2785 N N . LEU A 1 398 ? -19.555 1.634 21.937 1.00 98.81 398 LEU A N 1
ATOM 2786 C CA . LEU A 1 398 ? -20.186 0.711 21.001 1.00 98.81 398 LEU A CA 1
ATOM 2787 C C . LEU A 1 398 ? -21.363 1.415 20.319 1.00 98.81 398 LEU A C 1
ATOM 2789 O O . LEU A 1 398 ? -22.377 1.701 20.955 1.00 98.81 398 LEU A O 1
ATOM 2793 N N . GLU A 1 399 ? -21.201 1.705 19.030 1.00 98.50 399 GLU A N 1
ATOM 2794 C CA . GLU A 1 399 ? -22.219 2.348 18.190 1.00 98.50 399 GLU A CA 1
ATOM 2795 C C . GLU A 1 399 ? -23.042 1.334 17.389 1.00 98.50 399 GLU A C 1
ATOM 2797 O O . GLU A 1 399 ? -24.193 1.603 17.060 1.00 98.50 399 GLU A O 1
ATOM 2802 N N . ALA A 1 400 ? -22.471 0.175 17.042 1.00 98.31 400 ALA A N 1
ATOM 2803 C CA . ALA A 1 400 ? -23.167 -0.887 16.314 1.00 98.31 400 ALA A CA 1
ATOM 2804 C C . ALA A 1 400 ? -22.427 -2.237 16.385 1.00 98.31 400 ALA A C 1
ATOM 2806 O O . ALA A 1 400 ? -21.238 -2.311 16.711 1.00 98.31 400 ALA A O 1
ATOM 2807 N N . GLY A 1 401 ? -23.138 -3.310 16.018 1.00 98.06 401 GLY A N 1
ATOM 2808 C CA . GLY A 1 401 ? -22.589 -4.666 15.927 1.00 98.06 401 GLY A CA 1
ATOM 2809 C C . GLY A 1 401 ? -22.383 -5.311 17.293 1.00 98.06 401 GLY A C 1
ATOM 2810 O O . GLY A 1 401 ? -23.165 -5.071 18.214 1.00 98.06 401 GLY A O 1
ATOM 2811 N N . THR A 1 402 ? -21.344 -6.134 17.418 1.00 98.25 402 THR A N 1
ATOM 2812 C CA . THR A 1 402 ? -21.004 -6.829 18.668 1.00 98.25 402 THR A CA 1
ATOM 2813 C C . THR A 1 402 ? -19.585 -6.475 19.109 1.00 98.25 402 THR A C 1
ATOM 2815 O O . THR A 1 402 ? -18.658 -6.492 18.299 1.00 98.25 402 THR A O 1
ATOM 2818 N N . LEU A 1 403 ? -19.411 -6.181 20.397 1.00 98.69 403 LEU A N 1
ATOM 2819 C CA . LEU A 1 403 ? -18.113 -6.139 21.068 1.00 98.69 403 LEU A CA 1
ATOM 2820 C C . LEU A 1 403 ? -18.084 -7.253 22.117 1.00 98.69 403 LEU A C 1
ATOM 2822 O O . LEU A 1 403 ? -18.856 -7.212 23.077 1.00 98.69 403 LEU A O 1
ATOM 2826 N N . LEU A 1 404 ? -17.214 -8.246 21.932 1.00 98.56 404 LEU A N 1
ATOM 2827 C CA . LEU A 1 404 ? -16.990 -9.307 22.910 1.00 98.56 404 LEU A CA 1
ATOM 2828 C C . LEU A 1 404 ? -15.738 -9.013 23.736 1.00 98.56 404 LEU A C 1
ATOM 2830 O O . LEU A 1 404 ? -14.643 -8.867 23.198 1.00 98.56 404 LEU A O 1
ATOM 2834 N N . VAL A 1 405 ? -15.913 -8.968 25.052 1.00 98.56 405 VAL A N 1
ATOM 2835 C CA . VAL A 1 405 ? -14.845 -8.826 26.044 1.00 98.56 405 VAL A CA 1
ATOM 2836 C C . VAL A 1 405 ? -14.503 -10.219 26.561 1.00 98.56 405 VAL A C 1
ATOM 2838 O O . VAL A 1 405 ? -15.330 -10.852 27.216 1.00 98.56 405 VAL A O 1
ATOM 2841 N N . LYS A 1 406 ? -13.312 -10.726 26.239 1.00 97.94 406 LYS A N 1
ATOM 2842 C CA . LYS A 1 406 ? -12.891 -12.111 26.526 1.00 97.94 406 LYS A CA 1
ATOM 2843 C C . LYS A 1 406 ? -11.527 -12.211 27.217 1.00 97.94 406 LYS A C 1
ATOM 2845 O O . LYS A 1 406 ? -10.957 -13.291 27.262 1.00 97.94 406 LYS A O 1
ATOM 2850 N N . ASN A 1 407 ? -11.007 -11.104 27.739 1.00 98.12 407 ASN A N 1
ATOM 2851 C CA . ASN A 1 407 ? -9.758 -11.092 28.494 1.00 98.12 407 ASN A CA 1
ATOM 2852 C C . ASN A 1 407 ? -9.848 -11.896 29.799 1.00 98.12 407 ASN A C 1
ATOM 2854 O O . ASN A 1 407 ? -10.864 -11.862 30.496 1.00 98.12 407 ASN A O 1
ATOM 2858 N N . GLU A 1 408 ? -8.754 -12.565 30.161 1.00 96.81 408 GLU A N 1
ATOM 2859 C CA . GLU A 1 408 ? -8.648 -13.319 31.419 1.00 96.81 408 GLU A CA 1
ATOM 2860 C C . GLU A 1 408 ? -8.179 -12.431 32.590 1.00 96.81 408 GLU A C 1
ATOM 2862 O O . GLU A 1 408 ? -8.644 -12.560 33.736 1.00 96.81 408 GLU A O 1
ATOM 2867 N N . THR A 1 409 ? -7.288 -11.478 32.306 1.00 96.00 409 THR A N 1
ATOM 2868 C CA . THR A 1 409 ? -6.690 -10.548 33.276 1.00 96.00 409 THR A CA 1
ATOM 2869 C C . THR A 1 409 ? -7.018 -9.095 32.947 1.00 96.00 409 THR A C 1
ATOM 2871 O O . THR A 1 409 ? -7.229 -8.743 31.790 1.00 96.00 409 THR A O 1
ATOM 2874 N N . ASP A 1 410 ? -7.066 -8.251 33.979 1.00 97.19 410 ASP A N 1
ATOM 2875 C CA . ASP A 1 410 ? -7.305 -6.803 33.890 1.00 97.19 410 ASP A CA 1
ATOM 2876 C C . ASP A 1 410 ? -8.529 -6.419 33.042 1.00 97.19 410 ASP A C 1
ATOM 2878 O O . ASP A 1 410 ? -9.595 -6.983 33.259 1.00 97.19 410 ASP A O 1
ATOM 2882 N N . SER A 1 411 ? -8.441 -5.451 32.127 1.00 98.25 411 SER A N 1
ATOM 2883 C CA . SER A 1 411 ? -9.594 -4.935 31.372 1.00 98.25 411 SER A CA 1
ATOM 2884 C C . SER A 1 411 ? -9.367 -5.027 29.870 1.00 98.25 411 SER A C 1
ATOM 2886 O O . SER A 1 411 ? -8.397 -4.455 29.380 1.00 98.25 411 SER A O 1
ATOM 2888 N N . ALA A 1 412 ? -10.274 -5.650 29.106 1.00 98.38 412 ALA A N 1
ATOM 2889 C CA . ALA A 1 412 ? -10.156 -5.616 27.640 1.00 98.38 412 ALA A CA 1
ATOM 2890 C C . ALA A 1 412 ? -10.511 -4.243 27.055 1.00 98.38 412 ALA A C 1
ATOM 2892 O O . ALA A 1 412 ? -10.194 -3.974 25.905 1.00 98.38 412 ALA A O 1
ATOM 2893 N N . THR A 1 413 ? -11.190 -3.371 27.802 1.00 98.62 413 THR A N 1
ATOM 2894 C CA . THR A 1 413 ? -11.701 -2.091 27.283 1.00 98.62 413 THR A CA 1
ATOM 2895 C C . THR A 1 413 ? -10.968 -0.877 27.855 1.00 98.62 413 THR A C 1
ATOM 2897 O O . THR A 1 413 ? -11.539 0.215 27.899 1.00 98.62 413 THR A O 1
ATOM 2900 N N . GLY A 1 414 ? -9.736 -1.064 28.340 1.00 98.44 414 GLY A N 1
ATOM 2901 C CA . GLY A 1 414 ? -8.970 -0.007 29.001 1.00 98.44 414 GLY A CA 1
ATOM 2902 C C . GLY A 1 414 ? -9.529 0.36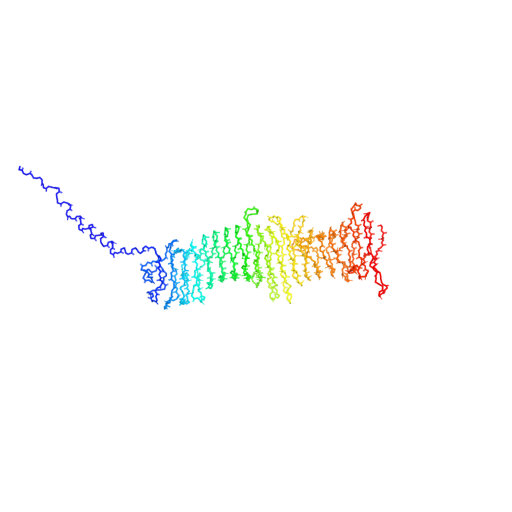0 30.378 1.00 98.44 414 GLY A C 1
ATOM 2903 O O . GLY A 1 414 ? -10.336 -0.374 30.961 1.00 98.44 414 GLY A O 1
ATOM 2904 N N . SER A 1 415 ? -9.086 1.498 30.916 1.00 98.19 415 SER A N 1
ATOM 2905 C CA . SER A 1 415 ? -9.534 2.001 32.228 1.00 98.19 415 SER A CA 1
ATOM 2906 C C . SER A 1 415 ? -10.690 3.007 32.151 1.00 98.19 415 SER A C 1
ATOM 2908 O O . SER A 1 415 ? -11.353 3.254 33.161 1.00 98.19 415 SER A O 1
ATOM 2910 N N . GLY A 1 416 ? -10.956 3.573 30.970 1.00 98.25 416 GLY A N 1
ATOM 2911 C CA . GLY A 1 416 ? -12.045 4.520 30.750 1.00 98.25 416 GLY A CA 1
ATOM 2912 C C . GLY A 1 416 ? -13.432 3.870 30.727 1.00 98.25 416 GLY A C 1
ATOM 2913 O O . GLY A 1 416 ? -13.581 2.653 30.632 1.00 98.25 416 GLY A O 1
ATOM 2914 N N . ALA A 1 417 ? -14.474 4.700 30.810 1.00 98.69 417 ALA A N 1
ATOM 2915 C CA . ALA A 1 417 ? -15.864 4.241 30.807 1.00 98.69 417 ALA A CA 1
ATOM 2916 C C . ALA A 1 417 ? -16.255 3.542 29.491 1.00 98.69 417 ALA A C 1
ATOM 2918 O O . ALA A 1 417 ? -15.766 3.897 28.415 1.00 98.69 417 ALA A O 1
ATOM 2919 N N . VAL A 1 418 ? -17.188 2.593 29.576 1.00 98.94 418 VAL A N 1
ATOM 2920 C CA . VAL A 1 418 ? -17.778 1.903 28.425 1.00 98.94 418 VAL A CA 1
ATOM 2921 C C . VAL A 1 418 ? -19.209 2.388 28.212 1.00 98.94 418 VAL A C 1
ATOM 2923 O O . VAL A 1 418 ? -20.054 2.264 29.099 1.00 98.94 418 VAL A O 1
ATOM 2926 N N . GLN A 1 419 ? -19.495 2.907 27.021 1.00 98.81 419 GLN A N 1
ATOM 2927 C CA . GLN A 1 419 ? -20.818 3.379 26.617 1.00 98.81 419 GLN A CA 1
ATOM 2928 C C . GLN A 1 419 ? -21.351 2.522 25.463 1.00 98.81 419 GLN A C 1
ATOM 2930 O O . GLN A 1 419 ? -20.743 2.458 24.396 1.00 98.81 419 GLN A O 1
ATOM 2935 N N . VAL A 1 420 ? -22.514 1.898 25.650 1.00 98.81 420 VAL A N 1
ATOM 2936 C CA . VAL A 1 420 ? -23.211 1.144 24.598 1.00 98.81 420 VAL A CA 1
ATOM 2937 C C . VAL A 1 420 ? -24.366 1.983 24.066 1.00 98.81 420 VAL A C 1
ATOM 2939 O O . VAL A 1 420 ? -25.444 2.014 24.660 1.00 98.81 420 VAL A O 1
ATOM 2942 N N . ASN A 1 421 ? -24.149 2.665 22.944 1.00 98.31 421 ASN A N 1
ATOM 2943 C CA . ASN A 1 421 ? -25.177 3.471 22.284 1.00 98.31 421 ASN A CA 1
ATOM 2944 C C . ASN A 1 421 ? -26.163 2.590 21.511 1.00 98.31 421 ASN A C 1
ATOM 2946 O O . ASN A 1 421 ? -27.376 2.769 21.632 1.00 98.31 421 ASN A O 1
ATOM 2950 N N . ALA A 1 422 ? -25.645 1.604 20.777 1.00 97.81 422 ALA A N 1
ATOM 2951 C CA . ALA A 1 422 ? -26.408 0.538 20.135 1.00 97.81 422 ALA A CA 1
ATOM 2952 C C . ALA A 1 422 ? -25.504 -0.681 19.878 1.00 97.81 422 ALA A C 1
ATOM 2954 O O . ALA A 1 422 ? -24.292 -0.605 20.035 1.00 97.81 422 ALA A O 1
ATOM 2955 N N . GLY A 1 423 ? -26.083 -1.824 19.508 1.00 97.62 423 GLY A N 1
ATOM 2956 C CA . GLY A 1 423 ? -25.357 -3.087 19.368 1.00 97.62 423 GLY A CA 1
ATOM 2957 C C . GLY A 1 423 ? -25.293 -3.892 20.669 1.00 97.62 423 GLY A C 1
ATOM 2958 O O . GLY A 1 423 ? -26.022 -3.622 21.623 1.00 97.62 423 GLY A O 1
ATOM 2959 N N . THR A 1 424 ? -24.459 -4.931 20.686 1.00 98.00 424 THR A N 1
ATOM 2960 C CA . THR A 1 424 ? -24.337 -5.882 21.799 1.00 98.00 424 THR A CA 1
ATOM 2961 C C . THR A 1 424 ? -22.947 -5.839 22.420 1.00 98.00 424 THR A C 1
ATOM 2963 O O . THR A 1 424 ? -21.966 -6.192 21.770 1.00 98.00 424 THR A O 1
ATOM 2966 N N . LEU A 1 425 ? -22.869 -5.467 23.696 1.00 98.56 425 LEU A N 1
ATOM 2967 C CA . LEU A 1 425 ? -21.704 -5.739 24.535 1.00 98.56 425 LEU A CA 1
ATOM 2968 C C . LEU A 1 425 ? -21.873 -7.128 25.160 1.00 98.56 425 LEU A C 1
ATOM 2970 O O . LEU A 1 425 ? -22.900 -7.397 25.786 1.00 98.56 425 LEU A O 1
ATOM 2974 N N . GLY A 1 426 ? -20.895 -8.010 24.986 1.00 97.81 426 GLY A N 1
ATOM 2975 C CA . GLY A 1 426 ? -20.946 -9.376 25.507 1.00 97.81 426 GLY A CA 1
ATOM 2976 C C . GLY A 1 426 ? -19.578 -9.927 25.888 1.00 97.81 426 GLY A C 1
ATOM 2977 O O . GLY A 1 426 ? -18.612 -9.178 26.031 1.00 97.81 426 GLY A O 1
ATOM 2978 N N . GLY A 1 427 ? -19.500 -11.248 26.036 1.00 97.88 427 GLY A N 1
ATOM 2979 C CA . GLY A 1 427 ? -18.289 -11.972 26.417 1.00 97.88 427 GLY A CA 1
ATOM 2980 C C . GLY A 1 427 ? -18.253 -12.379 27.892 1.00 97.88 427 GLY A C 1
ATOM 2981 O O . GLY A 1 427 ? -19.244 -12.259 28.618 1.00 97.88 427 GLY A O 1
ATOM 2982 N N . THR A 1 428 ? -17.112 -12.921 28.308 1.00 97.44 428 THR A N 1
ATOM 2983 C CA . THR A 1 428 ? -16.881 -13.532 29.630 1.00 97.44 428 THR A CA 1
ATOM 2984 C C . THR A 1 428 ? -15.721 -12.894 30.396 1.00 97.44 428 THR A C 1
ATOM 2986 O O . THR A 1 428 ? -15.263 -13.431 31.402 1.00 97.44 428 THR A O 1
ATOM 2989 N N . GLY A 1 429 ? -15.185 -11.792 29.876 1.00 98.06 429 GLY A N 1
ATOM 2990 C CA . GLY A 1 429 ? -14.005 -11.135 30.417 1.00 98.06 429 GLY A CA 1
ATOM 2991 C C . GLY A 1 429 ? -14.319 -10.101 31.494 1.00 98.06 429 GLY A C 1
ATOM 2992 O O . GLY A 1 429 ? -15.358 -10.126 32.165 1.00 98.06 429 GLY A O 1
ATOM 2993 N N . LYS A 1 430 ? -13.384 -9.169 31.654 1.00 98.50 430 LYS A N 1
ATOM 2994 C CA . LYS A 1 430 ? -13.384 -8.127 32.680 1.00 98.50 430 LYS A CA 1
ATOM 2995 C C . LYS A 1 430 ? -13.322 -6.736 32.048 1.00 98.50 430 LYS A C 1
ATOM 2997 O O . LYS A 1 430 ? -12.607 -6.504 31.074 1.00 98.50 430 LYS A O 1
ATOM 3002 N N . ILE A 1 431 ? -14.058 -5.805 32.644 1.00 98.75 431 ILE A N 1
ATOM 3003 C CA . ILE A 1 431 ? -14.135 -4.391 32.276 1.00 98.75 431 ILE A CA 1
ATOM 3004 C C . ILE A 1 431 ? -13.854 -3.571 33.535 1.00 98.75 431 ILE A C 1
ATOM 3006 O O . ILE A 1 431 ? -14.599 -3.681 34.504 1.00 98.75 431 ILE A O 1
ATOM 3010 N N . ALA A 1 432 ? -12.809 -2.742 33.532 1.00 98.44 432 ALA A N 1
ATOM 3011 C CA . ALA A 1 432 ? -12.478 -1.888 34.682 1.00 98.44 432 ALA A CA 1
ATOM 3012 C C . ALA A 1 432 ? -13.323 -0.601 34.748 1.00 98.44 432 ALA A C 1
ATOM 3014 O O . ALA A 1 432 ? -13.621 -0.089 35.831 1.00 98.44 432 ALA A O 1
ATOM 3015 N N . GLY A 1 433 ? -13.698 -0.056 33.589 1.00 98.31 433 GLY A N 1
ATOM 3016 C CA . GLY A 1 433 ? -14.496 1.162 33.493 1.00 98.31 433 GLY A CA 1
ATOM 3017 C C . GLY A 1 433 ? -15.946 0.978 33.943 1.00 98.31 433 GLY A C 1
ATOM 3018 O O . GLY A 1 433 ? -16.505 -0.116 33.882 1.00 98.31 433 GLY A O 1
ATOM 3019 N N . ALA A 1 434 ? -16.591 2.074 34.346 1.00 98.50 434 ALA A N 1
ATOM 3020 C CA . ALA A 1 434 ? -18.041 2.087 34.523 1.00 98.50 434 ALA A CA 1
ATOM 3021 C C . ALA A 1 434 ? -18.730 1.764 33.188 1.00 98.50 434 ALA A C 1
ATOM 3023 O O . ALA A 1 434 ? -18.316 2.282 32.147 1.00 98.50 434 ALA A O 1
ATOM 3024 N N . VAL A 1 435 ? -19.786 0.950 33.213 1.00 98.88 435 VAL A N 1
ATOM 3025 C CA . VAL A 1 435 ? -20.531 0.560 32.008 1.00 98.88 435 VAL A CA 1
ATOM 3026 C C . VAL A 1 435 ? -21.899 1.217 32.004 1.00 98.88 435 VAL A C 1
ATOM 3028 O O . VAL A 1 435 ? -22.650 1.087 32.965 1.00 98.88 435 VAL A O 1
ATOM 3031 N N . THR A 1 436 ? -22.247 1.879 30.905 1.00 98.75 436 THR A N 1
ATOM 3032 C CA . THR A 1 436 ? -23.590 2.412 30.659 1.00 98.75 436 THR A CA 1
ATOM 3033 C C . THR A 1 436 ? -24.175 1.780 29.403 1.00 98.75 436 THR A C 1
ATOM 3035 O O . THR A 1 436 ? -23.564 1.810 28.332 1.00 98.75 436 THR A O 1
ATOM 3038 N N . VAL A 1 437 ? -25.370 1.202 29.528 1.00 98.75 437 VAL A N 1
ATOM 3039 C CA . VAL A 1 437 ? -26.091 0.562 28.424 1.00 98.75 437 VAL A CA 1
ATOM 3040 C C . VAL A 1 437 ? -27.278 1.427 28.023 1.00 98.75 437 VAL A C 1
ATOM 3042 O O . VAL A 1 437 ? -28.164 1.701 28.833 1.00 98.75 437 VAL A O 1
ATOM 3045 N N . GLY A 1 438 ? -27.314 1.819 26.752 1.00 98.19 438 GLY A N 1
ATOM 3046 C CA . GLY A 1 438 ? -28.355 2.653 26.161 1.00 98.19 438 GLY A CA 1
ATOM 3047 C C . GLY A 1 438 ? -28.079 4.151 26.271 1.00 98.19 438 GLY A C 1
ATOM 3048 O O . GLY A 1 438 ? -27.316 4.622 27.114 1.00 98.19 438 GLY A O 1
ATOM 3049 N N . THR A 1 439 ? -28.754 4.913 25.411 1.00 96.94 439 THR A N 1
ATOM 3050 C CA . THR A 1 439 ? -28.729 6.388 25.383 1.00 96.94 439 THR A CA 1
ATOM 3051 C C . THR A 1 439 ? -29.881 7.017 26.169 1.00 96.94 439 THR A C 1
ATOM 3053 O O . THR A 1 439 ? -29.944 8.233 26.315 1.00 96.94 439 THR A O 1
ATOM 3056 N N . GLY A 1 440 ? -30.832 6.200 26.633 1.00 95.88 440 GLY A N 1
ATOM 3057 C CA . GLY A 1 440 ? -32.074 6.650 27.261 1.00 95.88 440 GLY A CA 1
ATOM 3058 C C . GLY A 1 440 ? -33.196 6.990 26.275 1.00 95.88 440 GLY A C 1
ATOM 3059 O O . GLY A 1 440 ? -34.333 7.183 26.703 1.00 95.88 440 GLY A O 1
ATOM 3060 N N . ILE A 1 441 ? -32.905 7.037 24.970 1.00 93.31 441 ILE A N 1
ATOM 3061 C CA . ILE A 1 441 ? -33.848 7.503 23.941 1.00 93.31 441 ILE A CA 1
ATOM 3062 C C . ILE A 1 441 ? -34.213 6.379 22.963 1.00 93.31 441 ILE A C 1
ATOM 3064 O O . ILE A 1 441 ? -35.390 6.157 22.688 1.00 93.31 441 ILE A O 1
ATOM 3068 N N . SER A 1 442 ? -33.222 5.663 22.433 1.00 92.12 442 SER A N 1
ATOM 3069 C CA . SER A 1 442 ? -33.404 4.676 21.362 1.00 92.12 442 SER A CA 1
ATOM 3070 C C . SER A 1 442 ? -33.251 3.239 21.857 1.00 92.12 442 SER A C 1
ATOM 3072 O O . SER A 1 442 ? -32.337 2.938 22.624 1.00 92.12 442 SER A O 1
ATOM 3074 N N . ILE A 1 443 ? -34.099 2.333 21.356 1.00 93.81 443 ILE A N 1
ATOM 3075 C CA . ILE A 1 443 ? -33.866 0.887 21.486 1.00 93.81 443 ILE A CA 1
ATOM 3076 C C . ILE A 1 443 ? -32.645 0.470 20.659 1.00 93.81 443 ILE A C 1
ATOM 3078 O O . ILE A 1 443 ? -32.341 1.089 19.640 1.00 93.81 443 ILE A O 1
ATOM 3082 N N . GLY A 1 444 ? -31.988 -0.618 21.060 1.00 95.00 444 GLY A N 1
ATOM 3083 C CA . GLY A 1 444 ? -30.913 -1.236 20.274 1.00 95.00 444 GLY A CA 1
ATOM 3084 C C . GLY A 1 444 ? -29.598 -1.438 21.019 1.00 95.00 444 GLY A C 1
ATOM 3085 O O . GLY A 1 444 ? -28.701 -2.053 20.454 1.00 95.00 444 GLY A O 1
ATOM 3086 N N . ALA A 1 445 ? -29.483 -0.967 22.263 1.00 98.31 445 ALA A N 1
ATOM 3087 C CA . ALA A 1 445 ? -28.350 -1.254 23.137 1.00 98.31 445 ALA A CA 1
ATOM 3088 C C . ALA A 1 445 ? -28.610 -2.512 23.976 1.00 98.31 445 ALA A C 1
ATOM 3090 O O . ALA A 1 445 ? -29.579 -2.578 24.741 1.00 98.31 445 ALA A O 1
ATOM 3091 N N . PHE A 1 446 ? -27.729 -3.499 23.845 1.00 97.81 446 PHE A N 1
ATOM 3092 C CA . PHE A 1 446 ? -27.843 -4.795 24.500 1.00 97.81 446 PHE A CA 1
ATOM 3093 C C . PHE A 1 446 ? -26.606 -5.098 25.346 1.00 97.81 446 PHE A C 1
ATOM 3095 O O . PHE A 1 446 ? -25.476 -4.924 24.891 1.00 97.81 446 PHE A O 1
ATOM 3102 N N . LEU A 1 447 ? -26.830 -5.637 26.544 1.00 98.06 447 LEU A N 1
ATOM 3103 C CA . LEU A 1 447 ? -25.816 -6.350 27.319 1.00 98.06 447 LEU A CA 1
ATOM 3104 C C . LEU A 1 447 ? -26.135 -7.845 27.270 1.00 98.06 447 LEU A C 1
ATOM 3106 O O . LEU A 1 447 ? -27.239 -8.236 27.641 1.00 98.06 447 LEU A O 1
ATOM 3110 N N . SER A 1 448 ? -25.201 -8.669 26.802 1.00 96.88 448 SER A N 1
ATOM 3111 C CA . SER A 1 448 ? -25.389 -10.113 26.616 1.00 96.88 448 SER A CA 1
ATOM 3112 C C . SER A 1 448 ? -24.159 -10.887 27.104 1.00 96.88 448 SER A C 1
ATOM 3114 O O . SER A 1 448 ? -23.309 -11.237 26.286 1.00 96.88 448 SER A O 1
ATOM 3116 N N . PRO A 1 449 ? -24.027 -11.147 28.417 1.00 97.19 449 PRO A N 1
ATOM 3117 C CA . PRO A 1 449 ? -22.892 -11.897 28.958 1.00 97.19 449 PRO A CA 1
ATOM 3118 C C . PRO A 1 449 ? -22.843 -13.325 28.421 1.00 97.19 449 PRO A C 1
ATOM 3120 O O . PRO A 1 449 ? -23.887 -13.963 28.253 1.00 97.19 449 PRO A O 1
ATOM 3123 N N . GLY A 1 450 ? -21.635 -13.835 28.202 1.00 94.19 450 GLY A N 1
ATOM 3124 C CA . GLY A 1 450 ? -21.400 -15.083 27.478 1.00 94.19 450 GLY A CA 1
ATOM 3125 C C . GLY A 1 450 ? -20.909 -14.854 26.048 1.00 94.19 450 GLY A C 1
ATOM 3126 O O . GLY A 1 450 ? -20.896 -13.731 25.539 1.00 94.19 450 GLY A O 1
ATOM 3127 N N . ASN A 1 451 ? -20.470 -15.933 25.404 1.00 84.38 451 ASN A N 1
ATOM 3128 C CA . ASN A 1 451 ? -19.856 -15.890 24.074 1.00 84.38 451 ASN A CA 1
ATOM 3129 C C . ASN A 1 451 ? -20.885 -15.819 22.941 1.00 84.38 451 ASN A C 1
ATOM 3131 O O . ASN A 1 451 ? -20.565 -15.369 21.844 1.00 84.38 451 ASN A O 1
ATOM 3135 N N . SER A 1 452 ? -22.115 -16.266 23.188 1.00 81.62 452 SER A N 1
ATOM 3136 C CA . SER A 1 452 ? -23.207 -16.216 22.219 1.00 81.62 452 SER A CA 1
ATOM 3137 C C . SER A 1 452 ? -24.561 -16.302 22.923 1.00 81.62 452 SER A C 1
ATOM 3139 O O . SER A 1 452 ? -24.642 -16.532 24.129 1.00 81.62 452 SER A O 1
ATOM 3141 N N . ALA A 1 453 ? -25.652 -16.183 22.161 1.00 77.69 453 ALA A N 1
ATOM 3142 C CA . ALA A 1 453 ? -27.008 -16.379 22.682 1.00 77.69 453 ALA A CA 1
ATOM 3143 C C . ALA A 1 453 ? -27.262 -17.798 23.241 1.00 77.69 453 ALA A C 1
ATOM 3145 O O . ALA A 1 453 ? -28.267 -18.014 23.917 1.00 77.69 453 ALA A O 1
ATOM 3146 N N . THR A 1 454 ? -26.377 -18.756 22.951 1.00 83.06 454 THR A N 1
ATOM 3147 C CA . THR A 1 454 ? -26.479 -20.159 23.379 1.00 83.06 454 THR A CA 1
ATOM 3148 C C . THR A 1 454 ? -25.343 -20.598 24.299 1.00 83.06 454 THR A C 1
ATOM 3150 O O . THR A 1 454 ? -25.337 -21.742 24.734 1.00 83.06 454 THR A O 1
ATOM 3153 N N . GLU A 1 455 ? -24.389 -19.716 24.597 1.00 90.31 455 GLU A N 1
ATOM 3154 C CA . GLU A 1 455 ? -23.213 -20.023 25.412 1.00 90.31 455 GLU A CA 1
ATOM 3155 C C . GLU A 1 455 ? -23.125 -19.011 26.564 1.00 90.31 455 GLU A C 1
ATOM 3157 O O . GLU A 1 455 ? -22.480 -17.964 26.419 1.00 90.31 455 GLU A O 1
ATOM 3162 N N . PRO A 1 456 ? -23.843 -19.265 27.678 1.00 93.06 456 PRO A N 1
ATOM 3163 C CA . PRO A 1 456 ? -23.843 -18.371 28.828 1.00 93.06 456 PRO A CA 1
ATOM 3164 C C . PRO A 1 456 ? -22.456 -18.274 29.464 1.00 93.06 456 PRO A C 1
ATOM 3166 O O . PRO A 1 456 ? -21.663 -19.211 29.437 1.00 93.06 456 PRO A O 1
ATOM 3169 N N . GLY A 1 457 ? -22.188 -17.138 30.099 1.00 95.12 457 GLY A N 1
ATOM 3170 C CA . GLY A 1 457 ? -20.982 -16.929 30.888 1.00 95.12 457 GLY A CA 1
ATOM 3171 C C . GLY A 1 457 ? -21.082 -15.683 31.757 1.00 95.12 457 GLY A C 1
ATOM 3172 O O . GLY A 1 457 ? -22.091 -14.971 31.727 1.00 95.12 457 GLY A O 1
ATOM 3173 N N . THR A 1 458 ? -20.038 -15.435 32.545 1.00 96.31 458 THR A N 1
ATOM 3174 C CA . THR A 1 458 ? -19.973 -14.301 33.472 1.00 96.31 458 THR A CA 1
ATOM 3175 C C . THR A 1 458 ? -19.159 -13.167 32.869 1.00 96.31 458 THR A C 1
ATOM 3177 O O . THR A 1 458 ? -17.972 -13.339 32.630 1.00 96.31 458 THR A O 1
ATOM 3180 N N . LEU A 1 459 ? -19.770 -11.998 32.678 1.00 98.31 459 LEU A N 1
ATOM 3181 C CA . LEU A 1 459 ? -19.059 -10.752 32.378 1.00 98.31 459 LEU A CA 1
ATOM 3182 C C . LEU A 1 459 ? -18.824 -9.979 33.682 1.00 98.31 459 LEU A C 1
ATOM 3184 O O . LEU A 1 459 ? -19.746 -9.805 34.481 1.00 98.31 459 LEU A O 1
ATOM 3188 N N . THR A 1 460 ? -17.605 -9.500 33.914 1.00 98.50 460 THR A N 1
ATOM 3189 C CA . THR A 1 460 ? -17.246 -8.816 35.167 1.00 98.50 460 THR A CA 1
ATOM 3190 C C . THR A 1 460 ? -16.998 -7.329 34.936 1.00 98.50 460 THR A C 1
ATOM 3192 O O . THR A 1 460 ? -16.119 -6.959 34.167 1.00 98.50 460 THR A O 1
ATOM 3195 N N . ILE A 1 461 ? -17.741 -6.475 35.637 1.00 98.50 461 ILE A N 1
ATOM 3196 C CA . ILE A 1 461 ? -17.501 -5.033 35.750 1.00 98.50 461 ILE A CA 1
ATOM 3197 C C . ILE A 1 461 ? -16.735 -4.798 37.057 1.00 98.50 461 ILE A C 1
ATOM 3199 O O . ILE A 1 461 ? -17.314 -4.770 38.148 1.00 98.50 461 ILE A O 1
ATOM 3203 N N . ASP A 1 462 ? -15.414 -4.721 36.954 1.00 95.00 462 ASP A N 1
ATOM 3204 C CA . ASP A 1 462 ? -14.494 -4.856 38.079 1.00 95.00 462 ASP A CA 1
ATOM 3205 C C . ASP A 1 462 ? -14.526 -3.635 39.008 1.00 95.00 462 ASP A C 1
ATOM 3207 O O . ASP A 1 462 ? -14.114 -2.534 38.646 1.00 95.00 462 ASP A O 1
ATOM 3211 N N . ASN A 1 463 ? -15.056 -3.833 40.223 1.00 93.62 463 ASN A N 1
ATOM 3212 C CA . ASN A 1 463 ? -15.211 -2.809 41.266 1.00 93.62 463 ASN A CA 1
ATOM 3213 C C . ASN A 1 463 ? -15.870 -1.497 40.774 1.00 93.62 463 ASN A C 1
ATOM 3215 O O . ASN A 1 463 ? -15.643 -0.428 41.351 1.00 93.62 463 ASN A O 1
ATOM 3219 N N . ASN A 1 464 ? -16.721 -1.577 39.745 1.00 97.75 464 ASN A N 1
ATOM 3220 C CA . ASN A 1 464 ? -17.357 -0.419 39.116 1.00 97.75 464 ASN A CA 1
ATOM 3221 C C . ASN A 1 464 ? -18.870 -0.599 38.920 1.00 97.75 464 ASN A C 1
ATOM 3223 O O . ASN A 1 464 ? -19.441 -1.652 39.227 1.00 97.75 464 ASN A O 1
ATOM 3227 N N . THR A 1 465 ? -19.535 0.466 38.475 1.00 98.00 465 THR A N 1
ATOM 3228 C CA . THR A 1 465 ? -20.992 0.507 38.308 1.00 98.00 465 THR A CA 1
ATOM 3229 C C . THR A 1 465 ? -21.427 0.055 36.920 1.00 98.00 465 THR A C 1
ATOM 3231 O O . THR A 1 465 ? -20.780 0.372 35.920 1.00 98.00 465 THR A O 1
ATOM 3234 N N . LEU A 1 466 ? -22.572 -0.622 36.871 1.00 98.69 466 LEU A N 1
ATOM 3235 C CA . LEU A 1 466 ? -23.331 -0.899 35.660 1.00 98.69 466 LEU A CA 1
ATOM 3236 C C . LEU A 1 466 ? -24.631 -0.088 35.682 1.00 98.69 466 LEU A C 1
ATOM 3238 O O . LEU A 1 466 ? -25.445 -0.258 36.586 1.00 98.69 466 LEU A O 1
ATOM 3242 N N . THR A 1 467 ? -24.847 0.740 34.668 1.00 98.62 467 THR A N 1
ATOM 3243 C CA . THR A 1 467 ? -26.046 1.570 34.527 1.00 98.62 467 THR A CA 1
ATOM 3244 C C . THR A 1 467 ? -26.863 1.130 33.321 1.00 98.62 467 THR A C 1
ATOM 3246 O O . THR A 1 467 ? -26.334 1.045 32.208 1.00 98.62 467 THR A O 1
ATOM 3249 N N . PHE A 1 468 ? -28.161 0.904 33.514 1.00 98.38 468 PHE A N 1
ATOM 3250 C CA . PHE A 1 468 ? -29.109 0.686 32.420 1.00 98.38 468 PHE A CA 1
ATOM 3251 C C . PHE A 1 468 ? -29.966 1.934 32.218 1.00 98.38 468 PHE A C 1
ATOM 3253 O O . PHE A 1 468 ? -30.881 2.218 32.987 1.00 98.38 468 PHE A O 1
ATOM 3260 N N . ASN A 1 469 ? -29.714 2.664 31.132 1.00 97.94 469 ASN A N 1
ATOM 3261 C CA . ASN A 1 469 ? -30.606 3.746 30.730 1.00 97.94 469 ASN A CA 1
ATOM 3262 C C . ASN A 1 469 ? -31.927 3.180 30.183 1.00 97.94 469 ASN A C 1
ATOM 3264 O O . ASN A 1 469 ? -32.014 2.011 29.793 1.00 97.94 469 ASN A O 1
ATOM 3268 N N . SER A 1 470 ? -32.966 4.013 30.093 1.00 95.88 470 SER A N 1
ATOM 3269 C CA . SER A 1 470 ? -34.215 3.629 29.425 1.00 95.88 470 SER A CA 1
ATOM 3270 C C . SER A 1 470 ? -33.961 3.093 28.008 1.00 95.88 470 SER A C 1
ATOM 3272 O O . SER A 1 470 ? -33.036 3.524 27.319 1.00 95.88 470 SER A O 1
ATOM 3274 N N . ALA A 1 471 ? -34.794 2.138 27.580 1.00 94.25 471 ALA A N 1
ATOM 3275 C CA . ALA A 1 471 ? -34.708 1.447 26.285 1.00 94.25 471 ALA A CA 1
ATOM 3276 C C . ALA A 1 471 ? -33.468 0.545 26.065 1.00 94.25 471 ALA A C 1
ATOM 3278 O O . ALA A 1 471 ? -33.293 0.001 24.972 1.00 94.25 471 ALA A O 1
ATOM 3279 N N . SER A 1 472 ? -32.650 0.319 27.096 1.00 97.50 472 SER A N 1
ATOM 3280 C CA . SER A 1 472 ? -31.617 -0.724 27.096 1.00 97.50 472 SER A CA 1
ATOM 3281 C C . SER A 1 472 ? -32.200 -2.118 27.358 1.00 97.50 472 SER A C 1
ATOM 3283 O O . SER A 1 472 ? -33.340 -2.271 27.803 1.00 97.50 472 SER A O 1
ATOM 3285 N N . THR A 1 473 ? -31.448 -3.172 27.036 1.00 97.06 473 THR A N 1
ATOM 3286 C CA . THR A 1 473 ? -31.898 -4.559 27.225 1.00 97.06 473 THR A CA 1
ATOM 3287 C C . THR A 1 473 ? -30.774 -5.452 27.741 1.00 97.06 473 THR A C 1
ATOM 3289 O O . THR A 1 473 ? -29.686 -5.495 27.170 1.00 97.06 473 THR A O 1
ATOM 3292 N N . TYR A 1 474 ? -31.069 -6.233 28.780 1.00 96.56 474 TYR A N 1
ATOM 3293 C CA . TYR A 1 474 ? -30.235 -7.347 29.225 1.00 96.56 474 TYR A CA 1
ATOM 3294 C C . TYR A 1 474 ? -30.697 -8.650 28.559 1.00 96.56 474 TYR A C 1
ATOM 3296 O O . TYR A 1 474 ? -31.858 -9.040 28.693 1.00 96.56 474 TYR A O 1
ATOM 3304 N N . LYS A 1 475 ? -29.801 -9.329 27.838 1.00 94.62 475 LYS A N 1
ATOM 3305 C CA . LYS A 1 475 ? -30.033 -10.650 27.242 1.00 94.62 475 LYS A CA 1
ATOM 3306 C C . LYS A 1 475 ? -29.378 -11.714 28.115 1.00 94.62 475 LYS A C 1
ATOM 3308 O O . LYS A 1 475 ? -28.179 -11.671 28.364 1.00 94.62 475 LYS A O 1
ATOM 3313 N N . CYS A 1 476 ? -30.179 -12.682 28.548 1.00 91.62 476 CYS A N 1
ATOM 3314 C CA . CYS A 1 476 ? -29.722 -13.807 29.352 1.00 91.62 476 CYS A CA 1
ATOM 3315 C C . CYS A 1 476 ? -29.778 -15.092 28.518 1.00 91.62 476 CYS A C 1
ATOM 3317 O O . CYS A 1 476 ? -30.867 -15.503 28.111 1.00 91.62 476 CYS A O 1
ATOM 3319 N N . ALA A 1 477 ? -28.625 -15.710 28.257 1.00 91.94 477 ALA A N 1
ATOM 3320 C CA . ALA A 1 477 ? -28.552 -17.058 27.707 1.00 91.94 477 ALA A CA 1
ATOM 3321 C C . ALA A 1 477 ? -28.748 -18.082 28.833 1.00 91.94 477 ALA A C 1
ATOM 3323 O O . ALA A 1 477 ? -28.328 -17.866 29.971 1.00 91.94 477 ALA A O 1
ATOM 3324 N N . LEU A 1 478 ? -29.400 -19.198 28.510 1.00 91.62 478 LEU A N 1
ATOM 3325 C CA . LEU A 1 478 ? -29.654 -20.303 29.430 1.00 91.62 478 LEU A CA 1
ATOM 3326 C C . LEU A 1 478 ? -29.201 -21.595 28.762 1.00 91.62 478 LEU A C 1
ATOM 3328 O O . LEU A 1 478 ? -29.746 -21.972 27.723 1.00 91.62 478 LEU A O 1
ATOM 3332 N N . ASP A 1 479 ? -28.255 -22.294 29.377 1.00 89.56 479 ASP A N 1
ATOM 3333 C CA . ASP A 1 479 ? -27.845 -23.621 28.937 1.00 89.56 479 ASP A CA 1
ATOM 3334 C C . ASP A 1 479 ? -28.441 -24.675 29.872 1.00 89.56 479 ASP A C 1
ATOM 3336 O O . ASP A 1 479 ? -28.069 -24.815 31.037 1.00 89.56 479 ASP A O 1
ATOM 3340 N N . ARG A 1 480 ? -29.397 -25.441 29.341 1.00 90.81 480 ARG A N 1
ATOM 3341 C CA . ARG A 1 480 ? -30.089 -26.506 30.081 1.00 90.81 480 ARG A CA 1
ATOM 3342 C C . ARG A 1 480 ? -29.256 -27.777 30.219 1.00 90.81 480 ARG A C 1
ATOM 3344 O O . ARG A 1 480 ? -29.627 -28.630 31.019 1.00 90.81 480 ARG A O 1
ATOM 3351 N N . THR A 1 481 ? -28.193 -27.922 29.431 1.00 90.62 481 THR A N 1
ATOM 3352 C CA . THR A 1 481 ? -27.302 -29.085 29.484 1.00 90.62 481 THR A CA 1
ATOM 3353 C C . THR A 1 481 ? -26.342 -28.973 30.661 1.00 90.62 481 THR A C 1
ATOM 3355 O O . THR A 1 481 ? -26.165 -29.943 31.394 1.00 90.62 481 THR A O 1
ATOM 3358 N N . THR A 1 482 ? -25.807 -27.773 30.900 1.00 88.56 482 THR A N 1
ATOM 3359 C CA . THR A 1 482 ? -24.913 -27.472 32.028 1.00 88.56 482 THR A CA 1
ATOM 3360 C C . THR A 1 482 ? -25.628 -26.828 33.219 1.00 88.56 482 THR A C 1
ATOM 3362 O O . THR A 1 482 ? -25.047 -26.717 34.294 1.00 88.56 482 THR A O 1
ATOM 3365 N N . VAL A 1 483 ? -26.901 -26.444 33.056 1.00 90.62 483 VAL A N 1
ATOM 3366 C CA . VAL A 1 483 ? -27.710 -25.722 34.058 1.00 90.62 483 VAL A CA 1
ATOM 3367 C C . VAL A 1 483 ? -27.041 -24.400 34.455 1.00 90.62 483 VAL A C 1
ATOM 3369 O O . VAL A 1 483 ? -26.948 -24.042 35.628 1.00 90.62 483 VAL A O 1
ATOM 3372 N N . THR A 1 484 ? -26.564 -23.662 33.453 1.00 91.44 484 THR A N 1
ATOM 3373 C CA . THR A 1 484 ? -25.898 -22.365 33.619 1.00 91.44 484 THR A CA 1
ATOM 3374 C C . THR A 1 484 ? -26.691 -21.243 32.948 1.00 91.44 484 THR A C 1
ATOM 3376 O O . THR A 1 484 ? -27.522 -21.473 32.064 1.00 91.44 484 THR A O 1
ATOM 3379 N N . ALA A 1 485 ? -26.469 -20.011 33.407 1.00 93.56 485 ALA A N 1
ATOM 3380 C CA . ALA A 1 485 ? -27.127 -18.809 32.910 1.00 93.56 485 ALA A CA 1
ATOM 3381 C C . ALA A 1 485 ? -26.116 -17.668 32.765 1.00 93.56 485 ALA A C 1
ATOM 3383 O O . ALA A 1 485 ? -25.137 -17.618 33.511 1.00 93.56 485 ALA A O 1
ATOM 3384 N N . SER A 1 486 ? -26.366 -16.741 31.839 1.00 95.88 486 SER A N 1
ATOM 3385 C CA . SER A 1 486 ? -25.560 -15.523 31.708 1.00 95.88 486 SER A CA 1
ATOM 3386 C C . SER A 1 486 ? -25.578 -14.713 33.002 1.00 95.88 486 SER A C 1
ATOM 3388 O O . SER A 1 486 ? -26.643 -14.447 33.570 1.00 95.88 486 SER A O 1
ATOM 3390 N N . GLN A 1 487 ? -24.404 -14.258 33.430 1.00 95.94 487 GLN A N 1
ATOM 3391 C CA . GLN A 1 487 ? -24.228 -13.499 34.663 1.00 95.94 487 GLN A CA 1
ATOM 3392 C C . GLN A 1 487 ? -23.449 -12.208 34.405 1.00 95.94 487 GLN A C 1
ATOM 3394 O O . GLN A 1 487 ? -22.529 -12.173 33.591 1.00 95.94 487 GLN A O 1
ATOM 3399 N N . VAL A 1 488 ? -23.782 -11.156 35.157 1.00 97.19 488 VAL A N 1
ATOM 3400 C CA . VAL A 1 488 ? -22.914 -9.985 35.320 1.00 97.19 488 VAL A CA 1
ATOM 3401 C C . VAL A 1 488 ? -22.565 -9.818 36.783 1.00 97.19 488 VAL A C 1
ATOM 3403 O O . VAL A 1 488 ? -23.447 -9.885 37.640 1.00 97.19 488 VAL A O 1
ATOM 3406 N N . THR A 1 489 ? -21.295 -9.549 37.052 1.00 97.75 489 THR A N 1
ATOM 3407 C CA . THR A 1 489 ? -20.822 -9.114 38.367 1.00 97.75 489 THR A CA 1
ATOM 3408 C C . THR A 1 489 ? -20.474 -7.635 38.286 1.00 97.75 489 THR A C 1
ATOM 3410 O O . THR A 1 489 ? -19.701 -7.246 37.420 1.00 97.75 489 THR A O 1
ATOM 3413 N N . ALA A 1 490 ? -21.036 -6.807 39.165 1.00 97.94 490 ALA A N 1
ATOM 3414 C CA . ALA A 1 490 ? -20.740 -5.376 39.255 1.00 97.94 490 ALA A CA 1
ATOM 3415 C C . ALA A 1 490 ? -20.827 -4.917 40.716 1.00 97.94 490 ALA A C 1
ATOM 3417 O O . ALA A 1 490 ? -21.507 -5.548 41.528 1.00 97.94 490 ALA A O 1
ATOM 3418 N N . LYS A 1 491 ? -20.175 -3.800 41.058 1.00 96.62 491 LYS A N 1
ATOM 3419 C CA . LYS A 1 491 ? -20.236 -3.220 42.413 1.00 96.62 491 LYS A CA 1
ATOM 3420 C C . LYS A 1 491 ? -21.612 -2.639 42.738 1.00 96.62 491 LYS A C 1
ATOM 3422 O O . LYS A 1 491 ? -22.040 -2.654 43.888 1.00 96.62 491 LYS A O 1
ATOM 3427 N N . GLY A 1 492 ? -22.280 -2.107 41.722 1.00 94.88 492 GLY A N 1
ATOM 3428 C CA . GLY A 1 492 ? -23.627 -1.565 41.812 1.00 94.88 492 GLY A CA 1
ATOM 3429 C C . GLY A 1 492 ? -24.298 -1.611 40.450 1.00 94.88 492 GLY A C 1
ATOM 3430 O O . GLY A 1 492 ? -23.630 -1.427 39.432 1.00 94.88 492 GLY A O 1
ATOM 3431 N N . VAL A 1 493 ? -25.603 -1.871 40.451 1.00 95.69 493 VAL A N 1
ATOM 3432 C CA . VAL A 1 493 ? -26.448 -1.839 39.256 1.00 95.69 493 VAL A CA 1
ATOM 3433 C C . VAL A 1 493 ? -27.524 -0.785 39.482 1.00 95.69 493 VAL A C 1
ATOM 3435 O O . VAL A 1 493 ? -28.221 -0.857 40.497 1.00 95.69 493 VAL A O 1
ATOM 3438 N N . THR A 1 494 ? -27.621 0.194 38.583 1.00 91.62 494 THR A N 1
ATOM 3439 C CA . THR A 1 494 ? -28.565 1.323 38.682 1.00 91.62 494 THR A CA 1
ATOM 3440 C C . THR A 1 494 ? -29.396 1.509 37.432 1.00 91.62 494 THR A C 1
ATOM 3442 O O . THR A 1 494 ? -28.830 1.333 36.325 1.00 91.62 494 THR A O 1
#

Radius of gyration: 33.58 Å; chains: 1; bounding box: 69×76×128 Å

pLDDT: mean 92.7, std 13.32, range [38.09, 98.94]